Protein AF-A0A3M0W353-F1 (afdb_monomer_lite)

Radius of gyration: 35.44 Å; chains: 1; bounding box: 79×85×108 Å

Structure (mmCIF, N/CA/C/O backbone):
data_AF-A0A3M0W353-F1
#
_entry.id   AF-A0A3M0W353-F1
#
loop_
_atom_site.group_PDB
_atom_site.id
_atom_site.type_symbol
_atom_site.label_atom_id
_atom_site.label_alt_id
_atom_site.label_comp_id
_atom_site.label_asym_id
_atom_site.label_entity_id
_atom_site.label_seq_id
_atom_site.pdbx_PDB_ins_code
_atom_site.Cartn_x
_atom_site.Cartn_y
_atom_site.Cartn_z
_atom_site.occupancy
_atom_site.B_iso_or_equiv
_atom_site.auth_seq_id
_atom_site.auth_comp_id
_atom_site.auth_asym_id
_atom_site.auth_atom_id
_atom_site.pdbx_PDB_model_num
ATOM 1 N N . MET A 1 1 ? 21.049 20.562 -20.478 1.00 36.84 1 MET A N 1
ATOM 2 C CA . MET A 1 1 ? 19.725 19.901 -20.359 1.00 36.84 1 MET A CA 1
ATOM 3 C C . MET A 1 1 ? 19.620 19.312 -18.961 1.00 36.84 1 MET A C 1
ATOM 5 O O . MET A 1 1 ? 20.661 18.967 -18.415 1.00 36.84 1 MET A O 1
ATOM 9 N N . ALA A 1 2 ? 18.426 19.214 -18.371 1.00 38.34 2 ALA A N 1
ATOM 10 C CA . ALA A 1 2 ? 18.260 18.500 -17.102 1.00 38.34 2 ALA A CA 1
ATOM 11 C C . ALA A 1 2 ? 18.469 16.987 -17.308 1.00 38.34 2 ALA A C 1
ATOM 13 O O . ALA A 1 2 ? 18.114 16.458 -18.363 1.00 38.34 2 ALA A O 1
ATOM 14 N N . ALA A 1 3 ? 19.041 16.298 -16.319 1.00 53.94 3 ALA A N 1
ATOM 15 C CA . ALA A 1 3 ? 19.189 14.847 -16.366 1.00 53.94 3 ALA A CA 1
ATOM 16 C C . ALA A 1 3 ? 17.814 14.178 -16.204 1.00 53.94 3 ALA A C 1
ATOM 18 O O . ALA A 1 3 ? 17.129 14.396 -15.206 1.00 53.94 3 ALA A O 1
ATOM 19 N N . VAL A 1 4 ? 17.408 13.380 -17.193 1.00 64.00 4 VAL A N 1
ATOM 20 C CA . VAL A 1 4 ? 16.154 12.615 -17.158 1.00 64.00 4 VAL A CA 1
ATOM 21 C C . VAL A 1 4 ? 16.368 11.363 -16.297 1.00 64.00 4 VAL A C 1
ATOM 23 O O . VAL A 1 4 ? 17.270 10.586 -16.612 1.00 64.00 4 VAL A O 1
ATOM 26 N N . PRO A 1 5 ? 15.574 11.131 -15.233 1.00 74.25 5 PRO A N 1
ATOM 27 C CA . PRO A 1 5 ? 15.693 9.925 -14.418 1.00 74.25 5 PRO A CA 1
ATOM 28 C C . PRO A 1 5 ? 15.488 8.634 -15.223 1.00 74.25 5 PRO A C 1
ATOM 30 O O . PRO A 1 5 ? 14.608 8.553 -16.083 1.00 74.25 5 PRO A O 1
ATOM 33 N N . SER A 1 6 ? 16.242 7.590 -14.873 1.00 71.62 6 SER A N 1
ATOM 34 C CA . SER A 1 6 ? 16.140 6.239 -15.450 1.00 71.62 6 SER A CA 1
ATOM 35 C C . SER A 1 6 ? 14.733 5.634 -15.354 1.00 71.62 6 SER A C 1
ATOM 37 O O . SER A 1 6 ? 14.344 4.843 -16.210 1.00 71.62 6 SER A O 1
ATOM 39 N N . SER A 1 7 ? 13.926 6.052 -14.372 1.00 71.19 7 SER A N 1
ATOM 40 C CA . SER A 1 7 ? 12.512 5.670 -14.245 1.00 71.19 7 SER A CA 1
ATOM 41 C C . SER A 1 7 ? 11.648 6.151 -15.409 1.00 71.19 7 SER A C 1
ATOM 43 O O . SER A 1 7 ? 10.753 5.424 -15.829 1.00 71.19 7 SER A O 1
ATOM 45 N N . ILE A 1 8 ? 11.916 7.334 -15.969 1.00 77.06 8 ILE A N 1
ATOM 46 C CA . ILE A 1 8 ? 11.157 7.871 -17.110 1.00 77.06 8 ILE A CA 1
ATOM 47 C C . ILE A 1 8 ? 11.512 7.099 -18.386 1.00 77.06 8 ILE A C 1
ATOM 49 O O . ILE A 1 8 ? 10.623 6.749 -19.161 1.00 77.06 8 ILE A O 1
ATOM 53 N N . HIS A 1 9 ? 12.792 6.753 -18.554 1.00 80.12 9 HIS A N 1
ATOM 54 C CA . HIS A 1 9 ? 13.228 5.823 -19.595 1.00 80.12 9 HIS A CA 1
ATOM 55 C C . HIS A 1 9 ? 12.550 4.447 -19.428 1.00 80.12 9 HIS A C 1
ATOM 57 O O . HIS A 1 9 ? 11.995 3.924 -20.389 1.00 80.12 9 HIS A O 1
ATOM 63 N N . GLY A 1 10 ? 12.480 3.905 -18.207 1.00 78.31 10 GLY A N 1
ATOM 64 C CA . GLY A 1 10 ? 11.770 2.651 -17.925 1.00 78.31 10 GLY A CA 1
ATOM 65 C C . GLY A 1 10 ? 10.280 2.694 -18.265 1.00 78.31 10 GLY A C 1
ATOM 66 O O . GLY A 1 10 ? 9.777 1.780 -18.912 1.00 78.31 10 GLY A O 1
ATOM 67 N N . ILE A 1 11 ? 9.579 3.772 -17.898 1.00 77.25 11 ILE A N 1
ATOM 68 C CA . ILE A 1 11 ? 8.160 3.971 -18.237 1.00 77.25 11 ILE A CA 1
ATOM 69 C C . ILE A 1 11 ? 7.947 3.953 -19.756 1.00 77.25 11 ILE A C 1
ATOM 71 O O . ILE A 1 11 ? 6.993 3.324 -20.217 1.00 77.25 11 ILE A O 1
ATOM 75 N N . LEU A 1 12 ? 8.831 4.584 -20.541 1.00 80.81 12 LEU A N 1
ATOM 76 C CA . LEU A 1 12 ? 8.758 4.534 -22.005 1.00 80.81 12 LEU A CA 1
ATOM 77 C C . LEU A 1 12 ? 8.837 3.090 -22.522 1.00 80.81 12 LEU A C 1
ATOM 79 O O . LEU A 1 12 ? 8.010 2.703 -23.342 1.00 80.81 12 LEU A O 1
ATOM 83 N N . HIS A 1 13 ? 9.768 2.279 -22.020 1.00 83.25 13 HIS A N 1
ATOM 84 C CA . HIS A 1 13 ? 9.903 0.881 -22.444 1.00 83.25 13 HIS A CA 1
ATOM 85 C C . HIS A 1 13 ? 8.704 0.031 -22.008 1.00 83.25 13 HIS A C 1
ATOM 87 O O . HIS A 1 13 ? 7.989 -0.497 -22.860 1.00 83.25 13 HIS A O 1
ATOM 93 N N . PHE A 1 14 ? 8.343 0.031 -20.718 1.00 77.81 14 PHE A N 1
ATOM 94 C CA . PHE A 1 14 ? 7.165 -0.698 -20.219 1.00 77.81 14 PHE A CA 1
ATOM 95 C C . PHE A 1 14 ? 5.852 -0.343 -20.946 1.00 77.81 14 PHE A C 1
ATOM 97 O O . PHE A 1 14 ? 4.978 -1.204 -21.071 1.00 77.81 14 PHE A O 1
ATOM 104 N N . THR A 1 15 ? 5.717 0.881 -21.472 1.00 76.50 15 THR A N 1
ATOM 105 C CA . THR A 1 15 ? 4.555 1.303 -22.276 1.00 76.50 15 THR A CA 1
ATOM 106 C C . THR A 1 15 ? 4.688 1.075 -23.789 1.00 76.50 15 THR A C 1
ATOM 108 O O . THR A 1 15 ? 3.674 1.186 -24.477 1.00 76.50 15 THR A O 1
ATOM 111 N N . THR A 1 16 ? 5.864 0.716 -24.326 1.00 81.81 16 THR A N 1
ATOM 112 C CA . THR A 1 16 ? 6.077 0.548 -25.781 1.00 81.81 16 THR A CA 1
ATOM 113 C C . THR A 1 16 ? 6.479 -0.854 -26.251 1.00 81.81 16 THR A C 1
ATOM 115 O O . THR A 1 16 ? 6.104 -1.191 -27.372 1.00 81.81 16 THR A O 1
ATOM 118 N N . GLU A 1 17 ? 7.132 -1.712 -25.449 1.00 86.62 17 GLU A N 1
ATOM 119 C CA . GLU A 1 17 ? 7.278 -3.146 -25.800 1.00 86.62 17 GLU A CA 1
ATOM 120 C C . GLU A 1 17 ? 6.325 -4.067 -25.013 1.00 86.62 17 GLU A C 1
ATOM 122 O O . GLU A 1 17 ? 5.489 -4.720 -25.646 1.00 86.62 17 GLU A O 1
ATOM 127 N N . PRO A 1 18 ? 6.340 -4.123 -23.662 1.00 81.88 18 PRO A N 1
ATOM 128 C CA . PRO A 1 18 ? 5.518 -5.078 -22.916 1.00 81.88 18 PRO A CA 1
ATOM 129 C C . PRO A 1 18 ? 4.016 -4.806 -23.050 1.00 81.88 18 PRO A C 1
ATOM 131 O O . PRO A 1 18 ? 3.238 -5.742 -23.225 1.00 81.88 18 PRO A O 1
ATOM 134 N N . LEU A 1 19 ? 3.599 -3.534 -23.032 1.00 82.88 19 LEU A N 1
ATOM 135 C CA . LEU A 1 19 ? 2.198 -3.150 -23.242 1.00 82.88 19 LEU A CA 1
ATOM 136 C C . LEU A 1 19 ? 1.712 -3.457 -24.670 1.00 82.88 19 LEU A C 1
ATOM 138 O O . LEU A 1 19 ? 0.571 -3.885 -24.843 1.00 82.88 19 LEU A O 1
ATOM 142 N N . TRP A 1 20 ? 2.576 -3.297 -25.680 1.00 87.00 20 TRP A N 1
ATOM 143 C CA . TRP A 1 20 ? 2.270 -3.669 -27.066 1.00 87.00 20 TRP A CA 1
ATOM 144 C C . TRP A 1 20 ? 2.073 -5.182 -27.189 1.00 87.00 20 TRP A C 1
ATOM 146 O O . TRP A 1 20 ? 1.016 -5.636 -27.628 1.00 87.00 20 TRP A O 1
ATOM 156 N N . ALA A 1 21 ? 3.038 -5.975 -26.713 1.00 86.56 21 ALA A N 1
ATOM 157 C CA . ALA A 1 21 ? 2.931 -7.431 -26.707 1.00 86.56 21 ALA A CA 1
ATOM 158 C C . ALA A 1 21 ? 1.682 -7.911 -25.938 1.00 86.56 21 ALA A C 1
ATOM 160 O O . ALA A 1 21 ? 0.943 -8.764 -26.431 1.00 86.56 21 ALA A O 1
ATOM 161 N N . ALA A 1 22 ? 1.375 -7.320 -24.778 1.00 84.81 22 ALA A N 1
ATOM 162 C CA . ALA A 1 22 ? 0.180 -7.648 -24.000 1.00 84.81 22 ALA A CA 1
ATOM 163 C C . ALA A 1 22 ? -1.136 -7.342 -24.745 1.00 84.81 22 ALA A C 1
ATOM 165 O O . ALA A 1 22 ? -2.077 -8.133 -24.664 1.00 84.81 22 ALA A O 1
ATOM 166 N N . ALA A 1 23 ? -1.208 -6.242 -25.504 1.00 87.06 23 ALA A N 1
ATOM 167 C CA . ALA A 1 23 ? -2.394 -5.877 -26.285 1.00 87.06 23 ALA A CA 1
ATOM 168 C C . ALA A 1 23 ? -2.710 -6.879 -27.414 1.00 87.06 23 ALA A C 1
ATOM 170 O O . ALA A 1 23 ? -3.878 -7.068 -27.769 1.00 87.06 23 ALA A O 1
ATOM 171 N N . PHE A 1 24 ? -1.688 -7.548 -27.957 1.00 92.19 24 PHE A N 1
ATOM 172 C CA . PHE A 1 24 ? -1.831 -8.535 -29.031 1.00 92.19 24 PHE A CA 1
ATOM 173 C C . PHE A 1 24 ? -1.811 -10.000 -28.557 1.00 92.19 24 PHE A C 1
ATOM 175 O O . PHE A 1 24 ? -2.290 -10.865 -29.290 1.00 92.19 24 PHE A O 1
ATOM 182 N N . LEU A 1 25 ? -1.359 -10.280 -27.328 1.00 89.31 25 LEU A N 1
ATOM 183 C CA . LEU A 1 25 ? -1.202 -11.625 -26.748 1.00 89.31 25 LEU A CA 1
ATOM 184 C C . LEU A 1 25 ? -2.430 -12.527 -26.940 1.00 89.31 25 LEU A C 1
ATOM 186 O O . LEU A 1 25 ? -2.325 -13.597 -27.537 1.00 89.31 25 LEU A O 1
ATOM 190 N N . MET A 1 26 ? -3.606 -12.090 -26.480 1.00 88.62 26 MET A N 1
ATOM 191 C CA . MET A 1 26 ? -4.825 -12.906 -26.576 1.00 88.62 26 MET A CA 1
ATOM 192 C C . MET A 1 26 ? -5.254 -13.135 -28.033 1.00 88.62 26 MET A C 1
ATOM 194 O O . MET A 1 26 ? -5.747 -14.210 -28.368 1.00 88.62 26 MET A O 1
ATOM 198 N N . ARG A 1 27 ? -5.022 -12.155 -28.918 1.00 90.06 27 ARG A N 1
ATOM 199 C CA . ARG A 1 27 ? -5.335 -12.280 -30.349 1.00 90.06 27 ARG A CA 1
ATOM 200 C C . ARG A 1 27 ? -4.407 -13.269 -31.050 1.00 90.06 27 ARG A C 1
ATOM 202 O O . ARG A 1 27 ? -4.872 -13.970 -31.944 1.00 90.06 27 ARG A O 1
ATOM 209 N N . GLN A 1 28 ? -3.130 -13.336 -30.660 1.00 91.06 28 GLN A N 1
ATOM 210 C CA . GLN A 1 28 ? -2.225 -14.359 -31.182 1.00 91.06 28 GLN A CA 1
ATOM 211 C C . GLN A 1 28 ? -2.640 -15.739 -30.681 1.00 91.06 28 GLN A C 1
ATOM 213 O O . GLN A 1 28 ? -2.817 -16.626 -31.504 1.00 91.06 28 GLN A O 1
ATOM 218 N N . LEU A 1 29 ? -2.870 -15.907 -29.373 1.00 90.06 29 LEU A N 1
ATOM 219 C CA . LEU A 1 29 ? -3.310 -17.186 -28.802 1.00 90.06 29 LEU A CA 1
ATOM 220 C C . LEU A 1 29 ? -4.592 -17.702 -29.472 1.00 90.06 29 LEU A C 1
ATOM 222 O O . LEU A 1 29 ? -4.680 -18.875 -29.812 1.00 90.06 29 LEU A O 1
ATOM 226 N N . GLN A 1 30 ? -5.568 -16.833 -29.744 1.00 92.94 30 GLN A N 1
ATOM 227 C CA . GLN A 1 30 ? -6.768 -17.221 -30.492 1.00 92.94 30 GLN A CA 1
ATOM 228 C C . GLN A 1 30 ? -6.453 -17.659 -31.935 1.00 92.94 30 GLN A C 1
ATOM 230 O O . GLN A 1 30 ? -7.032 -18.636 -32.409 1.00 92.94 30 GLN A O 1
ATOM 235 N N . ALA A 1 31 ? -5.523 -16.988 -32.622 1.00 91.88 31 ALA A N 1
ATOM 236 C CA . ALA A 1 31 ? -5.113 -17.339 -33.983 1.00 91.88 31 ALA A CA 1
ATOM 237 C C . ALA A 1 31 ? -4.273 -18.633 -34.057 1.00 91.88 31 ALA A C 1
ATOM 239 O O . ALA A 1 31 ? -4.458 -19.425 -34.979 1.00 91.88 31 ALA A O 1
ATOM 240 N N . THR A 1 32 ? -3.399 -18.885 -33.076 1.00 91.44 32 THR A N 1
ATOM 241 C CA . THR A 1 32 ? -2.557 -20.093 -32.980 1.00 91.44 32 THR A CA 1
ATOM 242 C C . THR A 1 32 ? -3.235 -21.252 -32.242 1.00 91.44 32 THR A C 1
ATOM 244 O O . THR A 1 32 ? -2.588 -22.251 -31.942 1.00 91.44 32 THR A O 1
ATOM 247 N N . LYS A 1 33 ? -4.537 -21.149 -31.929 1.00 93.50 33 LYS A N 1
ATOM 248 C CA . LYS A 1 33 ? -5.298 -22.150 -31.149 1.00 93.50 33 LYS A CA 1
ATOM 249 C C . LYS A 1 33 ? -4.643 -22.492 -29.797 1.00 93.50 33 LYS A C 1
ATOM 251 O O . LYS A 1 33 ? -4.695 -23.631 -29.347 1.00 93.50 33 LYS A O 1
ATOM 256 N N . PHE A 1 34 ? -4.080 -21.475 -29.149 1.00 89.69 34 PHE A N 1
ATOM 257 C CA . PHE A 1 34 ? -3.357 -21.518 -27.878 1.00 89.69 34 PHE A CA 1
ATOM 258 C C . PHE A 1 34 ? -2.024 -22.293 -27.916 1.00 89.69 34 PHE A C 1
ATOM 260 O O . PHE A 1 34 ? -1.575 -22.776 -26.879 1.00 89.69 34 PHE A O 1
ATOM 267 N N . GLU A 1 35 ? -1.350 -22.360 -29.075 1.00 85.44 35 GLU A N 1
ATOM 268 C CA . GLU A 1 35 ? 0.054 -22.803 -29.145 1.00 85.44 35 GLU A CA 1
ATOM 269 C C . GLU A 1 35 ? 0.940 -21.938 -28.229 1.00 85.44 35 GLU A C 1
ATOM 271 O O . GLU A 1 35 ? 0.981 -20.709 -28.354 1.00 85.44 35 GLU A O 1
ATOM 276 N N . TYR A 1 36 ? 1.626 -22.600 -27.296 1.00 78.62 36 TYR A N 1
ATOM 277 C CA . TYR A 1 36 ? 2.527 -22.027 -26.299 1.00 78.62 36 TYR A CA 1
ATOM 278 C C . TYR A 1 36 ? 3.545 -23.110 -25.871 1.00 78.62 36 TYR A C 1
ATOM 280 O O . TYR A 1 36 ? 3.140 -24.269 -25.750 1.00 78.62 36 TYR A O 1
ATOM 288 N N . PRO A 1 37 ? 4.826 -22.787 -25.592 1.00 74.19 37 PRO A N 1
ATOM 289 C CA . PRO A 1 37 ? 5.449 -21.460 -25.620 1.00 74.19 37 PRO A CA 1
ATOM 290 C C . PRO A 1 37 ? 5.581 -20.873 -27.032 1.00 74.19 37 PRO A C 1
ATOM 292 O O . PRO A 1 37 ? 5.655 -21.598 -28.020 1.00 74.19 37 PRO A O 1
ATOM 295 N N . PHE A 1 38 ? 5.622 -19.541 -27.123 1.00 81.31 38 PHE A N 1
ATOM 296 C CA . PHE A 1 38 ? 5.931 -18.852 -28.379 1.00 81.31 38 PHE A CA 1
ATOM 297 C C . PHE A 1 38 ? 7.384 -19.101 -28.791 1.00 81.31 38 PHE A C 1
ATOM 299 O O . PHE A 1 38 ? 8.273 -19.173 -27.939 1.00 81.31 38 PHE A O 1
ATOM 306 N N . ARG A 1 39 ? 7.631 -19.177 -30.100 1.00 81.94 39 ARG A N 1
ATOM 307 C CA . ARG A 1 39 ? 8.981 -19.315 -30.660 1.00 81.94 39 ARG A CA 1
ATOM 308 C C . ARG A 1 39 ? 9.653 -17.945 -30.756 1.00 81.94 39 ARG A C 1
ATOM 310 O O . ARG A 1 39 ? 8.983 -16.908 -30.762 1.00 81.94 39 ARG A O 1
ATOM 317 N N . GLU A 1 40 ? 10.983 -17.925 -30.831 1.00 77.06 40 GLU A N 1
ATOM 318 C CA . GLU A 1 40 ? 11.722 -16.675 -31.028 1.00 77.06 40 GLU A CA 1
ATOM 319 C C . GLU A 1 40 ? 11.243 -15.975 -32.312 1.00 77.06 40 GLU A C 1
ATOM 321 O O . GLU A 1 40 ? 11.020 -16.627 -33.329 1.00 77.06 40 GLU A O 1
ATOM 326 N N . LYS A 1 41 ? 11.050 -14.650 -32.256 1.00 86.44 41 LYS A N 1
ATOM 327 C CA . LYS A 1 41 ? 10.478 -13.817 -33.336 1.00 86.44 41 LYS A CA 1
ATOM 328 C C . LYS A 1 41 ? 9.031 -14.158 -33.753 1.00 86.44 41 LYS A C 1
ATOM 330 O O . LYS A 1 41 ? 8.458 -13.425 -34.548 1.00 86.44 41 LYS A O 1
ATOM 335 N N . GLU A 1 42 ? 8.388 -15.166 -33.166 1.00 88.56 42 GLU A N 1
ATOM 336 C CA . GLU A 1 42 ? 6.973 -15.512 -33.388 1.00 88.56 42 GLU A CA 1
ATOM 337 C C . GLU A 1 42 ? 6.117 -15.151 -32.157 1.00 88.56 42 GLU A C 1
ATOM 339 O O . GLU A 1 42 ? 5.236 -15.899 -31.732 1.00 88.56 42 GLU A O 1
ATOM 344 N N . THR A 1 43 ? 6.391 -13.996 -31.543 1.00 88.75 43 THR A N 1
ATOM 345 C CA . THR A 1 43 ? 5.755 -13.553 -30.288 1.00 88.75 43 THR A CA 1
ATOM 346 C C . THR A 1 43 ? 4.664 -12.498 -30.537 1.00 88.75 43 THR A C 1
ATOM 348 O O . THR A 1 43 ? 4.578 -11.947 -31.644 1.00 88.75 43 THR A O 1
ATOM 351 N N . PRO A 1 44 ? 3.877 -12.111 -29.510 1.00 90.69 44 PRO A N 1
ATOM 352 C CA . PRO A 1 44 ? 2.849 -11.082 -29.661 1.00 90.69 44 PRO A CA 1
ATOM 353 C C . PRO A 1 44 ? 3.383 -9.725 -30.132 1.00 90.69 44 PRO A C 1
ATOM 355 O O . PRO A 1 44 ? 2.629 -8.940 -30.704 1.00 90.69 44 PRO A O 1
ATOM 358 N N . MET A 1 45 ? 4.683 -9.458 -29.943 1.00 90.12 45 MET A N 1
ATOM 359 C CA . MET A 1 45 ? 5.350 -8.268 -30.473 1.00 90.12 45 MET A CA 1
ATOM 360 C C . MET A 1 45 ? 5.303 -8.239 -32.009 1.00 90.12 45 MET A C 1
ATOM 362 O O . MET A 1 45 ? 4.812 -7.274 -32.601 1.00 90.12 45 MET A O 1
ATOM 366 N N . GLN A 1 46 ? 5.760 -9.321 -32.649 1.00 93.81 46 GLN A N 1
ATOM 367 C CA . GLN A 1 46 ? 5.805 -9.468 -34.104 1.00 93.81 46 GLN A CA 1
ATOM 368 C C . GLN A 1 46 ? 4.413 -9.682 -34.704 1.00 93.81 46 GLN A C 1
ATOM 370 O O . GLN A 1 46 ? 4.099 -9.099 -35.740 1.00 93.81 46 GLN A O 1
ATOM 375 N N . TYR A 1 47 ? 3.542 -10.438 -34.024 1.00 93.06 47 TYR A N 1
ATOM 376 C CA . TYR A 1 47 ? 2.140 -10.577 -34.426 1.00 93.06 47 TYR A CA 1
ATOM 377 C C . TYR A 1 47 ? 1.412 -9.221 -34.438 1.00 93.06 47 TYR A C 1
ATOM 379 O O . TYR A 1 47 ? 0.661 -8.932 -35.369 1.00 93.06 47 TYR A O 1
ATOM 387 N N . GLY A 1 48 ? 1.692 -8.352 -33.459 1.00 92.62 48 GLY A N 1
ATOM 388 C CA . GLY A 1 48 ? 1.207 -6.973 -33.443 1.00 92.62 48 GLY A CA 1
ATOM 389 C C . GLY A 1 48 ? 1.688 -6.149 -34.638 1.00 92.62 48 GLY A C 1
ATOM 390 O O . GLY A 1 48 ? 0.870 -5.515 -35.300 1.00 92.62 48 GLY A O 1
ATOM 391 N N . TYR A 1 49 ? 2.987 -6.196 -34.965 1.00 93.75 49 TYR A N 1
ATOM 392 C CA . TYR A 1 49 ? 3.531 -5.479 -36.129 1.00 93.75 49 TYR A CA 1
ATOM 393 C C . TYR A 1 49 ? 2.946 -5.971 -37.459 1.00 93.75 49 TYR A C 1
ATOM 395 O O . TYR A 1 49 ? 2.529 -5.157 -38.284 1.00 93.75 49 TYR A O 1
ATOM 403 N N . LYS A 1 50 ? 2.800 -7.290 -37.625 1.00 93.75 50 LYS A N 1
ATOM 404 C CA . LYS A 1 50 ? 2.147 -7.897 -38.793 1.00 93.75 50 LYS A CA 1
ATOM 405 C C . LYS A 1 50 ? 0.691 -7.444 -38.957 1.00 93.75 50 LYS A C 1
ATOM 407 O O . LYS A 1 50 ? 0.241 -7.210 -40.073 1.00 93.75 50 LYS A O 1
ATOM 412 N N . LEU A 1 51 ? -0.049 -7.281 -37.856 1.00 91.56 51 LEU A N 1
ATOM 413 C CA . LEU A 1 51 ? -1.439 -6.808 -37.889 1.00 91.56 51 LEU A CA 1
ATOM 414 C C . LEU A 1 51 ? -1.597 -5.315 -38.225 1.00 91.56 51 LEU A C 1
ATOM 416 O O . LEU A 1 51 ? -2.699 -4.916 -38.599 1.00 91.56 51 LEU A O 1
ATOM 420 N N . VAL A 1 52 ? -0.545 -4.498 -38.101 1.00 91.81 52 VAL A N 1
ATOM 421 C CA . VAL A 1 52 ? -0.570 -3.073 -38.494 1.00 91.81 52 VAL A CA 1
ATOM 422 C C . VAL A 1 52 ? 0.121 -2.791 -39.836 1.00 91.81 52 VAL A C 1
ATOM 424 O O . VAL A 1 52 ? 0.193 -1.636 -40.240 1.00 91.81 52 VAL A O 1
ATOM 427 N N . GLY A 1 53 ? 0.594 -3.826 -40.543 1.00 91.88 53 GLY A N 1
ATOM 428 C CA . GLY A 1 53 ? 1.273 -3.698 -41.843 1.00 91.88 53 GLY A CA 1
ATOM 429 C C . GLY A 1 53 ? 2.758 -3.323 -41.764 1.00 91.88 53 GLY A C 1
ATOM 430 O O . GLY A 1 53 ? 3.365 -2.983 -42.774 1.00 91.88 53 GLY A O 1
ATOM 431 N N . GLU A 1 54 ? 3.363 -3.392 -40.578 1.00 91.56 54 GLU A N 1
ATOM 432 C CA . GLU A 1 54 ? 4.776 -3.071 -40.337 1.00 91.56 54 GLU A CA 1
ATOM 433 C C . GLU A 1 54 ? 5.657 -4.324 -40.496 1.00 91.56 54 GLU A C 1
ATOM 435 O O . GLU A 1 54 ? 6.359 -4.754 -39.575 1.00 91.56 54 GLU A O 1
ATOM 440 N N . ASP A 1 55 ? 5.611 -4.944 -41.681 1.00 88.81 55 ASP A N 1
ATOM 441 C CA . ASP A 1 55 ? 6.269 -6.233 -41.952 1.00 88.81 55 ASP A CA 1
ATOM 442 C C . ASP A 1 55 ? 7.787 -6.212 -41.688 1.00 88.81 55 ASP A C 1
ATOM 444 O O . ASP A 1 55 ? 8.356 -7.218 -41.266 1.00 88.81 55 ASP A O 1
ATOM 448 N N . ARG A 1 56 ? 8.438 -5.044 -41.822 1.00 90.56 56 ARG A N 1
ATOM 449 C CA . ARG A 1 56 ? 9.855 -4.826 -41.465 1.00 90.56 56 ARG A CA 1
ATOM 450 C C . ARG A 1 56 ? 10.171 -5.174 -40.004 1.00 90.56 56 ARG A C 1
ATOM 452 O O . ARG A 1 56 ? 11.295 -5.569 -39.705 1.00 90.56 56 ARG A O 1
ATOM 459 N N . PHE A 1 57 ? 9.219 -4.995 -39.091 1.00 91.00 57 PHE A N 1
ATOM 460 C CA . PHE A 1 57 ? 9.381 -5.333 -37.674 1.00 91.00 57 PHE A CA 1
ATOM 461 C C . PHE A 1 57 ? 8.759 -6.696 -37.323 1.00 91.00 57 PHE A C 1
ATOM 463 O O . PHE A 1 57 ? 9.062 -7.252 -36.269 1.00 91.00 57 PHE A O 1
ATOM 470 N N . ALA A 1 58 ? 7.937 -7.275 -38.204 1.00 91.00 58 ALA A N 1
ATOM 471 C CA . ALA A 1 58 ? 7.293 -8.573 -37.995 1.00 91.00 58 ALA A CA 1
ATOM 472 C C . ALA A 1 58 ? 8.249 -9.783 -38.094 1.00 91.00 58 ALA A C 1
ATOM 474 O O . ALA A 1 58 ? 7.886 -10.874 -37.666 1.00 91.00 58 ALA A O 1
ATOM 475 N N . THR A 1 59 ? 9.462 -9.616 -38.629 1.00 90.38 59 THR A N 1
ATOM 476 C CA . THR A 1 59 ? 10.492 -10.675 -38.733 1.00 90.38 59 THR A CA 1
ATOM 477 C C . THR A 1 59 ? 11.700 -10.451 -37.813 1.00 90.38 59 THR A C 1
ATOM 479 O O . THR A 1 59 ? 12.687 -11.192 -37.878 1.00 90.38 59 THR A O 1
ATOM 482 N N . GLU A 1 60 ? 11.653 -9.436 -36.947 1.00 89.25 60 GLU A N 1
ATOM 483 C CA . GLU A 1 60 ? 12.824 -8.962 -36.208 1.00 89.25 60 GLU A CA 1
ATOM 484 C C . GLU A 1 60 ? 12.770 -9.196 -34.700 1.00 89.25 60 GLU A C 1
ATOM 486 O O . GLU A 1 60 ? 11.704 -9.301 -34.094 1.00 89.25 60 GLU A O 1
ATOM 491 N N . HIS A 1 61 ? 13.946 -9.305 -34.075 1.00 87.19 61 HIS A N 1
ATOM 492 C CA . HIS A 1 61 ? 14.037 -9.477 -32.622 1.00 87.19 61 HIS A CA 1
ATOM 493 C C . HIS A 1 61 ? 13.726 -8.153 -31.904 1.00 87.19 61 HIS A C 1
ATOM 495 O O . HIS A 1 61 ? 14.045 -7.081 -32.411 1.00 87.19 61 HIS A O 1
ATOM 501 N N . THR A 1 62 ? 13.144 -8.193 -30.701 1.00 87.12 62 THR A N 1
ATOM 502 C CA . THR A 1 62 ? 12.684 -6.980 -29.990 1.00 87.12 62 THR A CA 1
ATOM 503 C C . THR A 1 62 ? 13.805 -5.953 -29.768 1.00 87.12 62 THR A C 1
ATOM 505 O O . THR A 1 62 ? 13.581 -4.756 -29.948 1.00 87.12 62 THR A O 1
ATOM 508 N N . TYR A 1 63 ? 15.034 -6.403 -29.475 1.00 84.12 63 TYR A N 1
ATOM 509 C CA . TYR A 1 63 ? 16.216 -5.526 -29.418 1.00 84.12 63 TYR A CA 1
ATOM 510 C C . TYR A 1 63 ? 16.574 -4.919 -30.788 1.00 84.12 63 TYR A C 1
ATOM 512 O O . TYR A 1 63 ? 16.791 -3.712 -30.859 1.00 84.12 63 TYR A O 1
ATOM 520 N N . SER A 1 64 ? 16.536 -5.690 -31.885 1.00 86.62 64 SER A N 1
ATOM 521 C CA . SER A 1 64 ? 16.732 -5.178 -33.255 1.00 86.62 64 SER A CA 1
ATOM 522 C C . SER A 1 64 ? 15.693 -4.115 -33.625 1.00 86.62 64 SER A C 1
ATOM 524 O O . SER A 1 64 ? 16.023 -3.098 -34.231 1.00 86.62 64 SER A O 1
ATOM 526 N N . ILE A 1 65 ? 14.433 -4.319 -33.228 1.00 89.62 65 ILE A N 1
ATOM 527 C CA . ILE A 1 65 ? 13.337 -3.363 -33.436 1.00 89.62 65 ILE A CA 1
ATOM 528 C C . ILE A 1 65 ? 13.607 -2.069 -32.651 1.00 89.62 65 ILE A C 1
ATOM 530 O O . ILE A 1 65 ? 13.509 -0.980 -33.218 1.00 89.62 65 ILE A O 1
ATOM 534 N N . MET A 1 66 ? 14.015 -2.164 -31.379 1.00 87.50 66 MET A N 1
ATOM 535 C CA . MET A 1 66 ? 14.427 -0.995 -30.591 1.00 87.50 66 MET A CA 1
ATOM 536 C C . MET A 1 66 ? 15.647 -0.281 -31.189 1.00 87.50 66 MET A C 1
ATOM 538 O O . MET A 1 66 ? 15.671 0.949 -31.194 1.00 87.50 66 MET A O 1
ATOM 542 N N . ALA A 1 67 ? 16.632 -1.010 -31.721 1.00 85.62 67 ALA A N 1
ATOM 543 C CA . ALA A 1 67 ? 17.810 -0.437 -32.371 1.00 85.62 67 ALA A CA 1
ATOM 544 C C . ALA A 1 67 ? 17.434 0.319 -33.657 1.00 85.62 67 ALA A C 1
ATOM 546 O O . ALA A 1 67 ? 17.728 1.507 -33.779 1.00 85.62 67 ALA A O 1
ATOM 547 N N . MET A 1 68 ? 16.679 -0.315 -34.564 1.00 87.25 68 MET A N 1
ATOM 548 C CA . MET A 1 68 ? 16.188 0.309 -35.802 1.00 87.25 68 MET A CA 1
ATOM 549 C C . MET A 1 68 ? 15.299 1.538 -35.567 1.00 87.25 68 MET A C 1
ATOM 551 O O . MET A 1 68 ? 15.221 2.407 -36.432 1.00 87.25 68 MET A O 1
ATOM 555 N N . GLN A 1 69 ? 14.621 1.611 -34.419 1.00 88.25 69 GLN A N 1
ATOM 556 C CA . GLN A 1 69 ? 13.773 2.739 -34.020 1.00 88.25 69 GLN A CA 1
ATOM 557 C C . GLN A 1 69 ? 14.520 3.777 -33.153 1.00 88.25 69 GLN A C 1
ATOM 559 O O . GLN A 1 69 ? 13.894 4.698 -32.632 1.00 88.25 69 GLN A O 1
ATOM 564 N N . GLY A 1 70 ? 15.839 3.640 -32.959 1.00 86.00 70 GLY A N 1
ATOM 565 C CA . GLY A 1 70 ? 16.658 4.580 -32.180 1.00 86.00 70 GLY A CA 1
ATOM 566 C C . GLY A 1 70 ? 16.383 4.580 -30.669 1.00 86.00 70 GLY A C 1
ATOM 567 O O . GLY A 1 70 ? 16.732 5.535 -29.976 1.00 86.00 70 GLY A O 1
ATOM 568 N N . ARG A 1 71 ? 15.746 3.528 -30.138 1.00 87.00 71 ARG A N 1
ATOM 569 C CA . ARG A 1 71 ? 15.287 3.436 -28.739 1.00 87.00 71 ARG A CA 1
ATOM 570 C C . ARG A 1 71 ? 16.321 2.814 -27.786 1.00 87.00 71 ARG A C 1
ATOM 572 O O . ARG A 1 71 ? 16.210 3.013 -26.578 1.00 87.00 71 ARG A O 1
ATOM 579 N N . MET A 1 72 ? 17.372 2.157 -28.288 1.00 84.06 72 MET A N 1
ATOM 580 C CA . MET A 1 72 ? 18.430 1.560 -27.446 1.00 84.06 72 MET A CA 1
ATOM 581 C C . MET A 1 72 ? 19.166 2.545 -26.506 1.00 84.06 72 MET A C 1
ATOM 583 O O . MET A 1 72 ? 19.383 2.185 -25.350 1.00 84.06 72 MET A O 1
ATOM 587 N N . PRO A 1 73 ? 19.470 3.807 -26.882 1.00 80.25 73 PRO A N 1
ATOM 588 C CA . PRO A 1 73 ? 20.040 4.786 -25.945 1.00 80.25 73 PRO A CA 1
ATOM 589 C C . PRO A 1 73 ? 19.121 5.144 -24.763 1.00 80.25 73 PRO A C 1
ATOM 591 O O . PRO A 1 73 ? 19.604 5.578 -23.718 1.00 80.25 73 PRO A O 1
ATOM 594 N N . SER A 1 74 ? 17.802 4.969 -24.913 1.00 83.25 74 SER A N 1
ATOM 595 C CA . SER A 1 74 ? 16.840 5.057 -23.805 1.00 83.25 74 SER A CA 1
ATOM 596 C C . SER A 1 74 ? 16.869 3.783 -22.959 1.00 83.25 74 SER A C 1
ATOM 598 O O . SER A 1 74 ? 16.930 3.867 -21.732 1.00 83.25 74 SER A O 1
ATOM 600 N N . PHE A 1 75 ? 16.903 2.617 -23.607 1.00 81.31 75 PHE A N 1
ATOM 601 C CA . PHE A 1 75 ? 16.903 1.318 -22.934 1.00 81.31 75 PHE A CA 1
ATOM 602 C C . PHE A 1 75 ? 18.128 1.156 -22.026 1.00 81.31 75 PHE A C 1
ATOM 604 O O . PHE A 1 75 ? 17.992 0.832 -20.847 1.00 81.31 75 PHE A O 1
ATOM 611 N N . ASN A 1 76 ? 19.318 1.505 -22.521 1.00 77.88 76 ASN A N 1
ATOM 612 C CA . ASN A 1 76 ? 20.559 1.403 -21.752 1.00 77.88 76 ASN A CA 1
ATOM 613 C C . ASN A 1 76 ? 20.522 2.301 -20.492 1.00 77.88 76 ASN A C 1
ATOM 615 O O . ASN A 1 76 ? 20.914 1.853 -19.414 1.00 77.88 76 ASN A O 1
ATOM 619 N N . ARG A 1 77 ? 19.930 3.506 -20.579 1.00 77.56 77 ARG A N 1
ATOM 620 C CA . ARG A 1 77 ? 19.702 4.405 -19.423 1.00 77.56 77 ARG A CA 1
ATOM 621 C C . ARG A 1 77 ? 18.641 3.919 -18.441 1.00 77.56 77 ARG A C 1
ATOM 623 O O . ARG A 1 77 ? 18.689 4.279 -17.266 1.00 77.56 77 ARG A O 1
ATOM 630 N N . PHE A 1 78 ? 17.661 3.145 -18.898 1.00 77.38 78 PHE A N 1
ATOM 631 C CA . PHE A 1 78 ? 16.739 2.466 -17.994 1.00 77.38 78 PHE A CA 1
ATOM 632 C C . PHE A 1 78 ? 17.477 1.380 -17.196 1.00 77.38 78 PHE A C 1
ATOM 634 O O . PHE A 1 78 ? 17.367 1.354 -15.968 1.00 77.38 78 PHE A O 1
ATOM 641 N N . MET A 1 79 ? 18.291 0.558 -17.866 1.00 73.88 79 MET A N 1
ATOM 642 C CA . MET A 1 79 ? 19.061 -0.526 -17.239 1.00 73.88 79 MET A CA 1
ATOM 643 C C . MET A 1 79 ? 20.115 -0.012 -16.237 1.00 73.88 79 MET A C 1
ATOM 645 O O . MET A 1 79 ? 20.312 -0.623 -15.186 1.00 73.88 79 MET A O 1
ATOM 649 N N . GLU A 1 80 ? 20.707 1.166 -16.473 1.00 69.69 80 GLU A N 1
ATOM 650 C CA . GLU A 1 80 ? 21.527 1.897 -15.482 1.00 69.69 80 GLU A CA 1
ATOM 651 C C . GLU A 1 80 ? 20.795 2.177 -14.157 1.00 69.69 80 GLU A C 1
ATOM 653 O O . GLU A 1 80 ? 21.435 2.339 -13.119 1.00 69.69 80 GLU A O 1
ATOM 658 N N . GLY A 1 81 ? 19.459 2.233 -14.166 1.00 64.75 81 GLY A N 1
ATOM 659 C CA . GLY A 1 81 ? 18.644 2.587 -13.005 1.00 64.75 81 GLY A CA 1
ATOM 660 C C . GLY A 1 81 ? 18.675 1.586 -11.850 1.00 64.75 81 GLY A C 1
ATOM 661 O O . GLY A 1 81 ? 18.247 1.948 -10.755 1.00 64.75 81 GLY A O 1
ATOM 662 N N . LYS A 1 82 ? 19.168 0.355 -12.074 1.00 59.66 82 LYS A N 1
ATOM 663 C CA . LYS A 1 82 ? 19.394 -0.686 -11.047 1.00 59.66 82 LYS A CA 1
ATOM 664 C C . LYS A 1 82 ? 18.228 -0.837 -10.046 1.00 59.66 82 LYS A C 1
ATOM 666 O O . LYS A 1 82 ? 18.438 -0.950 -8.832 1.00 59.66 82 LYS A O 1
ATOM 671 N N . PHE A 1 83 ? 16.995 -0.831 -10.565 1.00 51.06 83 PHE A N 1
ATOM 672 C CA . PHE A 1 83 ? 15.758 -0.925 -9.786 1.00 51.06 83 PHE A CA 1
ATOM 673 C C . PHE A 1 83 ? 15.753 -2.181 -8.905 1.00 51.06 83 PHE A C 1
ATOM 675 O O . PHE A 1 83 ? 15.785 -3.300 -9.406 1.00 51.06 83 PHE A O 1
ATOM 682 N N . GLY A 1 84 ? 15.720 -1.988 -7.584 1.00 50.97 84 GLY A N 1
ATOM 683 C CA . GLY A 1 84 ? 15.766 -3.089 -6.616 1.00 50.97 84 GLY A CA 1
ATOM 684 C C . GLY A 1 84 ? 17.152 -3.707 -6.391 1.00 50.97 84 GLY A C 1
ATOM 685 O O . GLY A 1 84 ? 17.229 -4.818 -5.879 1.00 50.97 84 GLY A O 1
ATOM 686 N N . SER A 1 85 ? 18.254 -3.036 -6.748 1.00 56.19 85 SER A N 1
ATOM 687 C CA . SER A 1 85 ? 19.598 -3.529 -6.407 1.00 56.19 85 SER A CA 1
ATOM 688 C C . SER A 1 85 ? 19.892 -3.447 -4.898 1.00 56.19 85 SER A C 1
ATOM 690 O O . SER A 1 85 ? 19.554 -2.477 -4.222 1.00 56.19 85 SER A O 1
ATOM 692 N N . PHE A 1 86 ? 20.540 -4.485 -4.360 1.00 62.47 86 PHE A N 1
ATOM 693 C CA . PHE A 1 86 ? 20.745 -4.688 -2.917 1.00 62.47 86 PHE A CA 1
ATOM 694 C C . PHE A 1 86 ? 22.221 -4.552 -2.483 1.00 62.47 86 PHE A C 1
ATOM 696 O O . PHE A 1 86 ? 22.702 -5.352 -1.674 1.00 62.47 86 PHE A O 1
ATOM 703 N N . GLY A 1 87 ? 22.952 -3.576 -3.031 1.00 75.25 87 GLY A N 1
ATOM 704 C CA . GLY A 1 87 ? 24.414 -3.432 -2.888 1.00 75.25 87 GLY A CA 1
ATOM 705 C C . GLY A 1 87 ? 25.185 -3.934 -4.117 1.00 75.25 87 GLY A C 1
ATOM 706 O O . GLY A 1 87 ? 24.564 -4.406 -5.074 1.00 75.25 87 GLY A O 1
ATOM 707 N N . THR A 1 88 ? 26.516 -3.825 -4.115 1.00 86.00 88 THR A N 1
ATOM 708 C CA . THR A 1 88 ? 27.380 -4.163 -5.274 1.00 86.00 88 THR A CA 1
ATOM 709 C C . THR A 1 88 ? 27.500 -5.673 -5.525 1.00 86.00 88 THR A C 1
ATOM 711 O O . THR A 1 88 ? 27.206 -6.475 -4.643 1.00 86.00 88 THR A O 1
ATOM 714 N N . MET A 1 89 ? 27.921 -6.109 -6.721 1.00 88.00 89 MET A N 1
ATOM 715 C CA . MET A 1 89 ? 28.036 -7.543 -7.045 1.00 88.00 89 MET A CA 1
ATOM 716 C C . MET A 1 89 ? 28.919 -8.314 -6.041 1.00 88.00 89 MET A C 1
ATOM 718 O O . MET A 1 89 ? 28.423 -9.313 -5.510 1.00 88.00 89 MET A O 1
ATOM 722 N N . PRO A 1 90 ? 30.130 -7.845 -5.669 1.00 90.00 90 PRO A N 1
ATOM 723 C CA . PRO A 1 90 ? 30.945 -8.508 -4.647 1.00 90.00 90 PRO A CA 1
ATOM 724 C C . PRO A 1 90 ? 30.255 -8.594 -3.274 1.00 90.00 90 PRO A C 1
ATOM 726 O O . PRO A 1 90 ? 30.296 -9.643 -2.632 1.00 90.00 90 PRO A O 1
ATOM 729 N N . GLU A 1 91 ? 29.544 -7.545 -2.838 1.00 88.12 91 GLU A N 1
ATOM 730 C CA . GLU A 1 91 ? 28.742 -7.583 -1.602 1.00 88.12 91 GLU A CA 1
ATOM 731 C C . GLU A 1 91 ? 27.604 -8.608 -1.679 1.00 88.12 91 GLU A C 1
ATOM 733 O O . GLU A 1 91 ? 27.343 -9.312 -0.701 1.00 88.12 91 GLU A O 1
ATOM 738 N N . ARG A 1 92 ? 26.909 -8.693 -2.824 1.00 85.62 92 ARG A N 1
ATOM 739 C CA . ARG A 1 92 ? 25.810 -9.646 -3.047 1.00 85.62 92 ARG A CA 1
ATOM 740 C C . ARG A 1 92 ? 26.329 -11.085 -3.030 1.00 85.62 92 ARG A C 1
ATOM 742 O O . ARG A 1 92 ? 25.736 -11.918 -2.352 1.00 85.62 92 ARG A O 1
ATOM 749 N N . ALA A 1 93 ? 27.453 -11.361 -3.696 1.00 86.62 93 ALA A N 1
ATOM 750 C CA . ALA A 1 93 ? 28.113 -12.668 -3.675 1.00 86.62 93 ALA A CA 1
ATOM 751 C C . ALA A 1 93 ? 28.522 -13.071 -2.246 1.00 86.62 93 ALA A C 1
ATOM 753 O O . ALA A 1 93 ? 28.122 -14.131 -1.762 1.00 86.62 93 ALA A O 1
ATOM 754 N N . LYS A 1 94 ? 29.211 -12.175 -1.527 1.00 86.88 94 LYS A N 1
ATOM 755 C CA . LYS A 1 94 ? 29.668 -12.404 -0.147 1.00 86.88 94 LYS A CA 1
ATOM 756 C C . LYS A 1 94 ? 28.511 -12.620 0.834 1.00 86.88 94 LYS A C 1
ATOM 758 O O . LYS A 1 94 ? 28.599 -13.481 1.704 1.00 86.88 94 LYS A O 1
ATOM 763 N N . ARG A 1 95 ? 27.393 -11.899 0.668 1.00 84.19 95 ARG A N 1
ATOM 764 C CA . ARG A 1 95 ? 26.166 -12.069 1.476 1.00 84.19 95 ARG A CA 1
ATOM 765 C C . ARG A 1 95 ? 25.464 -13.409 1.232 1.00 84.19 95 ARG A C 1
ATOM 767 O O . ARG A 1 95 ? 24.801 -13.907 2.133 1.00 84.19 95 ARG A O 1
ATOM 774 N N . LEU A 1 96 ? 25.623 -13.992 0.044 1.00 82.75 96 LEU A N 1
ATOM 775 C CA . LEU A 1 96 ? 25.138 -15.333 -0.301 1.00 82.75 96 LEU A CA 1
ATOM 776 C C . LEU A 1 96 ? 26.142 -16.447 0.064 1.00 82.75 96 LEU A C 1
ATOM 778 O O . LEU A 1 96 ? 25.930 -17.600 -0.300 1.00 82.75 96 LEU A O 1
ATOM 782 N N . GLY A 1 97 ? 27.231 -16.121 0.770 1.00 85.19 97 GLY A N 1
AT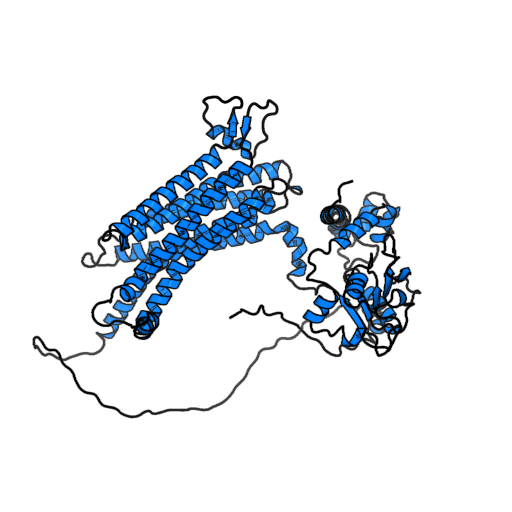OM 783 C CA . GLY A 1 97 ? 28.261 -17.081 1.177 1.00 85.19 97 GLY A CA 1
ATOM 784 C C . GLY A 1 97 ? 29.229 -17.494 0.064 1.00 85.19 97 GLY A C 1
ATOM 785 O O . GLY A 1 97 ? 30.031 -18.400 0.275 1.00 85.19 97 GLY A O 1
ATOM 786 N N . TYR A 1 98 ? 29.185 -16.849 -1.108 1.00 88.44 98 TYR A N 1
ATOM 787 C CA . TYR A 1 98 ? 30.124 -17.126 -2.192 1.00 88.44 98 TYR A CA 1
ATOM 788 C C . TYR A 1 98 ? 31.415 -16.322 -2.009 1.00 88.44 98 TYR A C 1
ATOM 790 O O . TYR A 1 98 ? 31.414 -15.089 -2.080 1.00 88.44 98 TYR A O 1
ATOM 798 N N . ASP A 1 99 ? 32.525 -17.029 -1.800 1.00 88.31 99 ASP A N 1
ATOM 799 C CA . ASP A 1 99 ? 33.851 -16.429 -1.676 1.00 88.31 99 ASP A CA 1
ATOM 800 C C . ASP A 1 99 ? 34.410 -16.041 -3.056 1.00 88.31 99 ASP A C 1
ATOM 802 O O . ASP A 1 99 ? 35.083 -16.813 -3.743 1.00 88.31 99 ASP A O 1
ATOM 806 N N . LEU A 1 100 ? 34.092 -14.813 -3.471 1.00 89.62 100 LEU A N 1
ATOM 807 C CA . LEU A 1 100 ? 34.630 -14.203 -4.684 1.00 89.62 100 LEU A CA 1
ATOM 808 C C . LEU A 1 100 ? 36.122 -13.844 -4.535 1.00 89.62 100 LEU A C 1
ATOM 810 O O . LEU A 1 100 ? 36.843 -13.839 -5.535 1.00 89.62 100 LEU A O 1
ATOM 814 N N . ASP A 1 101 ? 36.595 -13.610 -3.305 1.00 89.06 101 ASP A N 1
ATOM 815 C CA . ASP A 1 101 ? 37.992 -13.289 -3.007 1.00 89.06 101 ASP A CA 1
ATOM 816 C C . ASP A 1 101 ? 38.870 -14.513 -3.349 1.00 89.06 101 ASP A C 1
ATOM 818 O O . ASP A 1 101 ? 39.806 -14.411 -4.142 1.00 89.06 101 ASP A O 1
ATOM 822 N N . ALA A 1 102 ? 38.498 -15.710 -2.884 1.00 88.12 102 ALA A N 1
ATOM 823 C CA . ALA A 1 102 ? 39.190 -16.971 -3.182 1.00 88.12 102 ALA A CA 1
ATOM 824 C C . ALA A 1 102 ? 39.201 -17.383 -4.671 1.00 88.12 102 ALA A C 1
ATOM 826 O O . ALA A 1 102 ? 39.946 -18.295 -5.043 1.00 88.12 102 ALA A O 1
ATOM 827 N N . VAL A 1 103 ? 38.408 -16.728 -5.530 1.00 89.12 103 VAL A N 1
ATOM 828 C CA . VAL A 1 103 ? 38.430 -16.916 -6.991 1.00 89.12 103 VAL A CA 1
ATOM 829 C C . VAL A 1 103 ? 39.244 -15.819 -7.675 1.00 89.12 103 VAL A C 1
ATOM 831 O O . VAL A 1 103 ? 40.198 -16.135 -8.381 1.00 89.12 103 VAL A O 1
ATOM 834 N N . LEU A 1 104 ? 38.930 -14.539 -7.445 1.00 89.19 104 LEU A N 1
ATOM 835 C CA . LEU A 1 104 ? 39.576 -13.409 -8.132 1.00 89.19 104 LEU A CA 1
ATOM 836 C C . LEU A 1 104 ? 40.985 -13.075 -7.609 1.00 89.19 104 LEU A C 1
ATOM 838 O O . LEU A 1 104 ? 41.699 -12.284 -8.234 1.00 89.19 104 LEU A O 1
ATOM 842 N N . LEU A 1 105 ? 41.413 -13.667 -6.487 1.00 83.75 105 LEU A N 1
ATOM 843 C CA . LEU A 1 105 ? 42.792 -13.567 -5.994 1.00 83.75 105 LEU A CA 1
ATOM 844 C C . LEU A 1 105 ? 43.767 -14.561 -6.655 1.00 83.75 105 LEU A C 1
ATOM 846 O O . LEU A 1 105 ? 44.976 -14.385 -6.504 1.00 83.75 105 LEU A O 1
ATOM 850 N N . ARG A 1 106 ? 43.270 -15.562 -7.397 1.00 84.00 106 ARG A N 1
ATOM 851 C CA . ARG A 1 106 ? 44.070 -16.621 -8.044 1.00 84.00 106 ARG A CA 1
ATOM 852 C C . ARG A 1 106 ? 44.866 -16.094 -9.246 1.00 84.00 106 ARG A C 1
ATOM 854 O O . ARG A 1 106 ? 44.473 -15.112 -9.867 1.00 84.00 106 ARG A O 1
ATOM 861 N N . ASN A 1 107 ? 45.940 -16.804 -9.601 1.00 83.44 107 ASN A N 1
ATOM 862 C CA . ASN A 1 107 ? 46.797 -16.506 -10.759 1.00 83.44 107 ASN A CA 1
ATOM 863 C C . ASN A 1 107 ? 46.628 -17.534 -11.904 1.00 83.44 107 ASN A C 1
ATOM 865 O O . ASN A 1 107 ? 47.495 -17.639 -12.765 1.00 83.44 107 ASN A O 1
ATOM 869 N N . ASP A 1 108 ? 45.537 -18.311 -11.913 1.00 86.88 108 ASP A N 1
ATOM 870 C CA . ASP A 1 108 ? 45.314 -19.403 -12.883 1.00 86.88 108 ASP A CA 1
ATOM 871 C C . ASP A 1 108 ? 44.937 -18.907 -14.298 1.00 86.88 108 ASP A C 1
ATOM 873 O O . ASP A 1 108 ? 44.854 -19.697 -15.236 1.00 86.88 108 ASP A O 1
ATOM 877 N N . SER A 1 109 ? 44.658 -17.608 -14.452 1.00 90.75 109 SER A N 1
ATOM 878 C CA . SER A 1 109 ? 44.326 -16.958 -15.722 1.00 90.75 109 SER A CA 1
ATOM 879 C C . SER A 1 109 ? 44.553 -15.451 -15.625 1.00 90.75 109 SER A C 1
ATOM 881 O O . SER A 1 109 ? 44.300 -14.852 -14.580 1.00 90.75 109 SER A O 1
ATOM 883 N N . GLU A 1 110 ? 44.981 -14.825 -16.723 1.00 90.56 110 GLU A N 1
ATOM 884 C CA . GLU A 1 110 ? 45.084 -13.361 -16.836 1.00 90.56 110 GLU A CA 1
ATOM 885 C C . GLU A 1 110 ? 43.705 -12.686 -16.958 1.00 90.56 110 GLU A C 1
ATOM 887 O O . GLU A 1 110 ? 43.565 -11.490 -16.692 1.00 90.56 110 GLU A O 1
ATOM 892 N N . ILE A 1 111 ? 42.671 -13.447 -17.339 1.00 95.56 111 ILE A N 1
ATOM 893 C CA . ILE A 1 111 ? 41.306 -12.950 -17.530 1.00 95.56 111 ILE A CA 1
ATOM 894 C C . ILE A 1 111 ? 40.481 -13.277 -16.285 1.00 95.56 111 ILE A C 1
ATOM 896 O O . ILE A 1 111 ? 40.095 -14.423 -16.047 1.00 95.56 111 ILE A O 1
ATOM 900 N N . ALA A 1 112 ? 40.201 -12.250 -15.486 1.00 94.94 112 ALA A N 1
ATOM 901 C CA . ALA A 1 112 ? 39.514 -12.381 -14.210 1.00 94.94 112 ALA A CA 1
ATOM 902 C C . ALA A 1 112 ? 37.994 -12.510 -14.377 1.00 94.94 112 ALA A C 1
ATOM 904 O O . ALA A 1 112 ? 37.396 -13.416 -13.798 1.00 94.94 112 ALA A O 1
ATOM 905 N N . VAL A 1 113 ? 37.362 -11.636 -15.171 1.00 96.38 113 VAL A N 1
ATOM 906 C CA . VAL A 1 113 ? 35.902 -11.651 -15.376 1.00 96.38 113 VAL A CA 1
ATOM 907 C C . VAL A 1 113 ? 35.537 -11.357 -16.830 1.00 96.38 113 VAL A C 1
ATOM 909 O O . VAL A 1 113 ? 35.958 -10.345 -17.389 1.00 96.38 113 VAL A O 1
ATOM 912 N N . VAL A 1 114 ? 34.693 -12.218 -17.402 1.00 97.00 114 VAL A N 1
ATOM 913 C CA . VAL A 1 114 ? 33.939 -11.979 -18.639 1.00 97.00 114 VAL A CA 1
ATOM 914 C C . VAL A 1 114 ? 32.482 -11.701 -18.265 1.00 97.00 114 VAL A C 1
ATOM 916 O O . VAL A 1 114 ? 31.856 -12.544 -17.629 1.00 97.00 114 VAL A O 1
ATOM 919 N N . ASP A 1 115 ? 31.942 -10.540 -18.625 1.00 94.62 115 ASP A N 1
ATOM 920 C CA . ASP A 1 115 ? 30.546 -10.142 -18.382 1.00 94.62 115 ASP A CA 1
ATOM 921 C C . ASP A 1 115 ? 29.745 -10.283 -19.682 1.00 94.62 115 ASP A C 1
ATOM 923 O O . ASP A 1 115 ? 29.968 -9.538 -20.638 1.00 94.62 115 ASP A O 1
ATOM 927 N N . ILE A 1 116 ? 28.866 -11.284 -19.745 1.00 94.25 116 ILE A N 1
ATOM 928 C CA . ILE A 1 116 ? 28.135 -11.674 -20.956 1.00 94.25 116 ILE A CA 1
ATOM 929 C C . ILE A 1 116 ? 26.770 -10.984 -20.950 1.00 94.25 116 ILE A C 1
ATOM 931 O O . ILE A 1 116 ? 25.945 -11.249 -20.078 1.00 94.25 116 ILE A O 1
ATOM 935 N N . GLY A 1 117 ? 26.533 -10.108 -21.929 1.00 87.44 117 GLY A N 1
ATOM 936 C CA . GLY A 1 117 ? 25.344 -9.255 -22.016 1.00 87.44 117 GLY A CA 1
ATOM 937 C C . GLY A 1 117 ? 25.309 -8.140 -20.964 1.00 87.44 117 GLY A C 1
ATOM 938 O O . GLY A 1 117 ? 24.234 -7.689 -20.573 1.00 87.44 117 GLY A O 1
ATOM 939 N N . GLY A 1 118 ? 26.475 -7.704 -20.472 1.00 82.69 118 GLY A N 1
ATOM 940 C CA . GLY A 1 118 ? 26.594 -6.702 -19.404 1.00 82.69 118 GLY A CA 1
ATOM 941 C C . GLY A 1 118 ? 26.201 -5.265 -19.794 1.00 82.69 118 GLY A C 1
ATOM 942 O O . GLY A 1 118 ? 26.352 -4.346 -18.979 1.00 82.69 118 GLY A O 1
ATOM 943 N N . GLY A 1 119 ? 25.732 -5.024 -21.025 1.00 81.50 119 GLY A N 1
ATOM 944 C CA . GLY A 1 119 ? 25.222 -3.736 -21.496 1.00 81.50 119 GLY A CA 1
ATOM 945 C C . GLY A 1 119 ? 26.283 -2.636 -21.491 1.00 81.50 119 GLY A C 1
ATOM 946 O O . GLY A 1 119 ? 27.074 -2.515 -22.418 1.00 81.50 119 GLY A O 1
ATOM 947 N N . ARG A 1 120 ? 26.307 -1.810 -20.434 1.00 79.00 120 ARG A N 1
ATOM 948 C CA . ARG A 1 120 ? 27.308 -0.736 -20.253 1.00 79.00 120 ARG A CA 1
ATOM 949 C C . ARG A 1 120 ? 28.539 -1.153 -19.428 1.00 79.00 120 ARG A C 1
ATOM 951 O O . ARG A 1 120 ? 29.458 -0.348 -19.289 1.00 79.00 120 ARG A O 1
ATOM 958 N N . GLY A 1 121 ? 28.565 -2.373 -18.878 1.00 85.75 121 GLY A N 1
ATOM 959 C CA . GLY A 1 121 ? 29.679 -2.908 -18.079 1.00 85.75 121 GLY A CA 1
ATOM 960 C C . GLY A 1 121 ? 29.719 -2.447 -16.615 1.00 85.75 121 GLY A C 1
ATOM 961 O O . GLY A 1 121 ? 30.740 -2.588 -15.946 1.00 85.75 121 GLY A O 1
ATOM 962 N N . GLU A 1 122 ? 28.619 -1.905 -16.084 1.00 84.31 122 GLU A N 1
ATOM 963 C CA . GLU A 1 122 ? 28.546 -1.389 -14.705 1.00 84.31 122 GLU A CA 1
ATOM 964 C C . GLU A 1 122 ? 28.875 -2.443 -13.628 1.00 84.31 122 GLU A C 1
ATOM 966 O O . GLU A 1 122 ? 29.415 -2.098 -12.578 1.00 84.31 122 GLU A O 1
ATOM 971 N N . MET A 1 123 ? 28.612 -3.728 -13.894 1.00 88.81 123 MET A N 1
ATOM 972 C CA . MET A 1 123 ? 28.979 -4.838 -13.005 1.00 88.81 123 MET A CA 1
ATOM 973 C C . MET A 1 123 ? 30.505 -5.024 -12.943 1.00 88.81 123 MET A C 1
ATOM 975 O O . MET A 1 123 ? 31.070 -5.110 -11.851 1.00 88.81 123 MET A O 1
ATOM 979 N N . LEU A 1 124 ? 31.201 -4.971 -14.086 1.00 91.75 124 LEU A N 1
ATOM 980 C CA . LEU A 1 124 ? 32.669 -4.971 -14.121 1.00 91.75 124 LEU A CA 1
ATOM 981 C C . LEU A 1 124 ? 33.268 -3.737 -13.434 1.00 91.75 124 LEU A C 1
ATOM 983 O O . LEU A 1 124 ? 34.319 -3.849 -12.808 1.00 91.75 124 LEU A O 1
ATOM 987 N N . LEU A 1 125 ? 32.608 -2.574 -13.491 1.00 90.81 125 LEU A N 1
ATOM 988 C CA . LEU A 1 125 ? 33.053 -1.387 -12.751 1.00 90.81 125 LEU A CA 1
ATOM 989 C C . LEU A 1 125 ? 32.854 -1.542 -11.230 1.00 90.81 125 LEU A C 1
ATOM 991 O O . LEU A 1 125 ? 33.711 -1.107 -10.466 1.00 90.81 125 LEU A O 1
ATOM 995 N N . GLU A 1 126 ? 31.789 -2.205 -10.763 1.00 91.12 126 GLU A N 1
ATOM 996 C CA . GLU A 1 126 ? 31.654 -2.615 -9.351 1.00 91.12 126 GLU A CA 1
ATOM 997 C C . GLU A 1 126 ? 32.792 -3.559 -8.922 1.00 91.12 126 GLU A C 1
ATOM 999 O O . GLU A 1 126 ? 33.418 -3.328 -7.886 1.00 91.12 126 GLU A O 1
ATOM 1004 N N . VAL A 1 127 ? 33.122 -4.566 -9.741 1.00 91.94 127 VAL A N 1
ATOM 1005 C CA . VAL A 1 127 ? 34.261 -5.474 -9.507 1.00 91.94 127 VAL A CA 1
ATOM 1006 C C . VAL A 1 127 ? 35.584 -4.705 -9.464 1.00 91.94 127 VAL A C 1
ATOM 1008 O O . VAL A 1 127 ? 36.353 -4.869 -8.522 1.00 91.94 127 VAL A O 1
ATOM 1011 N N . LYS A 1 128 ? 35.849 -3.822 -10.429 1.00 92.25 128 LYS A N 1
ATOM 1012 C CA . LYS A 1 128 ? 37.094 -3.041 -10.510 1.00 92.25 128 LYS A CA 1
ATOM 1013 C C . LYS A 1 128 ? 37.288 -2.111 -9.308 1.00 92.25 128 LYS A C 1
ATOM 1015 O O . LYS A 1 128 ? 38.403 -1.981 -8.811 1.00 92.25 128 LYS A O 1
ATOM 1020 N N . ARG A 1 129 ? 36.205 -1.501 -8.805 1.00 92.25 129 ARG A N 1
ATOM 1021 C CA . ARG A 1 129 ? 36.213 -0.676 -7.580 1.00 92.25 129 ARG A CA 1
ATOM 1022 C C . ARG A 1 129 ? 36.518 -1.516 -6.329 1.00 92.25 129 ARG A C 1
ATOM 1024 O O . ARG A 1 129 ? 37.234 -1.041 -5.454 1.00 92.25 129 ARG A O 1
ATOM 1031 N N . ALA A 1 130 ? 36.007 -2.748 -6.250 1.00 91.69 130 ALA A N 1
ATOM 1032 C CA . ALA A 1 130 ? 36.265 -3.669 -5.136 1.00 91.69 130 ALA A CA 1
ATOM 1033 C C . ALA A 1 130 ? 37.656 -4.332 -5.195 1.00 91.69 130 ALA A C 1
ATOM 1035 O O . ALA A 1 130 ? 38.261 -4.589 -4.155 1.00 91.69 130 ALA A O 1
ATOM 1036 N N . TYR A 1 131 ? 38.190 -4.558 -6.399 1.00 92.44 131 TYR A N 1
ATOM 1037 C CA . TYR A 1 131 ? 39.492 -5.183 -6.641 1.00 92.44 131 TYR A CA 1
ATOM 1038 C C . TYR A 1 131 ? 40.388 -4.292 -7.530 1.00 92.44 131 TYR A C 1
ATOM 1040 O O . TYR A 1 131 ? 40.665 -4.665 -8.673 1.00 92.44 131 TYR A O 1
ATOM 1048 N N . PRO A 1 132 ? 40.922 -3.153 -7.031 1.00 90.69 132 PRO A N 1
ATOM 1049 C CA . PRO A 1 132 ? 41.683 -2.187 -7.845 1.00 90.69 132 PRO A CA 1
ATOM 1050 C C . PRO A 1 132 ? 42.962 -2.730 -8.503 1.00 90.69 132 PRO A C 1
ATOM 1052 O O . PRO A 1 132 ? 43.550 -2.068 -9.353 1.00 90.69 132 PRO A O 1
ATOM 1055 N N . ARG A 1 133 ? 43.401 -3.935 -8.113 1.00 90.19 133 ARG A N 1
ATOM 1056 C CA . ARG A 1 133 ? 44.507 -4.677 -8.737 1.00 90.19 133 ARG A CA 1
ATOM 1057 C C . ARG A 1 133 ? 44.174 -5.229 -10.132 1.00 90.19 133 ARG A C 1
ATOM 1059 O O . ARG A 1 133 ? 45.089 -5.624 -10.847 1.00 90.19 133 ARG A O 1
ATOM 1066 N N . LEU A 1 134 ? 42.890 -5.337 -10.487 1.00 91.44 134 LEU A N 1
ATOM 1067 C CA . LEU A 1 134 ? 42.447 -5.914 -11.756 1.00 91.44 134 LEU A CA 1
ATOM 1068 C C . LEU A 1 134 ? 42.623 -4.900 -12.891 1.00 91.44 134 LEU A C 1
ATOM 1070 O O . LEU A 1 134 ? 42.087 -3.791 -12.862 1.00 91.44 134 LEU A O 1
ATOM 1074 N N . THR A 1 135 ? 43.395 -5.291 -13.901 1.00 91.12 135 THR A N 1
ATOM 1075 C CA . THR A 1 135 ? 43.693 -4.459 -15.069 1.00 91.12 135 THR A CA 1
ATOM 1076 C C . THR A 1 135 ? 42.513 -4.429 -16.038 1.00 91.12 135 THR A C 1
ATOM 1078 O O . THR A 1 135 ? 41.664 -5.325 -16.041 1.00 91.12 135 THR A O 1
ATOM 1081 N N . LYS A 1 136 ? 42.494 -3.433 -16.932 1.00 91.19 136 LYS A N 1
ATOM 1082 C CA . LYS A 1 136 ? 41.525 -3.332 -18.036 1.00 91.19 136 LYS A CA 1
ATOM 1083 C C . LYS A 1 136 ? 41.455 -4.616 -18.872 1.00 91.19 136 LYS A C 1
ATOM 1085 O O . LYS A 1 136 ? 40.378 -5.024 -19.290 1.00 91.19 136 LYS A O 1
ATOM 1090 N N . GLN A 1 137 ? 42.602 -5.251 -19.099 1.00 91.81 137 GLN A N 1
ATOM 1091 C CA . GLN A 1 137 ? 42.754 -6.480 -19.877 1.00 91.81 137 GLN A CA 1
ATOM 1092 C C . GLN A 1 137 ? 42.094 -7.685 -19.189 1.00 91.81 137 GLN A C 1
ATOM 1094 O O . GLN A 1 137 ? 41.531 -8.539 -19.863 1.00 91.81 137 GLN A O 1
ATOM 1099 N N . SER A 1 138 ? 42.098 -7.719 -17.851 1.00 93.06 138 SER A N 1
ATOM 1100 C CA . SER A 1 138 ? 41.490 -8.800 -17.062 1.00 93.06 138 SER A CA 1
ATOM 1101 C C . SER A 1 138 ? 39.956 -8.720 -16.938 1.00 93.06 138 SER A C 1
ATOM 1103 O O . SER A 1 138 ? 39.342 -9.631 -16.379 1.00 93.06 138 SER A O 1
ATOM 1105 N N . LEU A 1 139 ? 39.337 -7.644 -17.442 1.00 95.00 139 LEU A N 1
ATOM 1106 C CA . LEU A 1 139 ? 37.905 -7.348 -17.333 1.00 95.00 139 LEU A CA 1
ATOM 1107 C C . LEU A 1 139 ? 37.301 -7.151 -18.731 1.00 95.00 139 LEU A C 1
ATOM 1109 O O . LEU A 1 139 ? 37.470 -6.095 -19.349 1.00 95.00 139 LEU A O 1
ATOM 1113 N N . ILE A 1 140 ? 36.596 -8.171 -19.222 1.00 95.00 140 ILE A N 1
ATOM 1114 C CA . ILE A 1 140 ? 36.067 -8.225 -20.590 1.00 95.00 140 ILE A CA 1
ATOM 1115 C C . ILE A 1 140 ? 34.542 -8.128 -20.568 1.00 95.00 140 ILE A C 1
ATOM 1117 O O . ILE A 1 140 ? 33.867 -8.981 -20.003 1.00 95.00 140 ILE A O 1
ATOM 1121 N N . LEU A 1 141 ? 33.993 -7.113 -21.229 1.00 93.25 141 LEU A N 1
ATOM 1122 C CA . LEU A 1 141 ? 32.568 -7.000 -21.518 1.00 93.25 141 LEU A CA 1
ATOM 1123 C C . LEU A 1 141 ? 32.273 -7.596 -22.897 1.00 93.25 141 LEU A C 1
ATOM 1125 O O . LEU A 1 141 ? 32.889 -7.191 -23.885 1.00 93.25 141 LEU A O 1
ATOM 1129 N N . GLN A 1 142 ? 31.305 -8.506 -22.965 1.00 92.81 142 GLN A N 1
ATOM 1130 C CA . GLN A 1 142 ? 30.759 -9.050 -24.205 1.00 92.81 142 GLN A CA 1
ATOM 1131 C C . GLN A 1 142 ? 29.307 -8.608 -24.373 1.00 92.81 142 GLN A C 1
ATOM 1133 O O . GLN A 1 142 ? 28.476 -8.894 -23.515 1.00 92.81 142 GLN A O 1
ATOM 1138 N N . ASP A 1 143 ? 28.988 -7.946 -25.483 1.00 86.75 143 ASP A N 1
ATOM 1139 C CA . ASP A 1 143 ? 27.614 -7.552 -25.817 1.00 86.75 143 ASP A CA 1
ATOM 1140 C C . ASP A 1 143 ? 27.371 -7.621 -27.335 1.00 86.75 143 ASP A C 1
ATOM 1142 O O . ASP A 1 143 ? 28.316 -7.621 -28.123 1.00 86.75 143 ASP A O 1
ATOM 1146 N N . TYR A 1 144 ? 26.110 -7.671 -27.760 1.00 79.62 144 TYR A N 1
ATOM 1147 C CA . TYR A 1 144 ? 25.722 -7.641 -29.174 1.00 79.62 144 TYR A CA 1
ATOM 1148 C C . TYR A 1 144 ? 25.627 -6.202 -29.713 1.00 79.62 144 TYR A C 1
ATOM 1150 O O . TYR A 1 144 ? 25.964 -5.940 -30.872 1.00 79.62 144 TYR A O 1
ATOM 1158 N N . HIS A 1 145 ? 25.242 -5.251 -28.854 1.00 72.94 145 HIS A N 1
ATOM 1159 C CA . HIS A 1 145 ? 25.166 -3.821 -29.159 1.00 72.94 145 HIS A CA 1
ATOM 1160 C C . HIS A 1 145 ? 25.934 -2.995 -28.103 1.00 72.94 145 HIS A C 1
ATOM 1162 O O . HIS A 1 145 ? 25.312 -2.259 -27.333 1.00 72.94 145 HIS A O 1
ATOM 1168 N N . PRO A 1 146 ? 27.285 -3.066 -28.064 1.00 65.56 146 PRO A N 1
ATOM 1169 C CA . PRO A 1 146 ? 28.140 -2.392 -27.070 1.00 65.56 146 PRO A CA 1
ATOM 1170 C C . PRO A 1 146 ? 28.229 -0.855 -27.234 1.00 65.56 146 PRO A C 1
ATOM 1172 O O . PRO A 1 146 ? 29.240 -0.223 -26.919 1.00 65.56 146 PRO A O 1
ATOM 1175 N N . GLU A 1 147 ? 27.177 -0.220 -27.743 1.00 62.38 147 GLU A N 1
ATOM 1176 C CA . GLU A 1 147 ? 27.090 1.227 -27.892 1.00 62.38 147 GLU A CA 1
ATOM 1177 C C . GLU A 1 147 ? 26.880 1.894 -26.520 1.00 62.38 147 GLU A C 1
ATOM 1179 O O . GLU A 1 147 ? 26.007 1.511 -25.739 1.00 62.38 147 GLU A O 1
ATOM 1184 N N . LEU A 1 148 ? 27.669 2.944 -26.245 1.00 60.69 148 LEU A N 1
ATOM 1185 C CA . LEU A 1 148 ? 27.715 3.707 -24.981 1.00 60.69 148 LEU A CA 1
ATOM 1186 C C . LEU A 1 148 ? 28.462 3.034 -23.799 1.00 60.69 148 LEU A C 1
ATOM 1188 O O . LEU A 1 148 ? 28.297 3.466 -22.655 1.00 60.69 148 LEU A O 1
ATOM 1192 N N . VAL A 1 149 ? 29.311 2.027 -24.019 1.00 66.44 149 VAL A N 1
ATOM 1193 C CA . VAL A 1 149 ? 30.164 1.427 -22.963 1.00 66.44 149 VAL A CA 1
ATOM 1194 C C . VAL A 1 149 ? 31.271 2.385 -22.476 1.00 66.44 149 VAL A C 1
ATOM 1196 O O . VAL A 1 149 ? 31.797 3.183 -23.251 1.00 66.44 149 VAL A O 1
ATOM 1199 N N . ASN A 1 150 ? 31.686 2.269 -21.204 1.00 65.69 150 ASN A N 1
ATOM 1200 C CA . ASN A 1 150 ? 32.917 2.888 -20.683 1.00 65.69 150 ASN A CA 1
ATOM 1201 C C . ASN A 1 150 ? 34.176 2.160 -21.215 1.00 65.69 150 ASN A C 1
ATOM 1203 O O . ASN A 1 150 ? 34.834 1.388 -20.513 1.00 65.69 150 ASN A O 1
ATOM 1207 N N . ALA A 1 151 ? 34.489 2.393 -22.492 1.00 72.00 151 ALA A N 1
ATOM 1208 C CA . ALA A 1 151 ? 35.604 1.764 -23.201 1.00 72.00 151 ALA A CA 1
ATOM 1209 C C . ALA A 1 151 ? 36.996 2.278 -22.773 1.00 72.00 151 ALA A C 1
ATOM 1211 O O . ALA A 1 151 ? 38.011 1.728 -23.204 1.00 72.00 151 ALA A O 1
ATOM 1212 N N . GLU A 1 152 ? 37.082 3.301 -21.917 1.00 78.56 152 GLU A N 1
ATOM 1213 C CA . GLU A 1 152 ? 38.342 3.711 -21.285 1.00 78.56 152 GLU A CA 1
ATOM 1214 C C . GLU A 1 152 ? 38.772 2.691 -20.227 1.00 78.56 152 GLU A C 1
ATOM 1216 O O . GLU A 1 152 ? 39.935 2.284 -20.192 1.00 78.56 152 GLU A O 1
ATOM 1221 N N . GLU A 1 153 ? 37.824 2.217 -19.417 1.00 82.94 153 GLU A N 1
ATOM 1222 C CA . GLU A 1 153 ? 38.098 1.423 -18.219 1.00 82.94 153 GLU A CA 1
ATOM 1223 C C . GLU A 1 153 ? 38.068 -0.097 -18.393 1.00 82.94 153 GLU A C 1
ATOM 1225 O O . GLU A 1 153 ? 38.672 -0.786 -17.564 1.00 82.94 153 GLU A O 1
ATOM 1230 N N . LEU A 1 154 ? 37.373 -0.596 -19.421 1.00 89.50 154 LEU A N 1
ATOM 1231 C CA . LEU A 1 154 ? 37.067 -2.013 -19.656 1.00 89.50 154 LEU A CA 1
ATOM 1232 C C . LEU A 1 154 ? 37.528 -2.468 -21.048 1.00 89.50 154 LEU A C 1
ATOM 1234 O O . LEU A 1 154 ? 37.597 -1.661 -21.977 1.00 89.50 154 LEU A O 1
ATOM 1238 N N . THR A 1 155 ? 37.817 -3.759 -21.215 1.00 91.19 155 THR A N 1
ATOM 1239 C CA . THR A 1 155 ? 38.015 -4.358 -22.545 1.00 91.19 155 THR A CA 1
ATOM 1240 C C . THR A 1 155 ? 36.647 -4.718 -23.119 1.00 91.19 155 THR A C 1
ATOM 1242 O O . THR A 1 155 ? 35.869 -5.396 -22.457 1.00 91.19 155 THR A O 1
ATOM 1245 N N . VAL A 1 156 ? 36.325 -4.254 -24.329 1.00 90.38 156 VAL A N 1
ATOM 1246 C CA . VAL A 1 156 ? 34.983 -4.393 -24.925 1.00 90.38 156 VAL A CA 1
ATOM 1247 C C . VAL A 1 156 ? 35.060 -5.264 -26.173 1.00 90.38 156 VAL A C 1
ATOM 1249 O O . VAL A 1 156 ? 35.910 -5.041 -27.032 1.00 90.38 156 VAL A O 1
ATOM 1252 N N . MET A 1 157 ? 34.167 -6.244 -26.274 1.00 89.81 157 MET A N 1
ATOM 1253 C CA . MET A 1 157 ? 34.104 -7.220 -27.357 1.00 89.81 157 MET A CA 1
ATOM 1254 C C . MET A 1 157 ? 32.660 -7.336 -27.855 1.00 89.81 157 MET A C 1
ATOM 1256 O O . MET A 1 157 ? 31.738 -7.483 -27.054 1.00 89.81 157 MET A O 1
ATOM 1260 N N . ASN A 1 158 ? 32.451 -7.293 -29.175 1.00 89.00 158 ASN A N 1
ATOM 1261 C CA . ASN A 1 158 ? 31.157 -7.679 -29.735 1.00 89.00 158 ASN A CA 1
ATOM 1262 C C . ASN A 1 158 ? 31.068 -9.213 -29.763 1.00 89.00 158 ASN A C 1
ATOM 1264 O O . ASN A 1 158 ? 31.983 -9.860 -30.276 1.00 89.00 158 ASN A O 1
ATOM 1268 N N . TRP A 1 159 ? 29.998 -9.790 -29.215 1.00 90.12 159 TRP A N 1
ATOM 1269 C CA . TRP A 1 159 ? 29.729 -11.224 -29.324 1.00 90.12 159 TRP A CA 1
ATOM 1270 C C . TRP A 1 159 ? 28.226 -11.515 -29.408 1.00 90.12 159 TRP A C 1
ATOM 1272 O O . TRP A 1 159 ? 27.478 -11.287 -28.456 1.00 90.12 159 TRP A O 1
ATOM 1282 N N . ASN A 1 160 ? 27.783 -12.075 -30.538 1.00 88.56 160 ASN A N 1
ATOM 1283 C CA . ASN A 1 160 ? 26.420 -12.580 -30.690 1.00 88.56 160 ASN A CA 1
ATOM 1284 C C . ASN A 1 160 ? 26.312 -14.013 -30.152 1.00 88.56 160 ASN A C 1
ATOM 1286 O O . ASN A 1 160 ? 26.430 -14.988 -30.893 1.00 88.56 160 ASN A O 1
ATOM 1290 N N . PHE A 1 161 ? 26.033 -14.152 -28.859 1.00 88.06 161 PHE A N 1
ATOM 1291 C CA . PHE A 1 161 ? 25.931 -15.468 -28.231 1.00 88.06 161 PHE A CA 1
ATOM 1292 C C . PHE A 1 161 ? 24.779 -16.346 -28.768 1.00 88.06 161 PHE A C 1
ATOM 1294 O O . PHE A 1 161 ? 24.823 -17.565 -28.572 1.00 88.06 161 PHE A O 1
ATOM 1301 N N . LYS A 1 162 ? 23.778 -15.775 -29.463 1.00 82.81 162 LYS A N 1
ATOM 1302 C CA . LYS A 1 162 ? 22.678 -16.531 -30.096 1.00 82.81 162 LYS A CA 1
ATOM 1303 C C . LYS A 1 162 ? 23.052 -17.175 -31.436 1.00 82.81 162 LYS A C 1
ATOM 1305 O O . LYS A 1 162 ? 22.421 -18.158 -31.811 1.00 82.81 162 LYS A O 1
ATOM 1310 N N . ASP A 1 163 ? 24.057 -16.663 -32.143 1.00 85.50 163 ASP A N 1
ATOM 1311 C CA . ASP A 1 163 ? 24.479 -17.198 -33.446 1.00 85.50 163 ASP A CA 1
ATOM 1312 C C . ASP A 1 163 ? 25.081 -18.603 -33.295 1.00 85.50 163 ASP A C 1
ATOM 1314 O O . ASP A 1 163 ? 26.024 -18.780 -32.525 1.00 85.50 163 ASP A O 1
ATOM 1318 N N . ASN A 1 164 ? 24.538 -19.617 -33.976 1.00 78.44 164 ASN A N 1
ATOM 1319 C CA . ASN A 1 164 ? 24.899 -21.023 -33.744 1.00 78.44 164 ASN A CA 1
ATOM 1320 C C . ASN A 1 164 ? 26.400 -21.281 -33.934 1.00 78.44 164 ASN A C 1
ATOM 1322 O O . ASN A 1 164 ? 27.011 -21.921 -33.076 1.00 78.44 164 ASN A O 1
ATOM 1326 N N . ASP A 1 165 ? 26.992 -20.710 -34.984 1.00 86.69 165 ASP A N 1
ATOM 1327 C CA . ASP A 1 165 ? 28.396 -20.916 -35.359 1.00 86.69 165 ASP A CA 1
ATOM 1328 C C . ASP A 1 165 ? 29.368 -19.981 -34.608 1.00 86.69 165 ASP A C 1
ATOM 1330 O O . ASP A 1 165 ? 30.567 -19.958 -34.883 1.00 86.69 165 ASP A O 1
ATOM 1334 N N . SER A 1 166 ? 28.871 -19.236 -33.610 1.00 89.88 166 SER A N 1
ATOM 1335 C CA . SER A 1 166 ? 29.668 -18.372 -32.734 1.00 89.88 166 SER A CA 1
ATOM 1336 C C . SER A 1 166 ? 29.950 -19.038 -31.371 1.00 89.88 166 SER A C 1
ATOM 1338 O O . SER A 1 166 ? 29.127 -18.927 -30.449 1.00 89.88 166 SER A O 1
ATOM 1340 N N . PRO A 1 167 ? 31.087 -19.745 -31.188 1.00 94.19 167 PRO A N 1
ATOM 1341 C CA . PRO A 1 167 ? 31.527 -20.226 -29.875 1.00 94.19 167 PRO A CA 1
ATOM 1342 C C . PRO A 1 167 ? 31.928 -19.057 -28.961 1.00 94.19 167 PRO A C 1
ATOM 1344 O O . PRO A 1 167 ? 32.087 -17.929 -29.417 1.00 94.19 167 PRO A O 1
ATOM 1347 N N . GLN A 1 168 ? 32.123 -19.319 -27.664 1.00 95.81 168 GLN A N 1
ATOM 1348 C CA . GLN A 1 168 ? 32.664 -18.328 -26.724 1.00 95.81 168 GLN A CA 1
ATOM 1349 C C . GLN A 1 168 ? 34.158 -18.073 -27.037 1.00 95.81 168 GLN A C 1
ATOM 1351 O O . GLN A 1 168 ? 34.968 -18.988 -26.861 1.00 95.81 168 GLN A O 1
ATOM 1356 N N . PRO A 1 169 ? 34.556 -16.869 -27.501 1.00 95.38 169 PRO A N 1
ATOM 1357 C CA . PRO A 1 169 ? 35.935 -16.610 -27.926 1.00 95.38 169 PRO A CA 1
ATOM 1358 C C . PRO A 1 169 ? 36.942 -16.535 -26.767 1.00 95.38 169 PRO A C 1
ATOM 1360 O O . PRO A 1 169 ? 38.127 -16.784 -26.977 1.00 95.38 169 PRO A O 1
ATOM 1363 N N . ILE A 1 170 ? 36.503 -16.202 -25.549 1.00 96.56 170 ILE A N 1
ATOM 1364 C CA . ILE A 1 170 ? 37.378 -16.095 -24.378 1.00 96.56 170 ILE A CA 1
ATOM 1365 C C . ILE A 1 170 ? 37.471 -17.439 -23.661 1.00 96.56 170 ILE A C 1
ATOM 1367 O O . ILE A 1 170 ? 36.490 -17.929 -23.106 1.00 96.56 170 ILE A O 1
ATOM 1371 N N . GLN A 1 171 ? 38.675 -18.003 -23.629 1.00 96.50 171 GLN A N 1
ATOM 1372 C CA . GLN A 1 171 ? 38.981 -19.319 -23.068 1.00 96.50 171 GLN A CA 1
ATOM 1373 C C . GLN A 1 171 ? 39.609 -19.197 -21.669 1.00 96.50 171 GLN A C 1
ATOM 1375 O O . GLN A 1 171 ? 40.449 -18.332 -21.434 1.00 96.50 171 GLN A O 1
ATOM 1380 N N . GLY A 1 172 ? 39.231 -20.079 -20.741 1.00 95.75 172 GLY A N 1
ATOM 1381 C CA . GLY A 1 172 ? 39.901 -20.254 -19.448 1.00 95.75 172 GLY A CA 1
ATOM 1382 C C . GLY A 1 172 ? 39.844 -19.069 -18.472 1.00 95.75 172 GLY A C 1
ATOM 1383 O O . GLY A 1 172 ? 40.703 -18.984 -17.590 1.00 95.75 172 GLY A O 1
ATOM 1384 N N . ALA A 1 173 ? 38.875 -18.155 -18.585 1.00 97.12 173 ALA A N 1
ATOM 1385 C CA . ALA A 1 173 ? 38.717 -17.050 -17.628 1.00 97.12 173 ALA A CA 1
ATOM 1386 C C . ALA A 1 173 ? 38.376 -17.557 -16.211 1.00 97.12 173 ALA A C 1
ATOM 1388 O O . ALA A 1 173 ? 37.778 -18.625 -16.059 1.00 97.12 173 ALA A O 1
ATOM 1389 N N . LEU A 1 174 ? 38.721 -16.802 -15.160 1.00 96.25 174 LEU A N 1
ATOM 1390 C CA . LEU A 1 174 ? 38.381 -17.183 -13.778 1.00 96.25 174 LEU A CA 1
ATOM 1391 C C . LEU A 1 174 ? 36.857 -17.174 -13.558 1.00 96.25 174 LEU A C 1
ATOM 1393 O O . LEU A 1 174 ? 36.315 -18.109 -12.964 1.00 96.25 174 LEU A O 1
ATOM 1397 N N . VAL A 1 175 ? 36.161 -16.155 -14.074 1.00 96.56 175 VAL A N 1
ATOM 1398 C CA . VAL A 1 175 ? 34.702 -15.999 -13.977 1.00 96.56 175 VAL A CA 1
ATOM 1399 C C . VAL A 1 175 ? 34.077 -15.660 -15.334 1.00 96.56 175 VAL A C 1
ATOM 1401 O O . VAL A 1 175 ? 34.481 -14.701 -15.986 1.00 96.56 175 VAL A O 1
ATOM 1404 N N . TYR A 1 176 ? 33.023 -16.390 -15.699 1.00 97.44 176 TYR A N 1
ATOM 1405 C CA . TYR A 1 176 ? 32.044 -16.009 -16.721 1.00 97.44 176 TYR A CA 1
ATOM 1406 C C . TYR A 1 176 ? 30.753 -15.595 -16.005 1.00 97.44 176 TYR A C 1
ATOM 1408 O O . TYR A 1 176 ? 30.107 -16.421 -15.362 1.00 97.44 176 TYR A O 1
ATOM 1416 N N . SER A 1 177 ? 30.399 -14.316 -16.067 1.00 95.25 177 SER A N 1
ATOM 1417 C CA . SER A 1 177 ? 29.232 -13.739 -15.400 1.00 95.25 177 SER A CA 1
ATOM 1418 C C . SER A 1 177 ? 28.088 -13.537 -16.387 1.00 95.25 177 SER A C 1
ATOM 1420 O O . SER A 1 177 ? 28.304 -13.059 -17.500 1.00 95.25 177 SER A O 1
ATOM 1422 N N . LEU A 1 178 ? 26.871 -13.883 -15.969 1.00 93.06 178 LEU A N 1
ATOM 1423 C CA . LEU A 1 178 ? 25.633 -13.610 -16.693 1.00 93.06 178 LEU A CA 1
ATOM 1424 C C . LEU A 1 178 ? 24.651 -12.943 -15.733 1.00 93.06 178 LEU A C 1
ATOM 1426 O O . LEU A 1 178 ? 24.143 -13.584 -14.811 1.00 93.06 178 LEU A O 1
ATOM 1430 N N . THR A 1 179 ? 24.377 -11.659 -15.951 1.00 87.69 179 THR A N 1
ATOM 1431 C CA . THR A 1 179 ? 23.408 -10.897 -15.153 1.00 87.69 179 THR A CA 1
ATOM 1432 C C . THR A 1 179 ? 22.174 -10.614 -15.991 1.00 87.69 179 THR A C 1
ATOM 1434 O O . THR A 1 179 ? 22.270 -9.911 -16.988 1.00 87.69 179 THR A O 1
ATOM 1437 N N . HIS A 1 180 ? 21.013 -11.132 -15.580 1.00 83.38 180 HIS A N 1
ATOM 1438 C CA . HIS A 1 180 ? 19.733 -10.860 -16.250 1.00 83.38 180 HIS A CA 1
ATOM 1439 C C . HIS A 1 180 ? 19.665 -11.270 -17.738 1.00 83.38 180 HIS A C 1
ATOM 1441 O O . HIS A 1 180 ? 19.028 -10.611 -18.559 1.00 83.38 180 HIS A O 1
ATOM 1447 N N . ILE A 1 181 ? 20.301 -12.400 -18.070 1.00 87.75 181 ILE A N 1
ATOM 1448 C CA . ILE A 1 181 ? 20.374 -12.963 -19.428 1.00 87.75 181 ILE A CA 1
ATOM 1449 C C . ILE A 1 181 ? 19.427 -14.151 -19.609 1.00 87.75 181 ILE A C 1
ATOM 1451 O O . ILE A 1 181 ? 18.645 -14.182 -20.557 1.00 87.75 181 ILE A O 1
ATOM 1455 N N . TYR A 1 182 ? 19.484 -15.139 -18.712 1.00 86.88 182 TYR A N 1
ATOM 1456 C CA . TYR A 1 182 ? 18.791 -16.415 -18.893 1.00 86.88 182 TYR A CA 1
ATOM 1457 C C . TYR A 1 182 ? 17.269 -16.280 -18.807 1.00 86.88 182 TYR A C 1
ATOM 1459 O O . TYR A 1 182 ? 16.567 -17.064 -19.438 1.00 86.88 182 TYR A O 1
ATOM 1467 N N . HIS A 1 183 ? 16.734 -15.274 -18.107 1.00 80.06 183 HIS A N 1
ATOM 1468 C CA . HIS A 1 183 ? 15.287 -15.029 -18.116 1.00 80.06 183 HIS A CA 1
ATOM 1469 C C . HIS A 1 183 ? 14.741 -14.495 -19.456 1.00 80.06 183 HIS A C 1
ATOM 1471 O O . HIS A 1 183 ? 13.525 -14.475 -19.636 1.00 80.06 183 HIS A O 1
ATOM 1477 N N . ASN A 1 184 ? 15.615 -14.082 -20.384 1.00 76.94 184 ASN A N 1
ATOM 1478 C CA . ASN A 1 184 ? 15.265 -13.612 -21.731 1.00 76.94 184 ASN A CA 1
ATOM 1479 C C . ASN A 1 184 ? 15.434 -14.698 -22.814 1.00 76.94 184 ASN A C 1
ATOM 1481 O O . ASN A 1 184 ? 15.344 -14.396 -24.005 1.00 76.94 184 ASN A O 1
ATOM 1485 N N . LEU A 1 185 ? 15.697 -15.948 -22.415 1.00 79.19 185 LEU A N 1
ATOM 1486 C CA . LEU A 1 185 ? 15.945 -17.085 -23.302 1.00 79.19 185 LEU A CA 1
ATOM 1487 C C . LEU A 1 185 ? 14.942 -18.213 -23.038 1.00 79.19 185 LEU A C 1
ATOM 1489 O O . LEU A 1 185 ? 14.516 -18.426 -21.903 1.00 79.19 185 LEU A O 1
ATOM 1493 N N . SER A 1 186 ? 14.596 -18.968 -24.082 1.00 72.62 186 SER A N 1
ATOM 1494 C CA . SER A 1 186 ? 13.974 -20.285 -23.917 1.00 72.62 186 SER A CA 1
ATOM 1495 C C . SER A 1 186 ? 14.978 -21.299 -23.359 1.00 72.62 186 SER A C 1
ATOM 1497 O O . SER A 1 186 ? 16.190 -21.147 -23.524 1.00 72.62 186 SER A O 1
ATOM 1499 N N . ASP A 1 187 ? 14.488 -22.377 -22.747 1.00 76.38 187 ASP A N 1
ATOM 1500 C CA . ASP A 1 187 ? 15.335 -23.399 -22.116 1.00 76.38 187 ASP A CA 1
ATOM 1501 C C . ASP A 1 187 ? 16.346 -24.023 -23.110 1.00 76.38 187 ASP A C 1
ATOM 1503 O O . ASP A 1 187 ? 17.490 -24.302 -22.751 1.00 76.38 187 ASP A O 1
ATOM 1507 N N . LEU A 1 188 ? 15.980 -24.148 -24.394 1.00 78.81 188 LEU A N 1
ATOM 1508 C CA . LEU A 1 188 ? 16.879 -24.605 -25.464 1.00 78.81 188 LEU A CA 1
ATOM 1509 C C . LEU A 1 188 ? 17.983 -23.589 -25.803 1.00 78.81 188 LEU A C 1
ATOM 1511 O O . LEU A 1 188 ? 19.131 -23.979 -26.022 1.00 78.81 188 LEU A O 1
ATOM 1515 N N . GLU A 1 189 ? 17.671 -22.292 -25.848 1.00 80.50 189 GLU A N 1
ATOM 1516 C CA . GLU A 1 189 ? 18.673 -21.232 -26.035 1.00 80.50 189 GLU A CA 1
ATOM 1517 C C . GLU A 1 189 ? 19.600 -21.123 -24.818 1.00 80.50 189 GLU A C 1
ATOM 1519 O O . GLU A 1 189 ? 20.815 -20.999 -24.977 1.00 80.50 189 GLU A O 1
ATOM 1524 N N . ALA A 1 190 ? 19.043 -21.237 -23.610 1.00 86.62 190 ALA A N 1
ATOM 1525 C CA . ALA A 1 190 ? 19.791 -21.266 -22.361 1.00 86.62 190 ALA A CA 1
ATOM 1526 C C . ALA A 1 190 ? 20.782 -22.442 -22.329 1.00 86.62 190 ALA A C 1
ATOM 1528 O O . ALA A 1 190 ? 21.961 -22.245 -22.032 1.00 86.62 190 ALA A O 1
ATOM 1529 N N . LEU A 1 191 ? 20.351 -23.649 -22.715 1.00 85.62 191 LEU A N 1
ATOM 1530 C CA . LEU A 1 191 ? 21.230 -24.818 -22.830 1.00 85.62 191 LEU A CA 1
ATOM 1531 C C . LEU A 1 191 ? 22.322 -24.635 -23.899 1.00 85.62 191 LEU A C 1
ATOM 1533 O O . LEU A 1 191 ? 23.467 -25.023 -23.663 1.00 85.62 191 LEU A O 1
ATOM 1537 N N . ARG A 1 192 ? 22.019 -24.014 -25.050 1.00 87.69 192 ARG A N 1
ATOM 1538 C CA . ARG 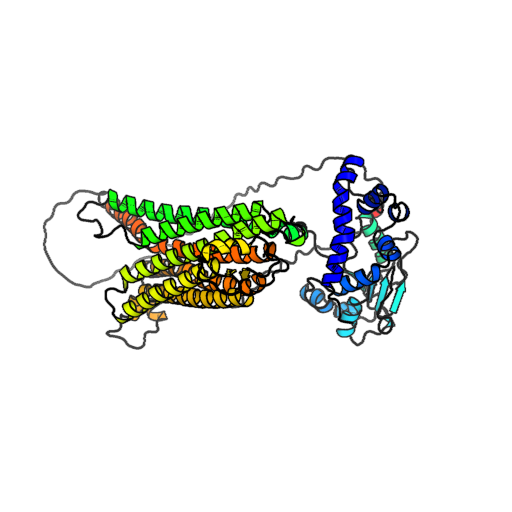A 1 192 ? 23.030 -23.690 -26.080 1.00 87.69 192 ARG A CA 1
ATOM 1539 C C . ARG A 1 192 ? 24.074 -22.700 -25.557 1.00 87.69 192 ARG A C 1
ATOM 1541 O O . ARG A 1 192 ? 25.269 -22.953 -25.707 1.00 87.69 192 ARG A O 1
ATOM 1548 N N . LEU A 1 193 ? 23.643 -21.618 -24.905 1.00 92.50 193 LEU A N 1
ATOM 1549 C CA . LEU A 1 193 ? 24.532 -20.634 -24.279 1.00 92.50 193 LEU A CA 1
ATOM 1550 C C . LEU A 1 193 ? 25.419 -21.287 -23.210 1.00 92.50 193 LEU A C 1
ATOM 1552 O O . LEU A 1 193 ? 26.641 -21.127 -23.229 1.00 92.50 193 LEU A O 1
ATOM 1556 N N . MET A 1 194 ? 24.820 -22.095 -22.335 1.00 94.31 194 MET A N 1
ATOM 1557 C CA . MET A 1 194 ? 25.535 -22.817 -21.287 1.00 94.31 194 MET A CA 1
ATOM 1558 C C . MET A 1 194 ? 26.573 -23.790 -21.862 1.00 94.31 194 MET A C 1
ATOM 1560 O O . MET A 1 194 ? 27.698 -23.819 -21.369 1.00 94.31 194 MET A O 1
ATOM 1564 N N . LYS A 1 195 ? 26.254 -24.525 -22.942 1.00 94.00 195 LYS A N 1
ATOM 1565 C CA . LYS A 1 195 ? 27.225 -25.389 -23.640 1.00 94.00 195 LYS A CA 1
ATOM 1566 C C . LYS A 1 195 ? 28.396 -24.600 -24.232 1.00 94.00 195 LYS A C 1
ATOM 1568 O O . LYS A 1 195 ? 29.534 -25.030 -24.073 1.00 94.00 195 LYS A O 1
ATOM 1573 N N . LYS A 1 196 ? 28.149 -23.447 -24.868 1.00 95.62 196 LYS A N 1
ATOM 1574 C CA . LYS A 1 196 ? 29.218 -22.589 -25.419 1.00 95.62 196 LYS A CA 1
ATOM 1575 C C . LYS A 1 196 ? 30.176 -22.087 -24.342 1.00 95.62 196 LYS A C 1
ATOM 1577 O O . LYS A 1 196 ? 31.381 -22.070 -24.566 1.00 95.62 196 LYS A O 1
ATOM 1582 N N . ILE A 1 197 ? 29.644 -21.689 -23.187 1.00 96.75 197 ILE A N 1
ATOM 1583 C CA . ILE A 1 197 ? 30.447 -21.221 -22.051 1.00 96.75 197 ILE A CA 1
ATOM 1584 C C . ILE A 1 197 ? 31.213 -22.394 -21.434 1.00 96.75 197 ILE A C 1
ATOM 1586 O O . ILE A 1 197 ? 32.424 -22.301 -21.269 1.00 96.75 197 ILE A O 1
ATOM 1590 N N . ALA A 1 198 ? 30.548 -23.523 -21.174 1.00 95.62 198 ALA A N 1
ATOM 1591 C CA . ALA A 1 198 ? 31.180 -24.721 -20.621 1.00 95.62 198 ALA A CA 1
ATOM 1592 C C . ALA A 1 198 ? 32.319 -25.261 -21.506 1.00 95.62 198 ALA A C 1
ATOM 1594 O O . ALA A 1 198 ? 33.342 -25.685 -20.978 1.00 95.62 198 ALA A O 1
ATOM 1595 N N . ALA A 1 199 ? 32.186 -25.185 -22.835 1.00 95.44 199 ALA A N 1
ATOM 1596 C CA . ALA A 1 199 ? 33.242 -25.557 -23.781 1.00 95.44 199 ALA A CA 1
ATOM 1597 C C . ALA A 1 199 ? 34.478 -24.634 -23.737 1.00 95.44 199 ALA A C 1
ATOM 1599 O O . ALA A 1 199 ? 35.542 -25.037 -24.197 1.00 95.44 199 ALA A O 1
ATOM 1600 N N . ALA A 1 200 ? 34.350 -23.422 -23.186 1.00 96.81 200 ALA A N 1
ATOM 1601 C CA . ALA A 1 200 ? 35.443 -22.468 -22.996 1.00 96.81 200 ALA A CA 1
ATOM 1602 C C . ALA A 1 200 ? 35.993 -22.434 -21.554 1.00 96.81 200 ALA A C 1
ATOM 1604 O O . ALA A 1 200 ? 36.988 -21.758 -21.282 1.00 96.81 200 ALA A O 1
ATOM 1605 N N . MET A 1 201 ? 35.354 -23.137 -20.613 1.00 97.06 201 MET A N 1
ATOM 1606 C CA . MET A 1 201 ? 35.744 -23.159 -19.203 1.00 97.06 201 MET A CA 1
ATOM 1607 C C . MET A 1 201 ? 36.904 -24.127 -18.941 1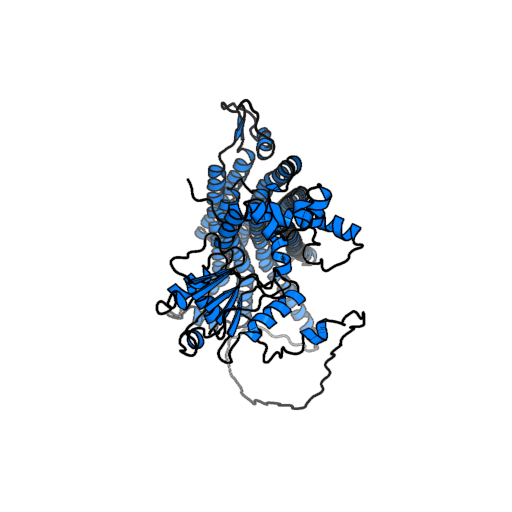.00 97.06 201 MET A C 1
ATOM 1609 O O . MET A 1 201 ? 36.870 -25.296 -19.318 1.00 97.06 201 MET A O 1
ATOM 1613 N N . ALA A 1 202 ? 37.898 -23.657 -18.191 1.00 95.62 202 ALA A N 1
ATOM 1614 C CA . ALA A 1 202 ? 38.931 -24.496 -17.592 1.00 95.62 202 ALA A CA 1
ATOM 1615 C C . ALA A 1 202 ? 38.469 -25.035 -16.215 1.00 95.62 202 ALA A C 1
ATOM 1617 O O . ALA A 1 202 ? 37.501 -24.521 -15.648 1.00 95.62 202 ALA A O 1
ATOM 1618 N N . PRO A 1 203 ? 39.156 -26.021 -15.600 1.00 93.62 203 PRO A N 1
ATOM 1619 C CA . PRO A 1 203 ? 38.759 -26.572 -14.293 1.00 93.62 203 PRO A CA 1
ATOM 1620 C C . PRO A 1 203 ? 38.688 -25.541 -13.146 1.00 93.62 203 PRO A C 1
ATOM 1622 O O . PRO A 1 203 ? 37.926 -25.711 -12.184 1.00 93.62 203 PRO A O 1
ATOM 1625 N N . HIS A 1 204 ? 39.458 -24.451 -13.236 1.00 92.81 204 HIS A N 1
ATOM 1626 C CA . HIS A 1 204 ? 39.402 -23.320 -12.302 1.00 92.81 204 HIS A CA 1
ATOM 1627 C C . HIS A 1 204 ? 38.257 -22.337 -12.583 1.00 92.81 204 HIS A C 1
ATOM 1629 O O . HIS A 1 204 ? 37.818 -21.661 -11.654 1.00 92.81 204 HIS A O 1
ATOM 1635 N N . SER A 1 205 ? 37.748 -22.273 -13.818 1.00 96.06 205 SER A N 1
ATOM 1636 C CA . SER A 1 205 ? 36.708 -21.329 -14.240 1.00 96.06 205 SER A CA 1
ATOM 1637 C C . SER A 1 205 ? 35.394 -21.533 -13.488 1.00 96.06 205 SER A C 1
ATOM 1639 O O . SER A 1 205 ? 35.009 -22.658 -13.152 1.00 96.06 205 SER A O 1
ATOM 1641 N N . ARG A 1 206 ? 34.650 -20.450 -13.259 1.00 94.56 206 ARG A N 1
ATOM 1642 C CA . ARG A 1 206 ? 33.315 -20.474 -12.644 1.00 94.56 206 ARG A CA 1
ATOM 1643 C C . ARG A 1 206 ? 32.318 -19.706 -13.505 1.00 94.56 206 ARG A C 1
ATOM 1645 O O . ARG A 1 206 ? 32.627 -18.621 -13.982 1.00 94.56 206 ARG A O 1
ATOM 1652 N N . MET A 1 207 ? 31.121 -20.259 -13.682 1.00 94.50 207 MET A N 1
ATOM 1653 C CA . MET A 1 207 ? 29.992 -19.544 -14.279 1.00 94.50 207 MET A CA 1
ATOM 1654 C C . MET A 1 207 ? 29.122 -18.989 -13.147 1.00 94.50 207 MET A C 1
ATOM 1656 O O . MET A 1 207 ? 28.665 -19.758 -12.302 1.00 94.50 207 MET A O 1
ATOM 1660 N N . LEU A 1 208 ? 28.901 -17.674 -13.120 1.00 93.12 208 LEU A N 1
ATOM 1661 C CA . LEU A 1 208 ? 28.030 -17.004 -12.155 1.00 93.12 208 LEU A CA 1
ATOM 1662 C C . LEU A 1 208 ? 26.747 -16.549 -12.847 1.00 93.12 208 LEU A C 1
ATOM 1664 O O . LEU A 1 208 ? 26.789 -15.835 -13.847 1.00 93.12 208 LEU A O 1
ATOM 1668 N N . ILE A 1 209 ? 25.605 -16.966 -12.301 1.00 91.62 209 ILE A N 1
ATOM 1669 C CA . ILE A 1 209 ? 24.276 -16.627 -12.813 1.00 91.62 209 ILE A CA 1
ATOM 1670 C C . ILE A 1 209 ? 23.605 -15.698 -11.804 1.00 91.62 209 ILE A C 1
ATOM 1672 O O . ILE A 1 209 ? 23.234 -16.117 -10.707 1.00 91.62 209 ILE A O 1
ATOM 1676 N N . HIS A 1 210 ? 23.456 -14.429 -12.171 1.00 86.62 210 HIS A N 1
ATOM 1677 C CA . HIS A 1 210 ? 22.807 -13.410 -11.354 1.00 86.62 210 HIS A CA 1
ATOM 1678 C C . HIS A 1 210 ? 21.379 -13.189 -11.865 1.00 86.62 210 HIS A C 1
ATOM 1680 O O . HIS A 1 210 ? 21.133 -12.365 -12.748 1.00 86.62 210 HIS A O 1
ATOM 1686 N N . GLU A 1 211 ? 20.440 -13.959 -11.312 1.00 81.69 211 GLU A N 1
ATOM 1687 C CA . GLU A 1 211 ? 19.027 -13.959 -11.701 1.00 81.69 211 GLU A CA 1
ATOM 1688 C C . GLU A 1 211 ? 18.078 -13.987 -10.500 1.00 81.69 211 GLU A C 1
ATOM 1690 O O . GLU A 1 211 ? 18.445 -14.390 -9.395 1.00 81.69 211 GLU A O 1
ATOM 1695 N N . PHE A 1 212 ? 16.824 -13.590 -10.731 1.00 72.44 212 PHE A N 1
ATOM 1696 C CA . PHE A 1 212 ? 15.743 -13.792 -9.768 1.00 72.44 212 PHE A CA 1
ATOM 1697 C C . PHE A 1 212 ? 15.184 -15.213 -9.885 1.00 72.44 212 PHE A C 1
ATOM 1699 O O . PHE A 1 212 ? 14.771 -15.643 -10.963 1.00 72.44 212 PHE A O 1
ATOM 1706 N N . SER A 1 213 ? 15.114 -15.942 -8.769 1.00 68.94 213 SER A N 1
ATOM 1707 C CA . SER A 1 213 ? 14.467 -17.254 -8.741 1.00 68.94 213 SER A CA 1
ATOM 1708 C C . SER A 1 213 ? 12.953 -17.123 -8.954 1.00 68.94 213 SER A C 1
ATOM 1710 O O . SER A 1 213 ? 12.267 -16.348 -8.279 1.00 68.94 213 SER A O 1
ATOM 1712 N N . LYS A 1 214 ? 12.409 -17.900 -9.901 1.00 58.03 214 LYS A N 1
ATOM 1713 C CA . LYS A 1 214 ? 10.962 -17.974 -10.157 1.00 58.03 214 LYS A CA 1
ATOM 1714 C C . LYS A 1 214 ? 10.259 -18.517 -8.906 1.00 58.03 214 LYS A C 1
ATOM 1716 O O . LYS A 1 214 ? 10.333 -19.707 -8.622 1.00 58.03 214 LYS A O 1
ATOM 1721 N N . ASN A 1 215 ? 9.554 -17.656 -8.174 1.00 56.88 215 ASN A N 1
ATOM 1722 C CA . ASN A 1 215 ? 8.673 -18.057 -7.075 1.00 56.88 215 ASN A CA 1
ATOM 1723 C C . ASN A 1 215 ? 7.266 -17.448 -7.234 1.00 56.88 215 ASN A C 1
ATOM 1725 O O . ASN A 1 215 ? 7.053 -16.513 -8.013 1.00 56.88 215 ASN A O 1
ATOM 1729 N N . ALA A 1 216 ? 6.297 -17.971 -6.476 1.00 51.72 216 ALA A N 1
ATOM 1730 C CA . ALA A 1 216 ? 4.886 -17.575 -6.557 1.00 51.72 216 ALA A CA 1
ATOM 1731 C C . ALA A 1 216 ? 4.604 -16.100 -6.180 1.00 51.72 216 ALA A C 1
ATOM 1733 O O . ALA A 1 216 ? 3.501 -15.603 -6.419 1.00 51.72 216 ALA A O 1
ATOM 1734 N N . THR A 1 217 ? 5.586 -15.395 -5.611 1.00 46.91 217 THR A N 1
ATOM 1735 C CA . THR A 1 217 ? 5.532 -13.959 -5.305 1.00 46.91 217 THR A CA 1
ATOM 1736 C C . THR A 1 217 ? 6.100 -13.124 -6.458 1.00 46.91 217 THR A C 1
ATOM 1738 O O . THR A 1 217 ? 5.495 -12.120 -6.825 1.00 46.91 217 THR A O 1
ATOM 1741 N N . TYR A 1 218 ? 7.187 -13.559 -7.111 1.00 47.91 218 TYR A N 1
ATOM 1742 C CA . TYR A 1 218 ? 7.717 -12.893 -8.313 1.00 47.91 218 TYR A CA 1
ATOM 1743 C C . TYR A 1 218 ? 6.721 -12.914 -9.476 1.00 47.91 218 TYR A C 1
ATOM 1745 O O . TYR A 1 218 ? 6.542 -11.891 -10.135 1.00 47.91 218 TYR A O 1
ATOM 1753 N N . GLY A 1 219 ? 5.981 -14.015 -9.657 1.00 46.75 219 GLY A N 1
ATOM 1754 C CA . GLY A 1 219 ? 4.868 -14.076 -10.616 1.00 46.75 219 GLY A CA 1
ATOM 1755 C C . GLY A 1 219 ? 3.761 -13.041 -10.356 1.00 46.75 219 GLY A C 1
ATOM 1756 O O . GLY A 1 219 ? 3.011 -12.703 -11.267 1.00 46.75 219 GLY A O 1
ATOM 1757 N N . LYS A 1 220 ? 3.682 -12.490 -9.136 1.00 42.62 220 LYS A N 1
ATOM 1758 C CA . LYS A 1 220 ? 2.745 -11.422 -8.770 1.00 42.62 220 LYS A CA 1
ATOM 1759 C C . LYS A 1 220 ? 3.335 -10.017 -8.876 1.00 42.62 220 LYS A C 1
ATOM 1761 O O . LYS A 1 220 ? 2.536 -9.097 -8.943 1.00 42.62 220 LYS A O 1
ATOM 1766 N N . MET A 1 221 ? 4.657 -9.814 -8.937 1.00 40.97 221 MET A N 1
ATOM 1767 C CA . MET A 1 221 ? 5.275 -8.470 -8.877 1.00 40.97 221 MET A CA 1
ATOM 1768 C C . MET A 1 221 ? 4.677 -7.488 -9.901 1.00 40.97 221 MET A C 1
ATOM 1770 O O . MET A 1 221 ? 4.182 -6.425 -9.523 1.00 40.97 221 MET A O 1
ATOM 1774 N N . HIS A 1 222 ? 4.609 -7.882 -11.176 1.00 44.38 222 HIS A N 1
ATOM 1775 C CA . HIS A 1 222 ? 4.002 -7.062 -12.233 1.00 44.38 222 HIS A CA 1
ATOM 1776 C C . HIS A 1 222 ? 2.479 -6.888 -12.065 1.00 44.38 222 HIS A C 1
ATOM 1778 O O . HIS A 1 222 ? 1.949 -5.824 -12.367 1.00 44.38 222 HIS A O 1
ATOM 1784 N N . ALA A 1 223 ? 1.769 -7.879 -11.512 1.00 40.62 223 ALA A N 1
ATOM 1785 C CA . ALA A 1 223 ? 0.346 -7.752 -11.184 1.00 40.62 223 ALA A CA 1
ATOM 1786 C C . ALA A 1 223 ? 0.105 -6.829 -9.970 1.00 40.62 223 ALA A C 1
ATOM 1788 O O . ALA A 1 223 ? -0.849 -6.057 -9.954 1.00 40.62 223 ALA A O 1
ATOM 1789 N N . THR A 1 224 ? 1.001 -6.814 -8.978 1.00 43.62 224 THR A N 1
ATOM 1790 C CA . THR A 1 224 ? 0.948 -5.892 -7.831 1.00 43.62 224 THR A CA 1
ATOM 1791 C C . THR A 1 224 ? 1.310 -4.451 -8.190 1.00 43.62 224 THR A C 1
ATOM 1793 O O . THR A 1 224 ? 0.992 -3.556 -7.415 1.00 43.62 224 THR A O 1
ATOM 1796 N N . MET A 1 225 ? 1.881 -4.206 -9.376 1.00 44.28 225 MET A N 1
ATOM 1797 C CA . MET A 1 225 ? 1.982 -2.876 -10.003 1.00 44.28 225 MET A CA 1
ATOM 1798 C C . MET A 1 225 ? 0.712 -2.479 -10.786 1.00 44.28 225 MET A C 1
ATOM 1800 O O . MET A 1 225 ? 0.675 -1.434 -11.425 1.00 44.28 225 MET A O 1
ATOM 1804 N N . ILE A 1 226 ? -0.333 -3.313 -10.784 1.00 47.00 226 ILE A N 1
ATOM 1805 C CA . ILE A 1 226 ? -1.600 -3.061 -11.493 1.00 47.00 226 ILE A CA 1
ATOM 1806 C C . ILE A 1 226 ? -2.804 -3.145 -10.539 1.00 47.00 226 ILE A C 1
ATOM 1808 O O . ILE A 1 226 ? -3.789 -2.433 -10.744 1.00 47.00 226 ILE A O 1
ATOM 1812 N N . GLU A 1 227 ? -2.731 -3.982 -9.495 1.00 53.03 227 GLU A N 1
ATOM 1813 C CA . GLU A 1 227 ? -3.903 -4.418 -8.723 1.00 53.03 227 GLU A CA 1
ATOM 1814 C C . GLU A 1 227 ? -3.736 -4.426 -7.186 1.00 53.03 227 GLU A C 1
ATOM 1816 O O . GLU A 1 227 ? -4.416 -5.172 -6.475 1.00 53.03 227 GLU A O 1
ATOM 1821 N N . LEU A 1 228 ? -2.863 -3.573 -6.633 1.00 61.22 228 LEU A N 1
ATOM 1822 C CA . LEU A 1 228 ? -2.688 -3.445 -5.175 1.00 61.22 228 LEU A CA 1
ATOM 1823 C C . LEU A 1 228 ? -4.015 -3.136 -4.447 1.00 61.22 228 LEU A C 1
ATOM 1825 O O . LEU A 1 228 ? -4.253 -3.651 -3.353 1.00 61.22 228 LEU A O 1
ATOM 1829 N N . GLY A 1 229 ? -4.896 -2.342 -5.070 1.00 68.12 229 GLY A N 1
ATOM 1830 C CA . GLY A 1 229 ? -6.195 -1.953 -4.516 1.00 68.12 229 GLY A CA 1
ATOM 1831 C C . GLY A 1 229 ? -7.091 -3.125 -4.113 1.00 68.12 229 GLY A C 1
ATOM 1832 O O . GLY A 1 229 ? -7.536 -3.185 -2.968 1.00 68.12 229 GLY A O 1
ATOM 1833 N N . THR A 1 230 ? -7.343 -4.073 -5.023 1.00 80.12 230 THR A N 1
ATOM 1834 C CA . THR A 1 230 ? -8.328 -5.151 -4.808 1.00 80.12 230 THR A CA 1
ATOM 1835 C C . THR A 1 230 ? -7.999 -5.986 -3.569 1.00 80.12 230 THR A C 1
ATOM 1837 O O . THR A 1 230 ? -8.862 -6.197 -2.716 1.00 80.12 230 THR A O 1
ATOM 1840 N N . SER A 1 231 ? -6.736 -6.400 -3.421 1.00 80.44 231 SER A N 1
ATOM 1841 C CA . SER A 1 231 ? -6.296 -7.199 -2.267 1.00 80.44 231 SER A CA 1
ATOM 1842 C C . SER A 1 231 ? -6.421 -6.431 -0.945 1.00 80.44 231 SER A C 1
ATOM 1844 O O . SER A 1 231 ? -6.862 -6.995 0.058 1.00 80.44 231 SER A O 1
ATOM 1846 N N . VAL A 1 232 ? -6.082 -5.136 -0.940 1.00 85.56 232 VAL A N 1
ATOM 1847 C CA . VAL A 1 232 ? -6.172 -4.286 0.256 1.00 85.56 232 VAL A CA 1
ATOM 1848 C C . VAL A 1 232 ? -7.627 -4.072 0.679 1.00 85.56 232 VAL A C 1
ATOM 1850 O O . VAL A 1 232 ? -7.953 -4.264 1.850 1.00 85.56 232 VAL A O 1
ATOM 1853 N N . PHE A 1 233 ? -8.529 -3.737 -0.249 1.00 89.69 233 PHE A N 1
ATOM 1854 C CA . PHE A 1 233 ? -9.929 -3.469 0.099 1.00 89.69 233 PHE A CA 1
ATOM 1855 C C . PHE A 1 233 ? -10.699 -4.729 0.524 1.00 89.69 233 PHE A C 1
ATOM 1857 O O . PHE A 1 233 ? -11.551 -4.639 1.409 1.00 89.69 233 PHE A O 1
ATOM 1864 N N . ILE A 1 234 ? -10.358 -5.911 -0.009 1.00 88.75 234 ILE A N 1
ATOM 1865 C CA . ILE A 1 234 ? -10.863 -7.195 0.511 1.00 88.75 234 ILE A CA 1
ATOM 1866 C C . ILE A 1 234 ? -10.385 -7.414 1.956 1.00 88.75 234 ILE A C 1
ATOM 1868 O O . ILE A 1 234 ? -11.199 -7.717 2.830 1.00 88.75 234 ILE A O 1
ATOM 1872 N N . GLY A 1 235 ? -9.094 -7.196 2.238 1.00 89.19 235 GLY A N 1
ATOM 1873 C CA . GLY A 1 235 ? -8.545 -7.289 3.597 1.00 89.19 235 GLY A CA 1
ATOM 1874 C C . GLY A 1 235 ? -9.239 -6.346 4.588 1.00 89.19 235 GLY A C 1
ATOM 1875 O O . GLY A 1 235 ? -9.575 -6.748 5.703 1.00 89.19 235 GLY A O 1
ATOM 1876 N N . CYS A 1 236 ? -9.546 -5.120 4.161 1.00 92.19 236 CYS A N 1
ATOM 1877 C CA . CYS A 1 236 ? -10.315 -4.170 4.958 1.00 92.19 236 CYS A CA 1
ATOM 1878 C C . CYS A 1 236 ? -11.744 -4.647 5.269 1.00 92.19 236 CYS A C 1
ATOM 1880 O O . CYS A 1 236 ? -12.188 -4.498 6.408 1.00 92.19 236 CYS A O 1
ATOM 1882 N N . TRP A 1 237 ? -12.464 -5.243 4.310 1.00 94.56 237 TRP A N 1
ATOM 1883 C CA . TRP A 1 237 ? -13.800 -5.807 4.561 1.00 94.56 237 TRP A CA 1
ATOM 1884 C C . TRP A 1 237 ? -13.763 -6.982 5.546 1.00 94.56 237 TRP A C 1
ATOM 1886 O O . TRP A 1 237 ? -14.610 -7.059 6.438 1.00 94.56 237 TRP A O 1
ATOM 1896 N N . VAL A 1 238 ? -12.753 -7.855 5.455 1.00 94.56 238 VAL A N 1
ATOM 1897 C CA . VAL A 1 238 ? -12.535 -8.934 6.438 1.00 94.56 238 VAL A CA 1
ATOM 1898 C C . VAL A 1 238 ? -12.309 -8.356 7.841 1.00 94.56 238 VAL A C 1
ATOM 1900 O O . VAL A 1 238 ? -12.899 -8.836 8.810 1.00 94.56 238 VAL A O 1
ATOM 1903 N N . LEU A 1 239 ? -11.524 -7.281 7.958 1.00 91.81 239 LEU A N 1
ATOM 1904 C CA . LEU A 1 239 ? -11.272 -6.607 9.235 1.00 91.81 239 LEU A CA 1
ATOM 1905 C C . LEU A 1 239 ? -12.520 -5.875 9.774 1.00 91.81 239 LEU A C 1
ATOM 1907 O O . LEU A 1 239 ? -12.783 -5.924 10.976 1.00 91.81 239 LEU A O 1
ATOM 1911 N N . THR A 1 240 ? -13.350 -5.311 8.886 1.00 94.06 240 THR A N 1
ATOM 1912 C CA . THR A 1 240 ? -14.683 -4.763 9.218 1.00 94.06 240 THR A CA 1
ATOM 1913 C C . THR A 1 240 ? -15.563 -5.850 9.854 1.00 94.06 240 THR A C 1
ATOM 1915 O O . THR A 1 240 ? -16.134 -5.654 10.927 1.00 94.06 240 THR A O 1
ATOM 1918 N N . GLY A 1 241 ? -15.617 -7.035 9.231 1.00 95.00 241 GLY A N 1
ATOM 1919 C CA . GLY A 1 241 ? -16.365 -8.194 9.728 1.00 95.00 241 GLY A CA 1
ATOM 1920 C C . GLY A 1 241 ? -15.832 -8.748 11.054 1.00 95.00 241 GLY A C 1
ATOM 1921 O O . GLY A 1 241 ? -16.615 -9.145 11.917 1.00 95.00 241 GLY A O 1
ATOM 1922 N N . PHE A 1 242 ? -14.516 -8.715 11.276 1.00 93.31 242 PHE A N 1
ATOM 1923 C CA . PHE A 1 242 ? -13.934 -9.070 12.572 1.00 93.31 242 PHE A CA 1
ATOM 1924 C C . PHE A 1 242 ? -14.380 -8.103 13.683 1.00 93.31 242 PHE A C 1
ATOM 1926 O O . PHE A 1 242 ? -14.801 -8.546 14.756 1.00 93.31 242 PHE A O 1
ATOM 1933 N N . VAL A 1 243 ? -14.368 -6.790 13.421 1.00 92.69 243 VAL A N 1
ATOM 1934 C CA . VAL A 1 243 ? -14.850 -5.785 14.385 1.00 92.69 243 VAL A CA 1
ATOM 1935 C C . VAL A 1 243 ? -16.357 -5.894 14.625 1.00 92.69 243 V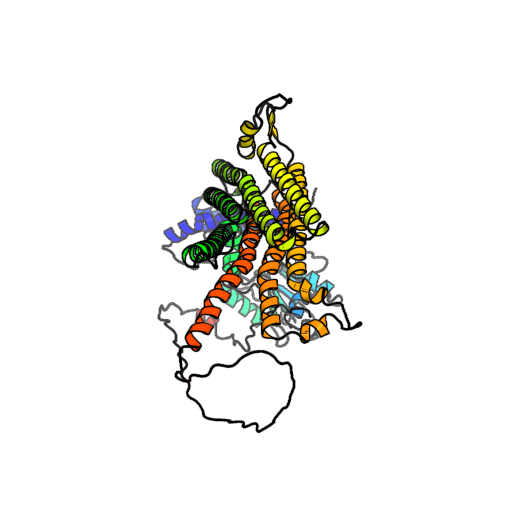AL A C 1
ATOM 1937 O O . VAL A 1 243 ? -16.790 -5.737 15.769 1.00 92.69 243 VAL A O 1
ATOM 1940 N N . PHE A 1 244 ? -17.150 -6.261 13.613 1.00 94.50 244 PHE A N 1
ATOM 1941 C CA . PHE A 1 244 ? -18.563 -6.596 13.806 1.00 94.50 244 PHE A CA 1
ATOM 1942 C C . PHE A 1 244 ? -18.752 -7.714 14.836 1.00 94.50 244 PHE A C 1
ATOM 1944 O O . PHE A 1 244 ? -19.508 -7.537 15.787 1.00 94.50 244 PHE A O 1
ATOM 1951 N N . LEU A 1 245 ? -18.042 -8.841 14.697 1.00 93.56 245 LEU A N 1
ATOM 1952 C CA . LEU A 1 245 ? -18.140 -9.971 15.632 1.00 93.56 245 LEU A CA 1
ATOM 1953 C C . LEU A 1 245 ? -17.693 -9.582 17.051 1.00 93.56 245 LEU A C 1
ATOM 1955 O O . LEU A 1 245 ? -18.341 -9.948 18.033 1.00 93.56 245 LEU A O 1
ATOM 1959 N N . VAL A 1 246 ? -16.627 -8.786 17.159 1.00 90.31 246 VAL A N 1
ATOM 1960 C CA . VAL A 1 246 ? -16.119 -8.215 18.416 1.00 90.31 246 VAL A CA 1
ATOM 1961 C C . VAL A 1 246 ? -17.166 -7.340 19.119 1.00 90.31 246 VAL A C 1
ATOM 1963 O O . VAL A 1 246 ? -17.396 -7.495 20.324 1.00 90.31 246 VAL A O 1
ATOM 1966 N N . LEU A 1 247 ? -17.830 -6.444 18.384 1.00 91.00 247 LEU A N 1
ATOM 1967 C CA . LEU A 1 247 ? -18.873 -5.572 18.927 1.00 91.00 247 LEU A CA 1
ATOM 1968 C C . LEU A 1 247 ? -20.166 -6.346 19.222 1.00 91.00 247 LEU A C 1
ATOM 1970 O O . LEU A 1 247 ? -20.747 -6.169 20.292 1.00 91.00 247 LEU A O 1
ATOM 1974 N N . ALA A 1 248 ? -20.581 -7.258 18.343 1.00 91.94 248 ALA A N 1
ATOM 1975 C CA . ALA A 1 248 ? -21.741 -8.123 18.542 1.00 91.94 248 ALA A CA 1
ATOM 1976 C C . ALA A 1 248 ? -21.592 -8.988 19.803 1.00 91.94 248 ALA A C 1
ATOM 1978 O O . ALA A 1 248 ? -22.518 -9.046 20.609 1.00 91.94 248 ALA A O 1
ATOM 1979 N N . PHE A 1 249 ? -20.413 -9.574 20.047 1.00 89.75 249 PHE A N 1
ATOM 1980 C CA . PHE A 1 249 ? -20.105 -10.272 21.300 1.00 89.75 249 PHE A CA 1
ATOM 1981 C C . PHE A 1 249 ? -20.208 -9.338 22.518 1.00 89.75 249 PHE A C 1
ATOM 1983 O O . PHE A 1 249 ? -20.830 -9.696 23.522 1.00 89.75 249 PHE A O 1
ATOM 1990 N N . ARG A 1 250 ? -19.671 -8.111 22.423 1.00 87.56 250 ARG A N 1
ATOM 1991 C CA . ARG A 1 250 ? -19.808 -7.070 23.461 1.00 87.56 250 ARG A CA 1
ATOM 1992 C C . ARG A 1 250 ? -21.278 -6.793 23.802 1.00 87.56 250 ARG A C 1
ATOM 1994 O O . ARG A 1 250 ? -21.638 -6.816 24.982 1.00 87.56 250 ARG A O 1
ATOM 2001 N N . TYR A 1 251 ? -22.121 -6.556 22.800 1.00 89.56 251 TYR A N 1
ATOM 2002 C CA . TYR A 1 251 ? -23.541 -6.264 23.003 1.00 89.56 251 TYR A CA 1
ATOM 2003 C C . TYR A 1 251 ? -24.319 -7.488 23.501 1.00 89.56 251 TYR A C 1
ATOM 2005 O O . TYR A 1 251 ? -25.106 -7.358 24.437 1.00 89.56 251 TYR A O 1
ATOM 2013 N N . ALA A 1 252 ? -24.054 -8.680 22.959 1.00 88.62 252 ALA A N 1
ATOM 2014 C CA . ALA A 1 252 ? -24.698 -9.925 23.372 1.00 88.62 252 ALA A CA 1
ATOM 2015 C C . ALA A 1 252 ? -24.417 -10.260 24.844 1.00 88.62 252 ALA A C 1
ATOM 2017 O O . ALA A 1 252 ? -25.350 -10.544 25.594 1.00 88.62 252 ALA A O 1
ATOM 2018 N N . VAL A 1 253 ? -23.161 -10.153 25.302 1.00 84.81 253 VAL A N 1
ATOM 2019 C CA . VAL A 1 253 ? -22.826 -10.385 26.718 1.00 84.81 253 VAL A CA 1
ATOM 2020 C C . VAL A 1 253 ? -23.459 -9.320 27.620 1.00 84.81 253 VAL A C 1
ATOM 2022 O O . VAL A 1 253 ? -23.973 -9.674 28.680 1.00 84.81 253 VAL A O 1
ATOM 2025 N N . LYS A 1 254 ? -23.498 -8.038 27.218 1.00 84.88 254 LYS A N 1
ATOM 2026 C CA . LYS A 1 254 ? -24.198 -6.993 27.992 1.00 84.88 254 LYS A CA 1
ATOM 2027 C C . LYS A 1 254 ? -25.711 -7.237 28.077 1.00 84.88 254 LYS A C 1
ATOM 2029 O O . LYS A 1 254 ? -26.271 -7.130 29.166 1.00 84.88 254 LYS A O 1
ATOM 2034 N N . ALA A 1 255 ? -26.363 -7.623 26.981 1.00 86.38 255 ALA A N 1
ATOM 2035 C CA . ALA A 1 255 ? -27.784 -7.972 26.966 1.00 86.38 255 ALA A CA 1
ATOM 2036 C C . ALA A 1 255 ? -28.080 -9.210 27.836 1.00 86.38 255 ALA A C 1
ATOM 2038 O O . ALA A 1 255 ? -28.990 -9.182 28.663 1.00 86.38 255 ALA A O 1
ATOM 2039 N N . TRP A 1 256 ? -27.260 -10.258 27.726 1.00 84.25 256 TRP A N 1
ATOM 2040 C CA . TRP A 1 256 ? -27.355 -11.478 28.534 1.00 84.25 256 TRP A CA 1
ATOM 2041 C C . TRP A 1 256 ? -27.199 -11.194 30.037 1.00 84.25 256 TRP A C 1
ATOM 2043 O O . TRP A 1 256 ? -28.013 -11.647 30.840 1.00 84.25 256 TRP A O 1
ATOM 2053 N N . VAL A 1 257 ? -26.219 -10.363 30.416 1.00 78.75 257 VAL A N 1
ATOM 2054 C CA . VAL A 1 257 ? -26.012 -9.873 31.793 1.00 78.75 257 VAL A CA 1
ATOM 2055 C C . VAL A 1 257 ? -27.204 -9.046 32.291 1.00 78.75 257 VAL A C 1
ATOM 2057 O O . VAL A 1 257 ? -27.621 -9.208 33.438 1.00 78.75 257 VAL A O 1
ATOM 2060 N N . ALA A 1 258 ? -27.785 -8.189 31.446 1.00 77.19 258 ALA A N 1
ATOM 2061 C CA . ALA A 1 258 ? -28.964 -7.396 31.798 1.00 77.19 258 ALA A CA 1
ATOM 2062 C C . ALA A 1 258 ? -30.240 -8.244 31.965 1.00 77.19 258 ALA A C 1
ATOM 2064 O O . ALA A 1 258 ? -31.118 -7.859 32.742 1.00 77.19 258 ALA A O 1
ATOM 2065 N N . TRP A 1 259 ? -30.350 -9.376 31.260 1.00 77.12 259 TRP A N 1
ATOM 2066 C CA . TRP A 1 259 ? -31.542 -10.228 31.257 1.00 77.12 259 TRP A CA 1
ATOM 2067 C C . TRP A 1 259 ? -31.506 -11.326 32.332 1.00 77.12 259 TRP A C 1
ATOM 2069 O O . TRP A 1 259 ? -32.457 -11.423 33.102 1.00 77.12 259 TRP A O 1
ATOM 2079 N N . LEU A 1 260 ? -30.416 -12.102 32.438 1.00 73.06 260 LEU A N 1
ATOM 2080 C CA . LEU A 1 260 ? -30.355 -13.289 33.312 1.00 73.06 260 LEU A CA 1
ATOM 2081 C C . LEU A 1 260 ? -30.004 -13.018 34.780 1.00 73.06 260 LEU A C 1
ATOM 2083 O O . LEU A 1 260 ? -30.301 -13.863 35.623 1.00 73.06 260 LEU A O 1
ATOM 2087 N N . LEU A 1 261 ? -29.331 -11.912 35.116 1.00 66.44 261 LEU A N 1
ATOM 2088 C CA . LEU A 1 261 ? -29.009 -11.647 36.522 1.00 66.44 261 LEU A CA 1
ATOM 2089 C C . LEU A 1 261 ? -30.287 -11.298 37.307 1.00 66.44 261 LEU A C 1
ATOM 2091 O O . LEU A 1 261 ? -31.075 -10.476 36.832 1.00 66.44 261 LEU A O 1
ATOM 2095 N N . PRO A 1 262 ? -30.498 -11.844 38.520 1.00 63.53 262 PRO A N 1
ATOM 2096 C CA . PRO A 1 262 ? -31.571 -11.379 39.393 1.00 63.53 262 PRO A CA 1
ATOM 2097 C C . PRO A 1 262 ? -31.338 -9.908 39.758 1.00 63.53 262 PRO A C 1
ATOM 2099 O O . PRO A 1 262 ? -30.196 -9.454 39.851 1.00 63.53 262 PRO A O 1
ATOM 2102 N N . THR A 1 263 ? -32.413 -9.147 39.977 1.00 58.44 263 THR A N 1
ATOM 2103 C CA . THR A 1 263 ? -32.364 -7.693 40.242 1.00 58.44 263 THR A CA 1
ATOM 2104 C C . THR A 1 263 ? -31.421 -7.312 41.385 1.00 58.44 263 THR A C 1
ATOM 2106 O O . THR A 1 263 ? -30.722 -6.312 41.273 1.00 58.44 263 THR A O 1
ATOM 2109 N N . VAL A 1 264 ? -31.315 -8.157 42.415 1.00 55.94 264 VAL A N 1
ATOM 2110 C CA . VAL A 1 264 ? -30.421 -7.995 43.581 1.00 55.94 264 VAL A CA 1
ATOM 2111 C C . VAL A 1 264 ? -28.920 -8.120 43.249 1.00 55.94 264 VAL A C 1
ATOM 2113 O O . VAL A 1 264 ? -28.072 -7.916 44.111 1.00 55.94 264 VAL A O 1
ATOM 2116 N N . SER A 1 265 ? -28.561 -8.494 42.018 1.00 54.16 265 SER A N 1
ATOM 2117 C CA . SER A 1 265 ? -27.170 -8.672 41.568 1.00 54.16 265 SER A CA 1
ATOM 2118 C C . SER A 1 265 ? -26.864 -7.991 40.231 1.00 54.16 265 SER A C 1
ATOM 2120 O O . SER A 1 265 ? -25.778 -8.183 39.680 1.00 54.16 265 SER A O 1
ATOM 2122 N N . LYS A 1 266 ? -27.791 -7.188 39.692 1.00 52.41 266 LYS A N 1
ATOM 2123 C CA . LYS A 1 266 ? -27.528 -6.377 38.497 1.00 52.41 266 LYS A CA 1
ATOM 2124 C C . LYS A 1 266 ? -26.593 -5.213 38.857 1.00 52.41 266 LYS A C 1
ATOM 2126 O O . LYS A 1 266 ? -26.833 -4.545 39.860 1.00 52.41 266 LYS A O 1
ATOM 2131 N N . PRO A 1 267 ? -25.562 -4.911 38.046 1.00 60.56 267 PRO A N 1
ATOM 2132 C CA . PRO A 1 267 ? -24.870 -3.630 38.139 1.00 60.56 267 PRO A CA 1
ATOM 2133 C C . PRO A 1 267 ? -25.868 -2.489 37.905 1.00 60.56 267 PRO A C 1
ATOM 2135 O O . PRO A 1 267 ? -26.662 -2.576 36.968 1.00 60.56 267 PRO A O 1
ATOM 2138 N N . GLU A 1 268 ? -25.778 -1.400 38.677 1.00 58.25 268 GLU A N 1
ATOM 2139 C CA . GLU A 1 268 ? -26.640 -0.207 38.522 1.00 58.25 268 GLU A CA 1
ATOM 2140 C C . GLU A 1 268 ? -26.641 0.345 37.087 1.00 58.25 268 GLU A C 1
ATOM 2142 O O . GLU A 1 268 ? -27.611 0.953 36.637 1.00 58.25 268 GLU A O 1
ATOM 2147 N N . ARG A 1 269 ? -25.553 0.106 36.343 1.00 66.44 269 ARG A N 1
ATOM 2148 C CA . ARG A 1 269 ? -25.406 0.497 34.945 1.00 66.44 269 ARG A CA 1
ATOM 2149 C C . ARG A 1 269 ? -24.728 -0.593 34.115 1.00 66.44 269 ARG A C 1
ATOM 2151 O O . ARG A 1 269 ? -23.506 -0.716 34.113 1.00 66.44 269 ARG A O 1
ATOM 2158 N N . VAL A 1 270 ? -25.521 -1.357 33.361 1.00 72.81 270 VAL A N 1
ATOM 2159 C CA . VAL A 1 270 ? -25.010 -2.306 32.347 1.00 72.81 270 VAL A CA 1
ATOM 2160 C C . VAL A 1 270 ? -24.712 -1.595 31.018 1.00 72.81 270 VAL A C 1
ATOM 2162 O O . VAL A 1 270 ? -23.693 -1.869 30.377 1.00 72.81 270 VAL A O 1
ATOM 2165 N N . TRP A 1 271 ? -25.569 -0.644 30.633 1.00 81.12 271 TRP A N 1
ATOM 2166 C CA . TRP A 1 271 ? -25.472 0.133 29.394 1.00 81.12 271 TRP A CA 1
ATOM 2167 C C . TRP A 1 271 ? -24.880 1.525 29.648 1.00 81.12 271 TRP A C 1
ATOM 2169 O O . TRP A 1 271 ? -25.373 2.304 30.471 1.00 81.12 271 TRP A O 1
ATOM 2179 N N . GLY A 1 272 ? -23.797 1.833 28.946 1.00 81.81 272 GLY A N 1
ATOM 2180 C CA . GLY A 1 272 ? -23.063 3.087 29.048 1.00 81.81 272 GLY A CA 1
ATOM 2181 C C . GLY A 1 272 ? -23.238 3.975 27.817 1.00 81.81 272 GLY A C 1
ATOM 2182 O O . GLY A 1 272 ? -23.703 3.524 26.773 1.00 81.81 272 GLY A O 1
ATOM 2183 N N . LEU A 1 273 ? -22.870 5.256 27.924 1.00 86.06 273 LEU A N 1
ATOM 2184 C CA . LEU A 1 273 ? -22.876 6.145 26.751 1.00 86.06 273 LEU A CA 1
ATOM 2185 C C . LEU A 1 273 ? -21.796 5.730 25.743 1.00 86.06 273 LEU A C 1
ATOM 2187 O O . LEU A 1 273 ? -21.983 5.904 24.543 1.00 86.06 273 LEU A O 1
ATOM 2191 N N . GLU A 1 274 ? -20.707 5.112 26.208 1.00 88.94 274 GLU A N 1
ATOM 2192 C CA . GLU A 1 274 ? -19.685 4.531 25.341 1.00 88.94 274 GLU A CA 1
ATOM 2193 C C . GLU A 1 274 ? -20.259 3.476 24.384 1.00 88.94 274 GLU A C 1
ATOM 2195 O O . GLU A 1 274 ? -19.838 3.412 23.236 1.00 88.94 274 GLU A O 1
ATOM 2200 N N . ASP A 1 275 ? -21.263 2.696 24.805 1.00 89.06 275 ASP A N 1
ATOM 2201 C CA . ASP A 1 275 ? -21.873 1.656 23.966 1.00 89.06 275 ASP A CA 1
ATOM 2202 C C . ASP A 1 275 ? -22.623 2.240 22.760 1.00 89.06 275 ASP A C 1
ATOM 2204 O O . ASP A 1 275 ? -22.607 1.639 21.685 1.00 89.06 275 ASP A O 1
ATOM 2208 N N . LEU A 1 276 ? -23.232 3.420 22.924 1.00 91.38 276 LEU A N 1
ATOM 2209 C CA . LEU A 1 276 ? -23.842 4.185 21.835 1.00 91.38 276 LEU A CA 1
ATOM 2210 C C . LEU A 1 276 ? -22.765 4.760 20.906 1.00 91.38 276 LEU A C 1
ATOM 2212 O O . LEU A 1 276 ? -22.887 4.650 19.689 1.00 91.38 276 LEU A O 1
ATOM 2216 N N . PHE A 1 277 ? -21.690 5.325 21.463 1.00 93.94 277 PHE A N 1
ATOM 2217 C CA . PHE A 1 277 ? -20.602 5.894 20.664 1.00 93.94 277 PHE A CA 1
ATOM 2218 C C . PHE A 1 277 ? -19.829 4.840 19.849 1.00 93.94 277 PHE A C 1
ATOM 2220 O O . PHE A 1 277 ? -19.495 5.127 18.702 1.00 93.94 277 PHE A O 1
ATOM 2227 N N . TYR A 1 278 ? -19.618 3.614 20.355 1.00 91.88 278 TYR A N 1
ATOM 2228 C CA . TYR A 1 278 ? -19.075 2.512 19.538 1.00 91.88 278 TYR A CA 1
ATOM 2229 C C . TYR A 1 278 ? -20.030 2.107 18.406 1.00 91.88 278 TYR A C 1
ATOM 2231 O O . TYR A 1 27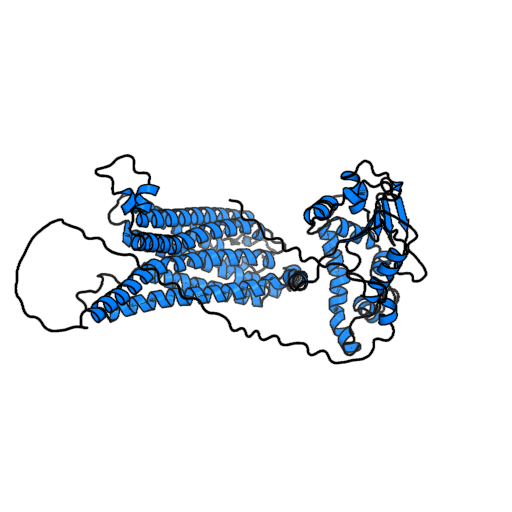8 ? -19.580 1.876 17.287 1.00 91.88 278 TYR A O 1
ATOM 2239 N N . GLY A 1 279 ? -21.340 2.050 18.673 1.00 91.75 279 GLY A N 1
ATOM 2240 C CA . GLY A 1 279 ? -22.343 1.680 17.670 1.00 91.75 279 GLY A CA 1
ATOM 2241 C C . GLY A 1 279 ? -22.446 2.711 16.544 1.00 91.75 279 GLY A C 1
ATOM 2242 O O . GLY A 1 279 ? -22.452 2.349 15.370 1.00 91.75 279 GLY A O 1
ATOM 2243 N N . LEU A 1 280 ? -22.446 4.001 16.897 1.00 94.94 280 LEU A N 1
ATOM 2244 C CA . LEU A 1 280 ? -22.398 5.100 15.932 1.00 94.94 280 LEU A CA 1
ATOM 2245 C C . LEU A 1 280 ? -21.064 5.124 15.174 1.00 94.94 280 LEU A C 1
ATOM 2247 O O . LEU A 1 280 ? -21.076 5.216 13.952 1.00 94.94 280 LEU A O 1
ATOM 2251 N N . GLY A 1 281 ? -19.926 4.991 15.865 1.00 94.50 281 GLY A N 1
ATOM 2252 C CA . GLY A 1 281 ? -18.605 4.945 15.231 1.00 94.50 281 GLY A CA 1
ATOM 2253 C C . GLY A 1 281 ? -18.504 3.836 14.183 1.00 94.50 281 GLY A C 1
ATOM 2254 O O . GLY A 1 281 ? -18.133 4.102 13.043 1.00 94.50 281 GLY A O 1
ATOM 2255 N N . TYR A 1 282 ? -18.945 2.623 14.528 1.00 95.19 282 TYR A N 1
ATOM 2256 C CA . TYR A 1 282 ? -19.002 1.493 13.599 1.00 95.19 282 TYR A CA 1
ATOM 2257 C C . TYR A 1 282 ? -19.993 1.713 12.438 1.00 95.19 282 TYR A C 1
ATOM 2259 O O . TYR A 1 282 ? -19.704 1.341 11.303 1.00 95.19 282 TYR A O 1
ATOM 2267 N N . ALA A 1 283 ? -21.139 2.362 12.669 1.00 96.00 283 ALA A N 1
ATOM 2268 C CA . ALA A 1 283 ? -22.071 2.694 11.588 1.00 96.00 283 ALA A CA 1
ATOM 2269 C C . ALA A 1 283 ? -21.460 3.683 10.573 1.00 96.00 283 ALA A C 1
ATOM 2271 O O . ALA A 1 283 ? -21.564 3.463 9.367 1.00 96.00 283 ALA A O 1
ATOM 2272 N N . PHE A 1 284 ? -20.777 4.735 11.043 1.00 96.31 284 PHE A N 1
ATOM 2273 C CA . PHE A 1 284 ? -20.039 5.663 10.175 1.00 96.31 284 PHE A CA 1
ATOM 2274 C C . PHE A 1 284 ? -18.899 4.959 9.419 1.00 96.31 284 PHE A C 1
ATOM 2276 O O . PHE A 1 284 ? -18.711 5.205 8.226 1.00 96.31 284 PHE A O 1
ATOM 2283 N N . ASP A 1 285 ? -18.191 4.043 10.084 1.00 94.94 285 ASP A N 1
ATOM 2284 C CA . ASP A 1 285 ? -17.111 3.247 9.499 1.00 94.94 285 ASP A CA 1
ATOM 2285 C C . ASP A 1 285 ? -17.577 2.372 8.319 1.00 94.94 285 ASP A C 1
ATOM 2287 O O . ASP A 1 285 ? -16.951 2.379 7.252 1.00 94.94 285 ASP A O 1
ATOM 2291 N N . VAL A 1 286 ? -18.702 1.666 8.488 1.00 96.44 286 VAL A N 1
ATOM 2292 C CA . VAL A 1 286 ? -19.296 0.825 7.437 1.00 96.44 286 VAL A CA 1
ATOM 2293 C C . VAL A 1 286 ? -19.745 1.674 6.249 1.00 96.44 286 VAL A C 1
ATOM 2295 O O . VAL A 1 286 ? -19.503 1.288 5.107 1.00 96.44 286 VAL A O 1
ATOM 2298 N N . VAL A 1 287 ? -20.342 2.851 6.476 1.00 97.00 287 VAL A N 1
ATOM 2299 C CA . VAL A 1 287 ? -20.741 3.747 5.374 1.00 97.00 287 VAL A CA 1
ATOM 2300 C C . VAL A 1 287 ? -19.512 4.297 4.635 1.00 97.00 287 VAL A C 1
ATOM 2302 O O . VAL A 1 287 ? -19.506 4.304 3.404 1.00 97.00 287 VAL A O 1
ATOM 2305 N N . HIS A 1 288 ? -18.438 4.667 5.347 1.00 95.69 288 HIS A N 1
ATOM 2306 C CA . HIS A 1 288 ? -17.140 4.983 4.732 1.00 95.69 288 HIS A CA 1
ATOM 2307 C C . HIS A 1 288 ? -16.645 3.821 3.849 1.00 95.69 288 HIS A C 1
ATOM 2309 O O . HIS A 1 288 ? -16.215 4.066 2.720 1.00 95.69 288 HIS A O 1
ATOM 2315 N N . MET A 1 289 ? -16.795 2.564 4.286 1.00 94.31 289 MET A N 1
ATOM 2316 C CA . MET A 1 289 ? -16.343 1.402 3.510 1.00 94.31 289 MET A CA 1
ATOM 2317 C C . MET A 1 289 ? -17.234 1.013 2.330 1.00 94.31 289 MET A C 1
ATOM 2319 O O . MET A 1 289 ? -16.712 0.586 1.301 1.00 94.31 289 MET A O 1
ATOM 2323 N N . VAL A 1 290 ? -18.542 1.271 2.395 1.00 96.56 290 VAL A N 1
ATOM 2324 C CA . VAL A 1 290 ? -19.422 1.210 1.214 1.00 96.56 290 VAL A CA 1
ATOM 2325 C C . VAL A 1 290 ? -18.984 2.234 0.157 1.00 96.56 290 VAL A C 1
ATOM 2327 O O . VAL A 1 290 ? -18.960 1.910 -1.032 1.00 96.56 290 VAL A O 1
ATOM 2330 N N . PHE A 1 291 ? -18.579 3.444 0.561 1.00 96.69 291 PHE A N 1
ATOM 2331 C CA . PHE A 1 291 ? -18.067 4.451 -0.375 1.00 96.69 291 PHE A CA 1
ATOM 2332 C C . PHE A 1 291 ? -16.682 4.106 -0.945 1.00 96.69 291 PHE A C 1
ATOM 2334 O O . PHE A 1 291 ? -16.508 4.196 -2.159 1.00 96.69 291 PHE A O 1
ATOM 2341 N N . ILE A 1 292 ? -15.730 3.639 -0.129 1.00 94.56 292 ILE A N 1
ATOM 2342 C CA . ILE A 1 292 ? -14.415 3.173 -0.612 1.00 94.56 292 ILE A CA 1
ATOM 2343 C C . ILE A 1 292 ? -14.563 1.995 -1.582 1.00 94.56 292 ILE A C 1
ATOM 2345 O O . ILE A 1 292 ? -13.958 2.004 -2.652 1.00 94.56 292 ILE A O 1
ATOM 2349 N N . TRP A 1 293 ? -15.419 1.016 -1.273 1.00 94.75 293 TRP A N 1
ATOM 2350 C CA . TRP A 1 293 ? -15.695 -0.103 -2.178 1.00 94.75 293 TRP A CA 1
ATOM 2351 C C . TRP A 1 293 ? -16.298 0.366 -3.508 1.00 94.75 293 TRP A C 1
ATOM 2353 O O . TRP A 1 293 ? -15.876 -0.066 -4.580 1.00 94.75 293 TRP A O 1
ATOM 2363 N N . LYS A 1 294 ? -17.235 1.320 -3.463 1.00 95.06 294 LYS A N 1
ATOM 2364 C CA . LYS A 1 294 ? -17.792 1.923 -4.678 1.00 95.06 294 LYS A CA 1
ATOM 2365 C C . LYS A 1 294 ? -16.742 2.716 -5.464 1.00 95.06 294 LYS A C 1
ATOM 2367 O O . LYS A 1 294 ? -16.780 2.718 -6.688 1.00 95.06 294 LYS A O 1
ATOM 2372 N N . SER A 1 295 ? -15.786 3.352 -4.789 1.00 93.44 295 SER A N 1
ATOM 2373 C CA . SER A 1 295 ? -14.652 4.025 -5.427 1.00 93.44 295 SER A CA 1
ATOM 2374 C C . SER A 1 295 ? -13.701 3.032 -6.121 1.00 93.44 295 SER A C 1
ATOM 2376 O O . SER A 1 295 ? -13.312 3.259 -7.268 1.00 93.44 295 SER A O 1
ATOM 2378 N N . HIS A 1 296 ? -13.400 1.887 -5.491 1.00 91.00 296 HIS A N 1
ATOM 2379 C CA . HIS A 1 296 ? -12.630 0.778 -6.090 1.00 91.00 296 HIS A CA 1
ATOM 2380 C C . HIS A 1 296 ? -13.284 0.246 -7.368 1.00 91.00 296 HIS A C 1
ATOM 2382 O O . HIS A 1 296 ? -12.606 0.145 -8.389 1.00 91.00 296 HIS A O 1
ATOM 2388 N N . GLN A 1 297 ? -14.606 0.044 -7.370 1.00 90.81 297 GLN A N 1
ATOM 2389 C CA . GLN A 1 297 ? -15.360 -0.350 -8.571 1.00 90.81 297 GLN A CA 1
ATOM 2390 C C . GLN A 1 297 ? -15.217 0.644 -9.742 1.00 90.81 297 GLN A C 1
ATOM 2392 O O . GLN A 1 297 ? -15.273 0.232 -10.900 1.00 90.81 297 GLN A O 1
ATOM 2397 N N . TRP A 1 298 ? -14.996 1.936 -9.465 1.00 90.69 298 TRP A N 1
ATOM 2398 C CA . TRP A 1 298 ? -14.721 2.955 -10.489 1.00 90.69 298 TRP A CA 1
ATOM 2399 C C . TRP A 1 298 ? -13.231 3.142 -10.813 1.00 90.69 298 TRP A C 1
ATOM 2401 O O . TRP A 1 298 ? -12.921 3.831 -11.782 1.00 90.69 298 TRP A O 1
ATOM 2411 N N . GLY A 1 299 ? -12.314 2.502 -10.078 1.00 85.69 299 GLY A N 1
ATOM 2412 C CA . GLY A 1 299 ? -10.882 2.479 -10.392 1.00 85.69 299 GLY A CA 1
ATOM 2413 C C . GLY A 1 299 ? -9.917 2.833 -9.257 1.00 85.69 299 GLY A C 1
ATOM 2414 O O . GLY A 1 299 ? -8.713 2.868 -9.509 1.00 85.69 299 GLY A O 1
ATOM 2415 N N . LEU A 1 300 ? -10.390 3.094 -8.031 1.00 86.94 300 LEU A N 1
ATOM 2416 C CA . LEU A 1 300 ? -9.498 3.345 -6.887 1.00 86.94 300 LEU A CA 1
ATOM 2417 C C . LEU A 1 300 ? -8.541 2.163 -6.675 1.00 86.94 300 LEU A C 1
ATOM 2419 O O . LEU A 1 300 ? -8.953 1.005 -6.696 1.00 86.94 300 LEU A O 1
ATOM 2423 N N . GLY A 1 301 ? -7.261 2.448 -6.463 1.00 80.25 301 GLY A N 1
ATOM 2424 C CA . GLY A 1 301 ? -6.208 1.440 -6.384 1.00 80.25 301 GLY A CA 1
ATOM 2425 C C . GLY A 1 301 ? -5.747 0.868 -7.720 1.00 80.25 301 GLY A C 1
ATOM 2426 O O . GLY A 1 301 ? -5.172 -0.218 -7.747 1.00 80.25 301 GLY A O 1
ATOM 2427 N N . ARG A 1 302 ? -5.955 1.623 -8.805 1.00 76.75 302 ARG A N 1
ATOM 2428 C CA . ARG A 1 302 ? -5.239 1.512 -10.083 1.00 76.75 302 ARG A CA 1
ATOM 2429 C C . ARG A 1 302 ? -4.543 2.848 -10.372 1.00 76.75 302 ARG A C 1
ATOM 2431 O O . ARG A 1 302 ? -5.052 3.905 -9.983 1.00 76.75 302 ARG A O 1
ATOM 2438 N N . HIS A 1 303 ? -3.399 2.808 -11.057 1.00 75.88 303 HIS A N 1
ATOM 2439 C CA . HIS A 1 303 ? -2.668 4.021 -11.443 1.00 75.88 303 HIS A CA 1
ATOM 2440 C C . HIS A 1 303 ? -3.554 4.970 -12.268 1.00 75.88 303 HIS A C 1
ATOM 2442 O O . HIS A 1 303 ? -4.207 4.549 -13.228 1.00 75.88 303 HIS A O 1
ATOM 2448 N N . PHE A 1 304 ? -3.544 6.256 -11.913 1.00 77.31 304 PHE A N 1
ATOM 2449 C CA . PHE A 1 304 ? -4.428 7.306 -12.437 1.00 77.31 304 PHE A CA 1
ATOM 2450 C C . PHE A 1 304 ? -4.416 7.394 -13.971 1.00 77.31 304 PHE A C 1
ATOM 2452 O O . PHE A 1 304 ? -5.450 7.638 -14.601 1.00 77.31 304 PHE A O 1
ATOM 2459 N N . TYR A 1 305 ? -3.258 7.125 -14.582 1.00 71.38 305 TYR A N 1
ATOM 2460 C CA . TYR A 1 305 ? -3.065 7.076 -16.031 1.00 71.38 305 TYR A CA 1
ATOM 2461 C C . TYR A 1 305 ? -4.041 6.116 -16.738 1.00 71.38 305 TYR A C 1
ATOM 2463 O O . TYR A 1 305 ? -4.684 6.524 -17.703 1.00 71.38 305 TYR A O 1
ATOM 2471 N N . TYR A 1 306 ? -4.233 4.893 -16.226 1.00 69.25 306 TYR A N 1
ATOM 2472 C CA . TYR A 1 306 ? -5.048 3.852 -16.877 1.00 69.25 306 TYR A CA 1
ATOM 2473 C C . TYR A 1 306 ? -6.569 4.044 -16.744 1.00 69.25 306 TYR A C 1
ATOM 2475 O O . TYR A 1 306 ? -7.338 3.270 -17.312 1.00 69.25 306 TYR A O 1
ATOM 2483 N N . LEU A 1 307 ? -7.020 5.041 -15.981 1.00 76.94 307 LEU A N 1
ATOM 2484 C CA . LEU A 1 307 ? -8.439 5.334 -15.786 1.00 76.94 307 LEU A CA 1
ATOM 2485 C C . LEU A 1 307 ? -8.948 6.326 -16.840 1.00 76.94 307 LEU A C 1
ATOM 2487 O O . LEU A 1 307 ? -8.289 7.322 -17.138 1.00 76.94 307 LEU A O 1
ATOM 2491 N N . SER A 1 308 ? -10.155 6.104 -17.363 1.00 83.25 308 SER A N 1
ATOM 2492 C CA . SER A 1 308 ? -10.849 7.098 -18.197 1.00 83.25 308 SER A CA 1
ATOM 2493 C C . SER A 1 308 ? -11.238 8.350 -17.383 1.00 83.25 308 SER A C 1
ATOM 2495 O O . SER A 1 308 ? -11.366 8.265 -16.159 1.00 83.25 308 SER A O 1
ATOM 2497 N N . PRO A 1 309 ? -11.489 9.517 -18.012 1.00 83.81 309 PRO A N 1
ATOM 2498 C CA . PRO A 1 309 ? -11.883 10.734 -17.289 1.00 83.81 309 PRO A CA 1
ATOM 2499 C C . PRO A 1 309 ? -13.118 10.558 -16.388 1.00 83.81 309 PRO A C 1
ATOM 2501 O O . PRO A 1 309 ? -13.152 11.089 -15.279 1.00 83.81 309 PRO A O 1
ATOM 2504 N N . VAL A 1 310 ? -14.098 9.759 -16.830 1.00 87.94 310 VAL A N 1
ATOM 2505 C CA . VAL A 1 310 ? -15.311 9.440 -16.057 1.00 87.94 310 VAL A CA 1
ATOM 2506 C C . VAL A 1 310 ? -14.978 8.568 -14.842 1.00 87.94 310 VAL A C 1
ATOM 2508 O O . VAL A 1 310 ? -15.433 8.862 -13.740 1.00 87.94 310 VAL A O 1
ATOM 2511 N N . GLN A 1 311 ? -14.136 7.544 -15.018 1.00 87.75 311 GLN A N 1
ATOM 2512 C CA . GLN A 1 311 ? -13.647 6.703 -13.918 1.00 87.75 311 GLN A CA 1
ATOM 2513 C C . GLN A 1 311 ? -12.870 7.522 -12.882 1.00 87.75 311 GLN A C 1
ATOM 2515 O O . GLN A 1 311 ? -13.183 7.428 -11.701 1.00 87.75 311 GLN A O 1
ATOM 2520 N N . ARG A 1 312 ? -11.941 8.390 -13.316 1.00 86.38 312 ARG A N 1
ATOM 2521 C CA . ARG A 1 312 ? -11.167 9.285 -12.432 1.00 86.38 312 ARG A CA 1
ATOM 2522 C C . ARG A 1 312 ? -12.078 10.162 -11.567 1.00 86.38 312 ARG A C 1
ATOM 2524 O O . ARG A 1 312 ? -11.885 10.220 -10.355 1.00 86.38 312 ARG A O 1
ATOM 2531 N N . ASN A 1 313 ? -13.073 10.823 -12.170 1.00 89.50 313 ASN A N 1
ATOM 2532 C CA . ASN A 1 313 ? -14.049 11.631 -11.431 1.00 89.50 313 ASN A CA 1
ATOM 2533 C C . ASN A 1 313 ? -14.822 10.758 -10.427 1.00 89.50 313 ASN A C 1
ATOM 2535 O O . ASN A 1 313 ? -14.803 11.048 -9.234 1.00 89.50 313 ASN A O 1
ATOM 2539 N N . LEU A 1 314 ? -15.430 9.652 -10.871 1.00 91.44 314 LEU A N 1
ATOM 2540 C CA . LEU A 1 314 ? -16.279 8.822 -10.010 1.00 91.44 314 LEU A CA 1
ATOM 2541 C C . LEU A 1 314 ? -15.510 8.114 -8.881 1.00 91.44 314 LEU A C 1
ATOM 2543 O O . LEU A 1 314 ? -16.057 7.981 -7.784 1.00 91.44 314 LEU A O 1
ATOM 2547 N N . SER A 1 315 ? -14.246 7.726 -9.085 1.00 91.25 315 SER A N 1
ATOM 2548 C CA . SER A 1 315 ? -13.401 7.217 -7.999 1.00 91.25 315 SER A CA 1
ATOM 2549 C C . SER A 1 315 ? -13.082 8.322 -6.986 1.00 91.25 315 SER A C 1
ATOM 2551 O O . SER A 1 315 ? -13.345 8.151 -5.794 1.00 91.25 315 SER A O 1
ATOM 2553 N N . MET A 1 316 ? -12.606 9.493 -7.434 1.00 89.50 316 MET A N 1
ATOM 2554 C CA . MET A 1 316 ? -12.312 10.618 -6.530 1.00 89.50 316 MET A CA 1
ATOM 2555 C C . MET A 1 316 ? -13.561 11.070 -5.762 1.00 89.50 316 MET A C 1
ATOM 2557 O O . MET A 1 316 ? -13.498 11.290 -4.557 1.00 89.50 316 MET A O 1
ATOM 2561 N N . LYS A 1 317 ? -14.718 11.129 -6.428 1.00 93.12 317 LYS A N 1
ATOM 2562 C CA . LYS A 1 317 ? -16.013 11.488 -5.842 1.00 93.12 317 LYS A CA 1
ATOM 2563 C C . LYS A 1 317 ? -16.369 10.633 -4.635 1.00 93.12 317 LYS A C 1
ATOM 2565 O O . LYS A 1 317 ? -16.678 11.166 -3.573 1.00 93.12 317 LYS A O 1
ATOM 2570 N N . TYR A 1 318 ? -16.327 9.310 -4.785 1.00 95.00 318 TYR A N 1
ATOM 2571 C CA . TYR A 1 318 ? -16.669 8.413 -3.683 1.00 95.00 318 TYR A CA 1
ATOM 2572 C C . TYR A 1 318 ? -15.573 8.333 -2.613 1.00 95.00 318 TYR A C 1
ATOM 2574 O O . TYR A 1 318 ? -15.911 8.154 -1.446 1.00 95.00 318 TYR A O 1
ATOM 2582 N N . ASP A 1 319 ? -14.301 8.556 -2.959 1.00 92.62 319 ASP A N 1
ATOM 2583 C CA . ASP A 1 319 ? -13.227 8.682 -1.966 1.00 92.62 319 ASP A CA 1
ATOM 2584 C C . ASP A 1 319 ? -13.417 9.929 -1.080 1.00 92.62 319 ASP A C 1
ATOM 2586 O O . ASP A 1 319 ? -13.589 9.789 0.134 1.00 92.62 319 ASP A O 1
ATOM 2590 N N . PHE A 1 320 ? -13.509 11.128 -1.675 1.00 91.75 320 PHE A N 1
ATOM 2591 C CA . PHE A 1 320 ? -13.671 12.396 -0.949 1.00 91.75 320 PHE A CA 1
ATOM 2592 C C . PHE A 1 320 ? -14.946 12.441 -0.097 1.00 91.75 320 PHE A C 1
ATOM 2594 O O . PHE A 1 320 ? -14.901 12.926 1.032 1.00 91.75 320 PHE A O 1
ATOM 2601 N N . ILE A 1 321 ? -16.069 11.891 -0.580 1.00 94.06 321 ILE A N 1
ATOM 2602 C CA . ILE A 1 321 ? -17.308 11.758 0.213 1.00 94.06 321 ILE A CA 1
ATOM 2603 C C . ILE A 1 321 ? -17.100 10.861 1.449 1.00 94.06 321 ILE A C 1
ATOM 2605 O O . ILE A 1 321 ? -17.756 11.058 2.472 1.00 94.06 321 ILE A O 1
ATOM 2609 N N . SER A 1 322 ? -16.177 9.898 1.388 1.00 95.06 322 SER A N 1
ATOM 2610 C CA . SER A 1 322 ? -15.905 8.971 2.489 1.00 95.06 322 SER A CA 1
ATOM 2611 C C . SER A 1 322 ? -14.961 9.537 3.564 1.00 95.06 322 SER A C 1
ATOM 2613 O O . SER A 1 322 ? -15.075 9.150 4.728 1.00 95.06 322 SER A O 1
ATOM 2615 N N . GLN A 1 323 ? -14.077 10.485 3.221 1.00 92.44 323 GLN A N 1
ATOM 2616 C CA . GLN A 1 323 ? -13.064 11.026 4.143 1.00 92.44 323 GLN A CA 1
ATOM 2617 C C . GLN A 1 323 ? -13.663 11.656 5.429 1.00 92.44 323 GLN A C 1
ATOM 2619 O O . GLN A 1 323 ? -13.177 11.331 6.516 1.00 92.44 323 GLN A O 1
ATOM 2624 N N . PRO A 1 324 ? -14.738 12.479 5.389 1.00 95.06 324 PRO A N 1
ATOM 2625 C CA . PRO A 1 324 ? -15.383 12.985 6.606 1.00 95.06 324 PRO A CA 1
ATOM 2626 C C . PRO A 1 324 ? -15.982 11.884 7.491 1.00 95.06 324 PRO A C 1
ATOM 2628 O O . PRO A 1 324 ? -16.005 12.019 8.713 1.00 95.06 324 PRO A O 1
ATOM 2631 N N . LEU A 1 325 ? -16.463 10.794 6.882 1.00 96.06 325 LEU A N 1
ATOM 2632 C CA . LEU A 1 325 ? -17.089 9.676 7.591 1.00 96.06 325 LEU A CA 1
ATOM 2633 C C . LEU A 1 325 ? -16.049 8.841 8.347 1.00 96.06 325 LEU A C 1
ATOM 2635 O O . LEU A 1 325 ? -16.312 8.446 9.480 1.00 96.06 325 LEU A O 1
ATOM 2639 N N . ALA A 1 326 ? -14.857 8.656 7.770 1.00 94.00 326 ALA A N 1
ATOM 2640 C CA . ALA A 1 326 ? -13.709 8.060 8.453 1.00 94.00 326 ALA A CA 1
ATOM 2641 C C . ALA A 1 326 ? -13.319 8.868 9.703 1.00 94.00 326 ALA A C 1
ATOM 2643 O O . ALA A 1 326 ? -13.302 8.350 10.816 1.00 94.00 326 ALA A O 1
ATOM 2644 N N . VAL A 1 327 ? -13.110 10.184 9.553 1.00 94.50 327 VAL A N 1
ATOM 2645 C CA . VAL A 1 327 ? -12.748 11.066 10.680 1.00 94.50 327 VAL A CA 1
ATOM 2646 C C . VAL A 1 327 ? -13.843 11.088 11.760 1.00 94.50 327 VAL A C 1
ATOM 2648 O O . VAL A 1 327 ? -13.534 11.142 12.953 1.00 94.50 327 VAL A O 1
ATOM 2651 N N . ALA A 1 328 ? -15.120 10.983 11.376 1.00 95.69 328 ALA A N 1
ATOM 2652 C CA . ALA A 1 328 ? -16.227 10.840 12.320 1.00 95.69 328 ALA A CA 1
ATOM 2653 C C . ALA A 1 328 ? -16.200 9.488 13.063 1.00 95.69 328 ALA A C 1
ATOM 2655 O O . ALA A 1 328 ? -16.316 9.477 14.290 1.00 95.69 328 ALA A O 1
ATOM 2656 N N . ALA A 1 329 ? -15.994 8.367 12.363 1.00 94.69 329 ALA A N 1
ATOM 2657 C CA . ALA A 1 329 ? -15.874 7.034 12.961 1.00 94.69 329 ALA A CA 1
ATOM 2658 C C . ALA A 1 329 ? -14.726 6.963 13.986 1.00 94.69 329 ALA A C 1
ATOM 2660 O O . ALA A 1 329 ? -14.932 6.533 15.129 1.00 94.69 329 ALA A O 1
ATOM 2661 N N . ALA A 1 330 ? -13.558 7.490 13.608 1.00 92.19 330 ALA A N 1
ATOM 2662 C CA . ALA A 1 330 ? -12.376 7.648 14.448 1.00 92.19 330 ALA A CA 1
ATOM 2663 C C . ALA A 1 330 ? -12.670 8.451 15.730 1.00 92.19 330 ALA A C 1
ATOM 2665 O O . ALA A 1 330 ? -12.333 8.044 16.847 1.00 92.19 330 ALA A O 1
ATOM 2666 N N . MET A 1 331 ? -13.331 9.606 15.581 1.00 94.25 331 MET A N 1
ATOM 2667 C CA . MET A 1 331 ? -13.664 10.515 16.680 1.00 94.25 331 MET A CA 1
ATOM 2668 C C . MET A 1 331 ? -14.674 9.904 17.661 1.00 94.25 331 MET A C 1
ATOM 2670 O O . MET A 1 331 ? -14.480 9.999 18.878 1.00 94.25 331 MET A O 1
ATOM 2674 N N . LEU A 1 332 ? -15.737 9.273 17.153 1.00 94.81 332 LEU A N 1
ATOM 2675 C CA . LEU A 1 332 ? -16.778 8.632 17.963 1.00 94.81 332 LEU A CA 1
ATOM 2676 C C . LEU A 1 332 ? -16.202 7.442 18.751 1.00 94.81 332 LEU A C 1
ATOM 2678 O O . LEU A 1 332 ? -16.431 7.331 19.957 1.00 94.81 332 LEU A O 1
ATOM 2682 N N . SER A 1 333 ? -15.371 6.617 18.109 1.00 92.25 333 SER A N 1
ATOM 2683 C CA . SER A 1 333 ? -14.728 5.457 18.741 1.00 92.25 333 SER A CA 1
ATOM 2684 C C . SER A 1 333 ? -13.749 5.863 19.851 1.00 92.25 333 SER A C 1
ATOM 2686 O O . SER A 1 333 ? -13.772 5.281 20.939 1.00 92.25 333 SER A O 1
ATOM 2688 N N . ARG A 1 334 ? -12.942 6.917 19.646 1.00 91.69 334 ARG A N 1
ATOM 2689 C CA . ARG A 1 334 ? -12.079 7.481 20.705 1.00 91.69 334 ARG A CA 1
ATOM 2690 C C . ARG A 1 334 ? -12.893 8.090 21.846 1.00 91.69 334 ARG A C 1
ATOM 2692 O O . ARG A 1 334 ? -12.604 7.826 23.011 1.00 91.69 334 ARG A O 1
ATOM 2699 N N . THR A 1 335 ? -13.953 8.837 21.529 1.00 93.25 335 THR A N 1
ATOM 2700 C CA . THR A 1 335 ? -14.888 9.405 22.519 1.00 93.25 335 THR A CA 1
ATOM 2701 C C . THR A 1 335 ? -15.478 8.321 23.426 1.00 93.25 335 THR A C 1
ATOM 2703 O O . THR A 1 335 ? -15.541 8.502 24.642 1.00 93.25 335 THR A O 1
ATOM 2706 N N . ALA A 1 336 ? -15.821 7.157 22.872 1.00 91.00 336 ALA A N 1
ATOM 2707 C CA . ALA A 1 336 ? -16.297 6.011 23.639 1.00 91.00 336 ALA A CA 1
ATOM 2708 C C . ALA A 1 336 ? -15.247 5.464 24.634 1.00 91.00 336 ALA A C 1
ATOM 2710 O O . ALA A 1 336 ? -15.574 5.225 25.800 1.00 91.00 336 ALA A O 1
ATOM 2711 N N . VAL A 1 337 ? -13.977 5.322 24.229 1.00 88.56 337 VAL A N 1
ATOM 2712 C CA . VAL A 1 337 ? -12.885 4.898 25.137 1.00 88.56 337 VAL A CA 1
ATOM 2713 C C . VAL A 1 337 ? -12.649 5.935 26.238 1.00 88.56 337 VAL A C 1
ATOM 2715 O O . VAL A 1 337 ? -12.494 5.577 27.407 1.00 88.56 337 VAL A O 1
ATOM 2718 N N . ILE A 1 338 ? -12.679 7.222 25.891 1.00 89.75 338 ILE A N 1
ATOM 2719 C CA . ILE A 1 338 ? -12.492 8.332 26.833 1.00 89.75 338 ILE A CA 1
ATOM 2720 C C . ILE A 1 338 ? -13.615 8.353 27.885 1.00 89.75 338 ILE A C 1
ATOM 2722 O O . ILE A 1 338 ? -13.335 8.441 29.082 1.00 89.75 338 ILE A O 1
ATOM 2726 N N . ILE A 1 339 ? -14.878 8.189 27.470 1.00 88.75 339 ILE A N 1
ATOM 2727 C CA . ILE A 1 339 ? -16.041 8.096 28.372 1.00 88.75 339 ILE A CA 1
ATOM 2728 C C . ILE A 1 339 ? -15.955 6.857 29.278 1.00 88.75 339 ILE A C 1
ATOM 2730 O O . ILE A 1 339 ? -16.261 6.945 30.474 1.00 88.75 339 ILE A O 1
ATOM 2734 N N . PHE A 1 340 ? -15.489 5.721 28.750 1.00 84.56 340 PHE A N 1
ATOM 2735 C CA . PHE A 1 340 ? -15.268 4.502 29.530 1.00 84.56 340 PHE A CA 1
ATOM 2736 C C . PHE A 1 340 ? -14.204 4.707 30.626 1.00 84.56 340 PHE A C 1
ATOM 2738 O O . PHE A 1 340 ? -14.475 4.460 31.804 1.00 84.56 340 PHE A O 1
ATOM 2745 N N . LEU A 1 341 ? -13.024 5.238 30.281 1.00 81.62 341 LEU A N 1
ATOM 2746 C CA . LEU A 1 341 ? -11.957 5.519 31.253 1.00 81.62 341 LEU A CA 1
ATOM 2747 C C . LEU A 1 341 ? -12.373 6.583 32.283 1.00 81.62 341 LEU A C 1
ATOM 2749 O O . LEU A 1 341 ? -12.079 6.435 33.474 1.00 81.62 341 LEU A O 1
ATOM 2753 N N . TYR A 1 342 ? -13.112 7.614 31.857 1.00 85.12 342 TYR A N 1
ATOM 2754 C CA . TYR A 1 342 ? -13.716 8.594 32.761 1.00 85.12 342 TYR A CA 1
ATOM 2755 C C . TYR A 1 342 ? -14.620 7.917 33.801 1.00 85.12 342 TYR A C 1
ATOM 2757 O O . TYR A 1 342 ? -14.464 8.142 35.004 1.00 85.12 342 TYR A O 1
ATOM 2765 N N . SER A 1 343 ? -15.530 7.054 33.341 1.00 79.69 343 SER A N 1
ATOM 2766 C CA . SER A 1 343 ? -16.511 6.377 34.194 1.00 79.69 343 SER A CA 1
ATOM 2767 C C . SER A 1 343 ? -15.863 5.398 35.171 1.00 79.69 343 SER A C 1
ATOM 2769 O O . SER A 1 343 ? -16.286 5.334 36.320 1.00 79.69 343 SER A O 1
ATOM 2771 N N . CYS A 1 344 ? -14.821 4.674 34.752 1.00 74.56 344 CYS A N 1
ATOM 2772 C CA . CYS A 1 344 ? -14.173 3.671 35.596 1.00 74.56 344 CYS A CA 1
ATOM 2773 C C . CYS A 1 344 ? -13.156 4.243 36.598 1.00 74.56 344 CYS A C 1
ATOM 2775 O O . CYS A 1 344 ? -12.991 3.663 37.671 1.00 74.56 344 CYS A O 1
ATOM 2777 N N . PHE A 1 345 ? -12.454 5.336 36.268 1.00 71.88 345 PHE A N 1
ATOM 2778 C CA . PHE A 1 345 ? -11.269 5.759 37.037 1.00 71.88 345 PHE A CA 1
ATOM 2779 C C . PHE A 1 345 ? -11.249 7.239 37.443 1.00 71.88 345 PHE A C 1
ATOM 2781 O O . PHE A 1 345 ? -10.685 7.575 38.489 1.00 71.88 345 PHE A O 1
ATOM 2788 N N . ALA A 1 346 ? -11.850 8.137 36.655 1.00 70.19 346 ALA A N 1
ATOM 2789 C CA . ALA A 1 346 ? -11.674 9.579 36.846 1.00 70.19 346 ALA A CA 1
ATOM 2790 C C . ALA A 1 346 ? -12.564 10.194 37.935 1.00 70.19 346 ALA A C 1
ATOM 2792 O O . ALA A 1 346 ? -12.195 11.226 38.498 1.00 70.19 346 ALA A O 1
ATOM 2793 N N . GLN A 1 347 ? -13.696 9.565 38.274 1.00 69.12 347 GLN A N 1
ATOM 2794 C CA . GLN A 1 347 ? -14.652 10.093 39.260 1.00 69.12 347 GLN A CA 1
ATOM 2795 C C . GLN A 1 347 ? -13.981 10.487 40.591 1.00 69.12 347 GLN A C 1
ATOM 2797 O O . GLN A 1 347 ? -14.240 11.568 41.120 1.00 69.12 347 GLN A O 1
ATOM 2802 N N . ASN A 1 348 ? -13.042 9.663 41.070 1.00 68.38 348 ASN A N 1
ATOM 2803 C CA . ASN A 1 348 ? -12.419 9.806 42.389 1.00 68.38 348 ASN A CA 1
ATOM 2804 C C . ASN A 1 348 ? -11.087 10.587 42.393 1.00 68.38 348 ASN A C 1
ATOM 2806 O O . ASN A 1 348 ? -10.442 10.667 43.438 1.00 68.38 348 ASN A O 1
ATOM 2810 N N . ARG A 1 349 ? -10.628 11.153 41.262 1.00 79.94 349 ARG A N 1
ATOM 2811 C CA . ARG A 1 349 ? -9.348 11.894 41.193 1.00 79.94 349 ARG A CA 1
ATOM 2812 C C . ARG A 1 349 ? -9.405 13.131 40.302 1.00 79.94 349 ARG A C 1
ATOM 2814 O O . ARG A 1 349 ? -9.428 13.029 39.080 1.00 79.94 349 ARG A O 1
ATOM 2821 N N . LYS A 1 350 ? -9.306 14.310 40.932 1.00 82.31 350 LYS A N 1
ATOM 2822 C CA . LYS A 1 350 ? -9.350 15.628 40.271 1.00 82.31 350 LYS A CA 1
ATOM 2823 C C . LYS A 1 350 ? -8.327 15.771 39.131 1.00 82.31 350 LYS A C 1
ATOM 2825 O O . LYS A 1 350 ? -8.701 16.227 38.059 1.00 82.31 350 LYS A O 1
ATOM 2830 N N . SER A 1 351 ? -7.078 15.334 39.320 1.00 81.88 351 SER A N 1
ATOM 2831 C CA . SER A 1 351 ? -6.032 15.405 38.284 1.00 81.88 351 SER A CA 1
ATOM 2832 C C . SER A 1 351 ? -6.339 14.528 37.064 1.00 81.88 351 SER A C 1
ATOM 2834 O O . SER A 1 351 ? -6.346 15.029 35.943 1.00 81.88 351 SER A O 1
ATOM 2836 N N . LEU A 1 352 ? -6.674 13.249 37.278 1.00 81.75 352 LEU A N 1
ATOM 2837 C CA . LEU A 1 352 ? -7.067 12.326 36.203 1.00 81.75 352 LEU A CA 1
ATOM 2838 C C . LEU A 1 352 ? -8.299 12.855 35.446 1.00 81.75 352 LEU A C 1
ATOM 2840 O O . LEU A 1 352 ? -8.336 12.827 34.220 1.00 81.75 352 LEU A O 1
ATOM 2844 N N . ARG A 1 353 ? -9.282 13.394 36.180 1.00 86.25 353 ARG A N 1
ATOM 2845 C CA . ARG A 1 353 ? -10.510 13.986 35.633 1.00 86.25 353 ARG A CA 1
ATOM 2846 C C . ARG A 1 353 ? -10.246 15.182 34.721 1.00 86.25 353 ARG A C 1
ATOM 2848 O O . ARG A 1 353 ? -10.898 15.281 33.687 1.00 86.25 353 ARG A O 1
ATOM 2855 N N . ILE A 1 354 ? -9.303 16.055 35.078 1.00 87.50 354 ILE A N 1
ATOM 2856 C CA . ILE A 1 354 ? -8.900 17.189 34.234 1.00 87.50 354 ILE A CA 1
ATOM 2857 C C . ILE A 1 354 ? -8.227 16.681 32.954 1.00 87.50 354 ILE A C 1
ATOM 2859 O O . ILE A 1 354 ? -8.648 17.068 31.870 1.00 87.50 354 ILE A O 1
ATOM 2863 N N . ILE A 1 355 ? -7.253 15.768 33.061 1.00 87.81 355 ILE A N 1
ATOM 2864 C CA . ILE A 1 355 ? -6.531 15.217 31.898 1.00 87.81 355 ILE A CA 1
ATOM 2865 C C . ILE A 1 355 ? -7.505 14.556 30.911 1.00 87.81 355 ILE A C 1
ATOM 2867 O O . ILE A 1 355 ? -7.526 14.907 29.735 1.00 87.81 355 ILE A O 1
ATOM 2871 N N . VAL A 1 356 ? -8.365 13.653 31.395 1.00 88.81 356 VAL A N 1
ATOM 2872 C CA . VAL A 1 356 ? -9.331 12.920 30.558 1.00 88.81 356 VAL A CA 1
ATOM 2873 C C . VAL A 1 356 ? -10.343 13.865 29.891 1.00 88.81 356 VAL A C 1
ATOM 2875 O O . VAL A 1 356 ? -10.700 13.652 28.733 1.00 88.81 356 VAL A O 1
ATOM 2878 N N . LEU A 1 357 ? -10.773 14.935 30.573 1.00 90.38 357 LEU A N 1
ATOM 2879 C CA . LEU A 1 357 ? -11.678 15.937 29.999 1.00 90.38 357 LEU A CA 1
ATOM 2880 C C . LEU A 1 357 ? -10.984 16.834 28.959 1.00 90.38 357 LEU A C 1
ATOM 2882 O O . LEU A 1 357 ? -11.589 17.139 27.934 1.00 90.38 357 LEU A O 1
ATOM 2886 N N . VAL A 1 358 ? -9.719 17.211 29.168 1.00 91.12 358 VAL A N 1
ATOM 2887 C CA . VAL A 1 358 ? -8.930 17.946 28.162 1.00 91.12 358 VAL A CA 1
ATOM 2888 C C . VAL A 1 358 ? -8.727 17.089 26.910 1.00 91.12 358 VAL A C 1
ATOM 2890 O O . VAL A 1 358 ? -8.986 17.570 25.809 1.00 91.12 358 VAL A O 1
ATOM 2893 N N . CYS A 1 359 ? -8.365 15.808 27.057 1.00 91.00 359 CYS A N 1
ATOM 2894 C CA . CYS A 1 359 ? -8.269 14.877 25.928 1.00 91.00 359 CYS A CA 1
ATOM 2895 C C . CYS A 1 359 ? -9.597 14.761 25.158 1.00 91.00 359 CYS A C 1
ATOM 2897 O O . CYS A 1 359 ? -9.580 14.782 23.930 1.00 91.00 359 CYS A O 1
ATOM 2899 N N . LEU A 1 360 ? -10.741 14.697 25.856 1.00 93.19 360 LEU A N 1
ATOM 2900 C CA . LEU A 1 360 ? -12.068 14.654 25.226 1.00 93.19 360 LEU A CA 1
ATOM 2901 C C . LEU A 1 360 ? -12.352 15.898 24.372 1.00 93.19 360 LEU A C 1
ATOM 2903 O O . LEU A 1 360 ? -12.776 15.777 23.223 1.00 93.19 360 LEU A O 1
ATOM 2907 N N . VAL A 1 361 ? -12.113 17.090 24.926 1.00 94.69 361 VAL A N 1
ATOM 2908 C CA . VAL A 1 361 ? -12.383 18.360 24.235 1.00 94.69 361 VAL A CA 1
ATOM 2909 C C . VAL A 1 361 ? -11.452 18.535 23.034 1.00 94.69 361 VAL A C 1
ATOM 2911 O O . VAL A 1 361 ? -11.928 18.849 21.945 1.00 94.69 361 VAL A O 1
ATOM 2914 N N . VAL A 1 362 ? -10.149 18.274 23.193 1.00 93.38 362 VAL A N 1
ATOM 2915 C CA . VAL A 1 362 ? -9.173 18.381 22.094 1.00 93.38 362 VAL A CA 1
ATOM 2916 C C . VAL A 1 362 ? -9.489 17.382 20.975 1.00 93.38 362 VAL A C 1
ATOM 2918 O O . VAL A 1 362 ? -9.512 17.785 19.812 1.00 93.38 362 VAL A O 1
ATOM 2921 N N . GLN A 1 363 ? -9.819 16.124 21.304 1.00 93.38 363 GLN A N 1
ATOM 2922 C CA . GLN A 1 363 ? -10.212 15.108 20.316 1.00 93.38 363 GLN A CA 1
ATOM 2923 C C . GLN A 1 363 ? -11.362 15.601 19.430 1.00 93.38 363 GLN A C 1
ATOM 2925 O O . GLN A 1 363 ? -11.277 15.523 18.202 1.00 93.38 363 GLN A O 1
ATOM 2930 N N . ILE A 1 364 ? -12.431 16.102 20.055 1.00 94.88 364 ILE A N 1
ATOM 2931 C CA . ILE A 1 364 ? -13.647 16.529 19.357 1.00 94.88 364 ILE A CA 1
ATOM 2932 C C . ILE A 1 364 ? -13.380 17.791 18.532 1.00 94.88 364 ILE A C 1
ATOM 2934 O O . ILE A 1 364 ? -13.718 17.820 17.352 1.00 94.88 364 ILE A O 1
ATOM 2938 N N . VAL A 1 365 ? -12.732 18.813 19.104 1.00 95.81 365 VAL A N 1
ATOM 2939 C CA . VAL A 1 365 ? -12.477 20.088 18.411 1.00 95.81 365 VAL A CA 1
ATOM 2940 C C . VAL A 1 365 ? -11.581 19.898 17.182 1.00 95.81 365 VAL A C 1
ATOM 2942 O O . VAL A 1 365 ? -11.915 20.398 16.109 1.00 95.81 365 VAL A O 1
ATOM 2945 N N . VAL A 1 366 ? -10.484 19.140 17.296 1.00 94.81 366 VAL A N 1
ATOM 2946 C CA . VAL A 1 366 ? -9.538 18.929 16.183 1.00 94.81 366 VAL A CA 1
ATOM 2947 C C . VAL A 1 366 ? -10.171 18.121 15.045 1.00 94.81 366 VAL A C 1
ATOM 2949 O O . VAL A 1 366 ? -10.019 18.467 13.869 1.00 94.81 366 VAL A O 1
ATOM 2952 N N . ASN A 1 367 ? -10.916 17.060 15.365 1.00 94.75 367 ASN A N 1
ATOM 2953 C CA . ASN A 1 367 ? -11.505 16.195 14.340 1.00 94.75 367 ASN A CA 1
ATOM 2954 C C . ASN A 1 367 ? -12.754 16.827 13.704 1.00 94.75 367 ASN A C 1
ATOM 2956 O O . ASN A 1 367 ? -12.918 16.726 12.490 1.00 94.75 367 ASN A O 1
ATOM 2960 N N . LEU A 1 368 ? -13.559 17.583 14.462 1.00 95.50 368 LEU A N 1
ATOM 2961 C CA . LEU A 1 368 ? -14.639 18.402 13.903 1.00 95.50 368 LEU A CA 1
ATOM 2962 C C . LEU A 1 368 ? -14.097 19.507 12.983 1.00 95.50 368 LEU A C 1
ATOM 2964 O O . LEU A 1 368 ? -14.631 19.703 11.894 1.00 95.50 368 LEU A O 1
ATOM 2968 N N . PHE A 1 369 ? -13.011 20.187 13.369 1.00 95.06 369 PHE A N 1
ATOM 2969 C CA . PHE A 1 369 ? -12.336 21.150 12.493 1.00 95.06 369 PHE A CA 1
ATOM 2970 C C . PHE A 1 369 ? -11.851 20.484 11.198 1.00 95.06 369 PHE A C 1
ATOM 2972 O O . PHE A 1 369 ? -12.065 21.028 10.121 1.00 95.06 369 PHE A O 1
ATOM 2979 N N . THR A 1 370 ? -11.275 19.283 11.280 1.00 93.25 370 THR A N 1
ATOM 2980 C CA . THR A 1 370 ? -10.816 18.527 10.100 1.00 93.25 370 THR A CA 1
ATOM 2981 C C . THR A 1 370 ? -11.979 18.148 9.174 1.00 93.25 370 THR A C 1
ATOM 2983 O O . THR A 1 370 ? -11.894 18.384 7.971 1.00 93.25 370 THR A O 1
ATOM 2986 N N . ILE A 1 371 ? -13.098 17.653 9.720 1.00 94.75 371 ILE A N 1
ATOM 2987 C CA . ILE A 1 371 ? -14.337 17.371 8.967 1.00 94.75 371 ILE A CA 1
ATOM 2988 C C . ILE A 1 371 ? -14.842 18.630 8.247 1.00 94.75 371 ILE A C 1
ATOM 2990 O O . ILE A 1 371 ? -15.140 18.586 7.053 1.00 94.75 371 ILE A O 1
ATOM 2994 N N . LEU A 1 372 ? -14.898 19.764 8.953 1.00 93.31 372 LEU A N 1
ATOM 2995 C CA . LEU A 1 372 ? -15.324 21.040 8.379 1.00 93.31 372 LEU A CA 1
ATOM 2996 C C . LEU A 1 372 ? -14.361 21.525 7.288 1.00 93.31 372 LEU A C 1
ATOM 2998 O O . LEU A 1 372 ? -14.821 21.972 6.242 1.00 93.31 372 LEU A O 1
ATOM 3002 N N . GLN A 1 373 ? -13.044 21.403 7.476 1.00 92.12 373 GLN A N 1
ATOM 3003 C CA . GLN A 1 373 ? -12.073 21.787 6.449 1.00 92.12 373 GLN A CA 1
ATOM 3004 C C . GLN A 1 373 ? -12.208 20.928 5.189 1.00 92.12 373 GLN A C 1
ATOM 3006 O O . GLN A 1 373 ? -12.239 21.500 4.107 1.00 92.12 373 GLN A O 1
ATOM 3011 N N . ILE A 1 374 ? -12.381 19.601 5.301 1.00 90.56 374 ILE A N 1
ATOM 3012 C CA . ILE A 1 374 ? -12.598 18.714 4.138 1.00 90.56 374 ILE A CA 1
ATOM 3013 C C . ILE A 1 374 ? -13.813 19.167 3.312 1.00 90.56 374 ILE A C 1
ATOM 3015 O O . ILE A 1 374 ? -13.725 19.245 2.090 1.00 90.56 374 ILE A O 1
ATOM 3019 N N . ILE A 1 375 ? -14.923 19.520 3.965 1.00 92.25 375 ILE A N 1
ATOM 3020 C CA . ILE A 1 375 ? -16.166 19.916 3.282 1.00 92.25 375 ILE A CA 1
ATOM 3021 C C . ILE A 1 375 ? -16.086 21.343 2.695 1.00 92.25 375 ILE A C 1
ATOM 3023 O O . ILE A 1 375 ? -16.754 21.644 1.706 1.00 92.25 375 ILE A O 1
ATOM 3027 N N . LEU A 1 376 ? -15.280 22.236 3.282 1.00 91.88 376 LEU A N 1
ATOM 3028 C CA . LEU A 1 376 ? -15.293 23.681 2.997 1.00 91.88 376 LEU A CA 1
ATOM 3029 C C . LEU A 1 376 ? -14.059 24.198 2.220 1.00 91.88 376 LEU A C 1
ATOM 3031 O O . LEU A 1 376 ? -13.889 25.420 2.102 1.00 91.88 376 LEU A O 1
ATOM 3035 N N . GLN A 1 377 ? -13.222 23.302 1.669 1.00 89.31 377 GLN A N 1
ATOM 3036 C CA . GLN A 1 377 ? -11.992 23.656 0.931 1.00 89.31 377 GLN A CA 1
ATOM 3037 C C . GLN A 1 377 ? -12.234 24.575 -0.276 1.00 89.31 377 GLN A C 1
ATOM 3039 O O . GLN A 1 377 ? -11.363 25.375 -0.622 1.00 89.31 377 GLN A O 1
ATOM 3044 N N . CYS A 1 378 ? -13.395 24.464 -0.926 1.00 90.88 378 CYS A N 1
ATOM 3045 C CA . CYS A 1 378 ? -13.761 25.229 -2.118 1.00 90.88 378 CYS A CA 1
ATOM 3046 C C . CYS A 1 378 ? -14.753 26.358 -1.800 1.00 90.88 378 CYS A C 1
ATOM 3048 O O . CYS A 1 378 ? -15.533 26.291 -0.848 1.00 90.88 378 CYS A O 1
ATOM 3050 N N . GLY A 1 379 ? -14.731 27.421 -2.604 1.00 91.06 379 GLY A N 1
ATOM 3051 C CA . GLY A 1 379 ? -15.676 28.529 -2.488 1.00 91.06 379 GLY A CA 1
ATOM 3052 C C . GLY A 1 379 ? -15.567 29.537 -3.635 1.00 91.06 379 GLY A C 1
ATOM 3053 O O . GLY A 1 379 ? -14.709 29.384 -4.508 1.00 91.06 379 GLY A O 1
ATOM 3054 N N . PRO A 1 380 ? -16.429 30.569 -3.648 1.00 91.19 380 PRO A N 1
ATOM 3055 C CA . PRO A 1 380 ? -16.434 31.580 -4.696 1.00 91.19 380 PRO A CA 1
ATOM 3056 C C . PRO A 1 380 ? -15.185 32.468 -4.652 1.00 91.19 380 PRO A C 1
ATOM 3058 O O . PRO A 1 380 ? -14.664 32.795 -3.581 1.00 91.19 380 PRO A O 1
ATOM 3061 N N . ASN A 1 381 ? -14.757 32.897 -5.835 1.00 87.94 381 ASN A N 1
ATOM 3062 C CA . ASN A 1 381 ? -13.666 33.833 -6.057 1.00 87.94 381 ASN A CA 1
ATOM 3063 C C . ASN A 1 381 ? -14.138 34.929 -7.042 1.00 87.94 381 ASN A C 1
ATOM 3065 O O . ASN A 1 381 ? -14.486 34.590 -8.171 1.00 87.94 381 ASN A O 1
ATOM 3069 N N . PRO A 1 382 ? -14.188 36.222 -6.657 1.00 86.38 382 PRO A N 1
ATOM 3070 C CA . PRO A 1 382 ? -13.889 36.773 -5.332 1.00 86.38 382 PRO A CA 1
ATOM 3071 C C . PRO A 1 382 ? -14.861 36.286 -4.242 1.00 86.38 382 PRO A C 1
ATOM 3073 O O . PRO A 1 382 ? -15.955 35.799 -4.528 1.00 86.38 382 PRO A O 1
ATOM 3076 N N . TYR A 1 383 ? -14.451 36.429 -2.979 1.00 85.56 383 TYR A N 1
ATOM 3077 C CA . TYR A 1 383 ? -15.210 35.963 -1.816 1.00 85.56 383 TYR A CA 1
ATOM 3078 C C . TYR A 1 383 ? -16.612 36.590 -1.741 1.00 85.56 383 TYR A C 1
ATOM 3080 O O . TYR A 1 383 ? -16.772 37.807 -1.841 1.00 85.56 383 TYR A O 1
ATOM 3088 N N . ARG A 1 384 ? -17.628 35.751 -1.511 1.00 86.38 384 ARG A N 1
ATOM 3089 C CA . ARG A 1 384 ? -19.030 36.141 -1.291 1.00 86.38 384 ARG A CA 1
ATOM 3090 C C . ARG A 1 384 ? -19.631 35.294 -0.168 1.00 86.38 384 ARG A C 1
ATOM 3092 O O . ARG A 1 384 ? -19.242 34.140 0.012 1.00 86.38 384 ARG A O 1
ATOM 3099 N N . LEU A 1 385 ? -20.595 35.856 0.560 1.00 84.44 385 LEU A N 1
ATOM 3100 C CA . LEU A 1 385 ? -21.376 35.144 1.576 1.00 84.44 385 LEU A CA 1
ATOM 3101 C C . LEU A 1 385 ? -22.372 34.194 0.893 1.00 84.44 385 LEU A C 1
ATOM 3103 O O . LEU A 1 385 ? -23.434 34.606 0.437 1.00 84.44 385 LEU A O 1
ATOM 3107 N N . VAL A 1 386 ? -21.991 32.920 0.798 1.00 86.31 386 VAL A N 1
ATOM 3108 C CA . VAL A 1 386 ? -22.774 31.826 0.202 1.00 86.31 386 VAL A CA 1
ATOM 3109 C C . VAL A 1 386 ? -22.607 30.554 1.033 1.00 86.31 386 VAL A C 1
ATOM 3111 O O . VAL A 1 386 ? -21.637 30.417 1.784 1.00 86.31 386 VAL A O 1
ATOM 3114 N N . ASN A 1 387 ? -23.510 29.585 0.872 1.00 87.94 387 ASN A N 1
ATOM 3115 C CA . ASN A 1 387 ? -23.341 28.265 1.476 1.00 87.94 387 ASN A CA 1
ATOM 3116 C C . ASN A 1 387 ? -22.167 27.518 0.812 1.00 87.94 387 ASN A C 1
ATOM 3118 O O . ASN A 1 387 ? -22.321 26.938 -0.258 1.00 87.94 387 ASN A O 1
ATOM 3122 N N . ARG A 1 388 ? -20.996 27.506 1.459 1.00 86.94 388 ARG A N 1
ATOM 3123 C CA . ARG A 1 388 ? -19.790 26.819 0.960 1.00 86.94 388 ARG A CA 1
ATOM 3124 C C . ARG A 1 388 ? -19.959 25.309 0.762 1.00 86.94 388 ARG A C 1
ATOM 3126 O O . ARG A 1 388 ? -19.259 24.753 -0.075 1.00 86.94 388 ARG A O 1
ATOM 3133 N N . VAL A 1 389 ? -20.891 24.649 1.456 1.00 89.69 389 VAL A N 1
ATOM 3134 C CA . VAL A 1 389 ? -21.092 23.190 1.339 1.00 89.69 389 VAL A CA 1
ATOM 3135 C C . VAL A 1 389 ? -21.504 22.786 -0.083 1.00 89.69 389 VAL A C 1
ATOM 3137 O O . VAL A 1 389 ? -21.127 21.710 -0.541 1.00 89.69 389 VAL A O 1
ATOM 3140 N N . SER A 1 390 ? -22.193 23.654 -0.837 1.00 88.81 390 SER A N 1
ATOM 3141 C CA . SER A 1 390 ? -22.530 23.358 -2.239 1.00 88.81 390 SER A CA 1
ATOM 3142 C C . SER A 1 390 ? -21.304 23.296 -3.158 1.00 88.81 390 SER A C 1
ATOM 3144 O O . SER A 1 390 ? -21.374 22.661 -4.205 1.00 88.81 390 SER A O 1
ATOM 3146 N N . TYR A 1 391 ? -20.167 23.884 -2.767 1.00 90.19 391 TYR A N 1
ATOM 3147 C CA . TYR A 1 391 ? -18.925 23.891 -3.546 1.00 90.19 391 TYR A CA 1
ATOM 3148 C C . TYR A 1 391 ? -18.057 22.643 -3.314 1.00 90.19 391 TYR A C 1
ATOM 3150 O O . TYR A 1 391 ? -17.058 22.475 -4.008 1.00 90.19 391 TYR A O 1
ATOM 3158 N N . PHE A 1 392 ? -18.435 21.743 -2.396 1.00 90.94 392 PHE A N 1
ATOM 3159 C CA . PHE A 1 392 ? -17.686 20.510 -2.111 1.00 90.94 392 PHE A CA 1
ATOM 3160 C C . PHE A 1 392 ? -17.519 19.602 -3.347 1.00 90.94 392 PHE A C 1
ATOM 3162 O O . PHE A 1 392 ? -16.530 18.884 -3.455 1.00 90.94 392 PHE A O 1
ATOM 3169 N N . HIS A 1 393 ? -18.431 19.676 -4.325 1.00 89.06 393 HIS A N 1
ATOM 3170 C CA . HIS A 1 393 ? -18.347 18.861 -5.542 1.00 89.06 393 HIS A CA 1
ATOM 3171 C C . HIS A 1 393 ? -17.150 19.192 -6.450 1.00 89.06 393 HIS A C 1
ATOM 3173 O O . HIS A 1 393 ? -16.634 18.302 -7.124 1.00 89.06 393 HIS A O 1
ATOM 3179 N N . TYR A 1 394 ? -16.610 20.414 -6.377 1.00 89.25 394 TYR A N 1
ATOM 3180 C CA . TYR A 1 394 ? -15.383 20.815 -7.084 1.00 89.25 394 TYR A CA 1
ATOM 3181 C C . TYR A 1 394 ? -14.098 20.148 -6.543 1.00 89.25 394 TYR A C 1
ATOM 3183 O O . TYR A 1 394 ? -12.993 20.498 -6.954 1.00 89.25 394 TYR A O 1
ATOM 3191 N N . MET A 1 395 ? -14.217 19.183 -5.620 1.00 86.81 395 MET A N 1
ATOM 3192 C CA . MET A 1 395 ? -13.127 18.280 -5.230 1.00 86.81 395 MET A CA 1
ATOM 3193 C C . MET A 1 395 ? -12.942 17.109 -6.211 1.00 86.81 395 MET A C 1
ATOM 3195 O O . MET A 1 395 ? -11.865 16.520 -6.252 1.00 86.81 395 MET A O 1
ATOM 3199 N N . TRP A 1 396 ? -13.959 16.783 -7.018 1.00 87.88 396 TRP A N 1
ATOM 3200 C CA . TRP A 1 396 ? -13.901 15.738 -8.053 1.00 87.88 396 TRP A CA 1
ATOM 3201 C C . TRP A 1 396 ? -14.378 16.223 -9.434 1.00 87.88 396 TRP A C 1
ATOM 3203 O O . TRP A 1 396 ? -13.900 15.720 -10.451 1.00 87.88 396 TRP A O 1
ATOM 3213 N N . ASP A 1 397 ? -15.290 17.201 -9.479 1.00 87.50 397 ASP A N 1
ATOM 3214 C CA . ASP A 1 397 ? -15.760 17.848 -10.707 1.00 87.50 397 ASP A CA 1
ATOM 3215 C C . ASP A 1 397 ? -14.802 18.986 -11.134 1.00 87.50 397 ASP A C 1
ATOM 3217 O O . ASP A 1 397 ? -14.208 19.647 -10.276 1.00 87.50 397 ASP A O 1
ATOM 3221 N N . PRO A 1 398 ? -14.609 19.228 -12.447 1.00 83.75 398 PRO A N 1
ATOM 3222 C CA . PRO A 1 398 ? -13.661 20.227 -12.937 1.00 83.75 398 PRO A CA 1
ATOM 3223 C C . PRO A 1 398 ? -14.052 21.657 -12.534 1.00 83.75 398 PRO A C 1
ATOM 3225 O O . PRO A 1 398 ? -15.224 22.032 -12.538 1.00 83.75 398 PRO A O 1
ATOM 3228 N N . LEU A 1 399 ? -13.044 22.473 -12.220 1.00 87.50 399 LEU A N 1
ATOM 3229 C CA . LEU A 1 399 ? -13.218 23.888 -11.887 1.00 87.50 399 LEU A CA 1
ATOM 3230 C C . LEU A 1 399 ? -13.698 24.697 -13.113 1.00 87.50 399 LEU A C 1
ATOM 3232 O O . LEU A 1 399 ? -13.205 24.450 -14.216 1.00 87.50 399 LEU A O 1
ATOM 3236 N N . PRO A 1 400 ? -14.599 25.687 -12.944 1.00 88.88 400 PRO A N 1
ATOM 3237 C CA . PRO A 1 400 ? -15.037 26.552 -14.037 1.00 88.88 400 PRO A CA 1
ATOM 3238 C C . PRO A 1 400 ? -13.884 27.366 -14.636 1.00 88.88 400 PRO A C 1
ATOM 3240 O O . PRO A 1 400 ? -13.045 27.903 -13.907 1.00 88.88 400 PRO A O 1
ATOM 3243 N N . THR A 1 401 ? -13.896 27.523 -15.960 1.00 85.69 401 THR A N 1
ATOM 3244 C CA . THR A 1 401 ? -12.933 28.328 -16.737 1.00 85.69 401 THR A CA 1
ATOM 3245 C C . THR A 1 401 ? -12.834 29.776 -16.271 1.00 85.69 401 THR A C 1
ATOM 3247 O O . THR A 1 401 ? -11.773 30.387 -16.347 1.00 85.69 401 THR A O 1
ATOM 3250 N N . ASP A 1 402 ? -13.932 30.310 -15.746 1.00 85.44 402 ASP A N 1
ATOM 3251 C CA . ASP A 1 402 ? -14.123 31.738 -15.486 1.00 85.44 402 ASP A CA 1
ATOM 3252 C C . ASP A 1 402 ? -13.439 32.203 -14.184 1.00 85.44 402 ASP A C 1
ATOM 3254 O O . ASP A 1 402 ? -13.618 33.337 -13.745 1.00 85.44 402 ASP A O 1
ATOM 3258 N N . GLY A 1 403 ? -12.710 31.308 -13.501 1.00 84.50 403 GLY A N 1
ATOM 3259 C CA . GLY A 1 403 ? -12.028 31.587 -12.231 1.00 84.50 403 GLY A CA 1
ATOM 3260 C C . GLY A 1 403 ? -12.967 31.876 -11.051 1.00 84.50 403 GLY A C 1
ATOM 3261 O O . GLY A 1 403 ? -12.500 32.274 -9.981 1.00 84.50 403 GLY A O 1
ATOM 3262 N N . SER A 1 404 ? -14.275 31.670 -11.236 1.00 87.62 404 SER A N 1
ATOM 3263 C CA . SER A 1 404 ? -15.360 32.000 -10.301 1.00 87.62 404 SER A CA 1
ATOM 3264 C C . SER A 1 404 ? -15.390 31.132 -9.037 1.00 87.62 404 SER A C 1
ATOM 3266 O O . SER A 1 404 ? -16.025 31.497 -8.043 1.00 87.62 404 SER A O 1
ATOM 3268 N N . VAL A 1 405 ? -14.676 30.003 -9.049 1.00 90.12 405 VAL A N 1
ATOM 3269 C CA . VAL A 1 405 ? -14.487 29.088 -7.918 1.00 90.12 405 VAL A CA 1
ATOM 3270 C C . VAL A 1 405 ? -12.997 28.863 -7.702 1.00 90.12 405 VAL A C 1
ATOM 3272 O O . VAL A 1 405 ? -12.243 28.673 -8.655 1.00 90.12 405 VAL A O 1
ATOM 3275 N N . LYS A 1 406 ? -12.571 28.841 -6.438 1.00 89.12 406 LYS A N 1
ATOM 3276 C CA . LYS A 1 406 ? -11.207 28.483 -6.045 1.00 89.12 406 LYS A CA 1
ATOM 3277 C C . LYS A 1 406 ? -11.236 27.544 -4.842 1.00 89.12 406 LYS A C 1
ATOM 3279 O O . LYS A 1 406 ? -11.966 27.782 -3.878 1.00 89.12 406 LYS A O 1
ATOM 3284 N N . CYS A 1 407 ? -10.428 26.491 -4.900 1.00 89.50 407 CYS A N 1
ATOM 3285 C CA . CYS A 1 407 ? -10.193 25.573 -3.786 1.00 89.50 407 CYS A CA 1
ATOM 3286 C C . CYS A 1 407 ? -8.845 25.866 -3.111 1.00 89.50 407 CYS A C 1
ATOM 3288 O O . CYS A 1 407 ? -7.973 26.513 -3.700 1.00 89.50 407 CYS A O 1
ATOM 3290 N N . GLN A 1 408 ? -8.680 25.405 -1.870 1.00 87.81 408 GLN A N 1
ATOM 3291 C CA . GLN A 1 408 ? -7.406 25.451 -1.148 1.00 87.81 408 GLN A CA 1
ATOM 3292 C C . GLN A 1 408 ? -6.291 24.702 -1.907 1.00 87.81 408 GLN A C 1
ATOM 3294 O O . GLN A 1 408 ? -6.540 23.752 -2.653 1.00 87.81 408 GLN A O 1
ATOM 3299 N N . ALA A 1 409 ? -5.045 25.139 -1.706 1.00 82.75 409 ALA A N 1
ATOM 3300 C CA . ALA A 1 409 ? -3.870 24.439 -2.217 1.00 82.75 409 ALA A CA 1
ATOM 3301 C C . ALA A 1 409 ? -3.639 23.129 -1.432 1.00 82.75 409 ALA A C 1
ATOM 3303 O O . ALA A 1 409 ? -3.917 23.092 -0.228 1.00 82.75 409 ALA A O 1
ATOM 3304 N N . PRO A 1 410 ? -3.133 22.052 -2.065 1.00 78.69 410 PRO A N 1
ATOM 3305 C CA . PRO A 1 410 ? -2.977 20.756 -1.405 1.00 78.69 410 PRO A CA 1
ATOM 3306 C C . PRO A 1 410 ? -2.011 20.793 -0.210 1.00 78.69 410 PRO A C 1
ATOM 3308 O O . PRO A 1 410 ? -2.209 20.026 0.731 1.00 78.69 410 PRO A O 1
ATOM 3311 N N . GLU A 1 411 ? -1.035 21.713 -0.173 1.00 81.00 411 GLU A N 1
ATOM 3312 C CA . GLU A 1 411 ? -0.164 21.877 1.003 1.00 81.00 411 GLU A CA 1
ATOM 3313 C C . GLU A 1 411 ? -0.960 22.209 2.281 1.00 81.00 411 GLU A C 1
ATOM 3315 O O . GLU A 1 411 ? -0.589 21.777 3.374 1.00 81.00 411 GLU A O 1
ATOM 3320 N N . ILE A 1 412 ? -2.076 22.939 2.154 1.00 85.25 412 ILE A N 1
ATOM 3321 C CA . ILE A 1 412 ? -2.944 23.328 3.276 1.00 85.25 412 ILE A CA 1
ATOM 3322 C C . ILE A 1 412 ? -3.667 22.094 3.830 1.00 85.25 412 ILE A C 1
ATOM 3324 O O . ILE A 1 412 ? -3.658 21.867 5.039 1.00 85.25 412 ILE A O 1
ATOM 3328 N N . GLN A 1 413 ? -4.227 21.256 2.952 1.00 81.44 413 GLN A N 1
ATOM 3329 C CA . GLN A 1 413 ? -4.881 20.000 3.333 1.00 81.44 413 GLN A CA 1
ATOM 3330 C C . GLN A 1 413 ? -3.899 19.046 4.030 1.00 81.44 413 GLN A C 1
ATOM 3332 O O . GLN A 1 413 ? -4.219 18.496 5.085 1.00 81.44 413 GLN A O 1
ATOM 3337 N N . VAL A 1 414 ? -2.686 18.898 3.484 1.00 84.25 414 VAL A N 1
ATOM 3338 C CA . VAL A 1 414 ? -1.617 18.084 4.086 1.00 84.25 414 VAL A CA 1
ATOM 3339 C C . VAL A 1 414 ? -1.210 18.637 5.462 1.00 84.25 414 VAL A C 1
ATOM 3341 O O . VAL A 1 414 ? -1.119 17.879 6.423 1.00 84.25 414 VAL A O 1
ATOM 3344 N N . SER A 1 415 ? -1.064 19.958 5.608 1.00 87.44 415 SER A N 1
ATOM 3345 C CA . SER A 1 415 ? -0.704 20.604 6.886 1.00 87.44 415 SER A CA 1
ATOM 3346 C C . SER A 1 415 ? -1.785 20.465 7.971 1.00 87.44 415 SER A C 1
ATOM 3348 O O . SER A 1 415 ? -1.475 20.262 9.151 1.00 87.44 415 SER A O 1
ATOM 3350 N N . ILE A 1 416 ? -3.064 20.530 7.586 1.00 89.00 416 ILE A N 1
ATOM 3351 C CA . ILE A 1 416 ? -4.196 20.282 8.492 1.00 89.00 416 ILE A CA 1
ATOM 3352 C C . ILE A 1 416 ? -4.215 18.808 8.922 1.00 89.00 416 ILE A C 1
ATOM 3354 O O . ILE A 1 416 ? -4.362 18.518 10.110 1.00 89.00 416 ILE A O 1
ATOM 3358 N N . GLY A 1 417 ? -4.003 17.876 7.987 1.00 88.62 417 GLY A N 1
ATOM 3359 C CA . GLY A 1 417 ? -3.956 16.445 8.289 1.00 88.62 417 GLY A CA 1
ATOM 3360 C C . GLY A 1 417 ? -2.754 16.036 9.149 1.00 88.62 417 GLY A C 1
ATOM 3361 O O . GLY A 1 417 ? -2.925 15.229 10.058 1.00 88.62 417 GLY A O 1
ATOM 3362 N N . TYR A 1 418 ? -1.573 16.639 8.964 1.00 91.12 418 TYR A N 1
ATOM 3363 C CA . TYR A 1 418 ? -0.439 16.463 9.884 1.00 91.12 418 TYR A CA 1
ATOM 3364 C C . TYR A 1 418 ? -0.784 16.924 11.307 1.00 91.12 418 TYR A C 1
ATOM 3366 O O . TYR A 1 418 ? -0.498 16.217 12.273 1.00 91.12 418 TYR A O 1
ATOM 3374 N N . THR A 1 419 ? -1.442 18.081 11.442 1.00 91.44 419 THR A N 1
ATOM 3375 C CA . THR A 1 419 ? -1.897 18.601 12.741 1.00 91.44 419 THR A CA 1
ATOM 3376 C C . THR A 1 419 ? -2.890 17.639 13.410 1.00 91.44 419 THR A C 1
ATOM 3378 O O . THR A 1 419 ? -2.725 17.299 14.582 1.00 91.44 419 THR A O 1
ATOM 3381 N N . GLN A 1 420 ? -3.891 17.142 12.672 1.00 92.12 420 GLN A N 1
ATOM 3382 C CA . GLN A 1 420 ? -4.868 16.170 13.185 1.00 92.12 420 GLN A CA 1
ATOM 3383 C C . GLN A 1 420 ? -4.221 14.830 13.559 1.00 92.12 420 GLN A C 1
ATOM 3385 O O . GLN A 1 420 ? -4.492 14.300 14.638 1.00 92.12 420 GLN A O 1
ATOM 3390 N N . GLY A 1 421 ? -3.321 14.321 12.717 1.00 90.75 421 GLY A N 1
ATOM 3391 C CA . GLY A 1 421 ? -2.557 13.104 12.967 1.00 90.75 421 GLY A CA 1
ATOM 3392 C C . GLY A 1 421 ? -1.704 13.197 14.231 1.00 90.75 421 GLY A C 1
ATOM 3393 O O . GLY A 1 421 ? -1.719 12.277 15.050 1.00 90.75 421 GLY A O 1
ATOM 3394 N N . ALA A 1 422 ? -1.032 14.329 14.458 1.00 92.38 422 ALA A N 1
ATOM 3395 C CA . ALA A 1 422 ? -0.257 14.574 15.673 1.00 92.38 422 ALA A CA 1
ATOM 3396 C C . ALA A 1 422 ? -1.134 14.556 16.940 1.00 92.38 422 ALA A C 1
ATOM 3398 O O . ALA A 1 422 ? -0.805 13.855 17.899 1.00 92.38 422 ALA A O 1
ATOM 3399 N N . PHE A 1 423 ? -2.277 15.255 16.942 1.00 93.06 423 PHE A N 1
ATOM 3400 C CA . PHE A 1 423 ? -3.196 15.252 18.088 1.00 93.06 423 PHE A CA 1
ATOM 3401 C C . PHE A 1 423 ? -3.806 13.869 18.357 1.00 93.06 423 PHE A C 1
ATOM 3403 O O . PHE A 1 423 ? -3.766 13.416 19.501 1.00 93.06 423 PHE A O 1
ATOM 3410 N N . ASN A 1 424 ? -4.303 13.170 17.330 1.00 91.12 424 ASN A N 1
ATOM 3411 C CA . ASN A 1 424 ? -4.839 11.810 17.474 1.00 91.12 424 ASN A CA 1
ATOM 3412 C C . ASN A 1 424 ? -3.778 10.842 18.027 1.00 91.12 424 ASN A C 1
ATOM 3414 O O . ASN A 1 424 ? -4.062 10.070 18.940 1.00 91.12 424 ASN A O 1
ATOM 3418 N N . THR A 1 425 ? -2.538 10.936 17.536 1.00 92.44 425 THR A N 1
ATOM 3419 C CA . THR A 1 425 ? -1.403 10.134 18.020 1.00 92.44 425 THR A CA 1
ATOM 3420 C C . THR A 1 425 ? -1.136 10.392 19.506 1.00 92.44 425 THR A C 1
ATOM 3422 O O . THR A 1 425 ? -1.094 9.451 20.296 1.00 92.44 425 THR A O 1
ATOM 3425 N N . ILE A 1 426 ? -1.013 11.661 19.919 1.00 93.19 426 ILE A N 1
ATOM 3426 C CA . ILE A 1 426 ? -0.806 12.039 21.330 1.00 93.19 426 ILE A CA 1
ATOM 3427 C C . ILE A 1 426 ? -1.933 11.490 22.217 1.00 93.19 426 ILE A C 1
ATOM 3429 O O . ILE A 1 426 ? -1.670 11.000 23.317 1.00 93.19 426 ILE A O 1
ATOM 3433 N N . ILE A 1 427 ? -3.178 11.538 21.738 1.00 91.69 427 ILE A N 1
ATOM 3434 C CA . ILE A 1 427 ? -4.353 11.054 22.467 1.00 91.69 427 ILE A CA 1
ATOM 3435 C C . ILE A 1 427 ? -4.330 9.526 22.605 1.00 91.69 427 ILE A C 1
ATOM 3437 O O . ILE A 1 427 ? -4.523 9.033 23.714 1.00 91.69 427 ILE A O 1
ATOM 3441 N N . ASP A 1 428 ? -4.000 8.766 21.561 1.00 91.38 428 ASP A N 1
ATOM 3442 C CA . ASP A 1 428 ? -3.902 7.300 21.642 1.00 91.38 428 ASP A CA 1
ATOM 3443 C C . ASP A 1 428 ? -2.791 6.834 22.593 1.00 91.38 428 ASP A C 1
ATOM 3445 O O . ASP A 1 428 ? -3.009 5.942 23.421 1.00 91.38 428 ASP A O 1
ATOM 3449 N N . PHE A 1 429 ? -1.616 7.473 22.551 1.00 92.38 429 PHE A N 1
ATOM 3450 C CA . PHE A 1 429 ? -0.538 7.192 23.505 1.00 92.38 429 PHE A CA 1
ATOM 3451 C C . PHE A 1 429 ? -0.924 7.586 24.941 1.00 92.38 429 PHE A C 1
ATOM 3453 O O . PHE A 1 429 ? -0.647 6.828 25.874 1.00 92.38 429 PHE A O 1
ATOM 3460 N N . ALA A 1 430 ? -1.626 8.707 25.139 1.00 90.50 430 ALA A N 1
ATOM 3461 C CA . ALA A 1 430 ? -2.138 9.102 26.451 1.00 90.50 430 ALA A CA 1
ATOM 3462 C C . ALA A 1 430 ? -3.180 8.105 26.990 1.00 90.50 430 ALA A C 1
ATOM 3464 O O . ALA A 1 430 ? -3.101 7.708 28.153 1.00 90.50 430 ALA A O 1
ATOM 3465 N N . LEU A 1 431 ? -4.120 7.642 26.159 1.00 87.50 431 LEU A N 1
ATOM 3466 C CA . LEU A 1 431 ? -5.125 6.643 26.541 1.00 87.50 431 LEU A CA 1
ATOM 3467 C C . LEU A 1 431 ? -4.483 5.286 26.852 1.00 87.50 431 LEU A C 1
ATOM 3469 O O . LEU A 1 431 ? -4.835 4.667 27.857 1.00 87.50 431 LEU A O 1
ATOM 3473 N N . THR A 1 432 ? -3.491 4.869 26.061 1.00 90.44 432 THR A N 1
ATOM 3474 C CA . THR A 1 432 ? -2.670 3.673 26.315 1.00 90.44 432 THR A CA 1
ATOM 3475 C C . THR A 1 432 ? -1.971 3.760 27.675 1.00 90.44 432 THR A C 1
ATOM 3477 O O . THR A 1 432 ? -2.066 2.837 28.487 1.00 90.44 432 THR A O 1
ATOM 3480 N N . TYR A 1 433 ? -1.312 4.889 27.961 1.00 88.94 433 TYR A N 1
ATOM 3481 C CA . TYR A 1 433 ? -0.623 5.121 29.230 1.00 88.94 433 TYR A CA 1
ATOM 3482 C C . TYR A 1 433 ? -1.589 5.128 30.424 1.00 88.94 433 TYR A C 1
ATOM 3484 O O . TYR A 1 433 ? -1.340 4.445 31.417 1.00 88.94 433 TYR A O 1
ATOM 3492 N N . LEU A 1 434 ? -2.713 5.847 30.325 1.00 85.31 434 LEU A N 1
ATOM 3493 C CA . LEU A 1 434 ? -3.722 5.934 31.387 1.00 85.31 434 LEU A CA 1
ATOM 3494 C C . LEU A 1 434 ? -4.359 4.566 31.682 1.00 85.31 434 LEU A C 1
ATOM 3496 O O . LEU A 1 434 ? -4.494 4.190 32.849 1.00 85.31 434 LEU A O 1
ATOM 3500 N N . ALA A 1 435 ? -4.695 3.796 30.641 1.00 82.75 435 ALA A N 1
ATOM 3501 C CA . ALA A 1 435 ? -5.239 2.446 30.771 1.00 82.75 435 ALA A CA 1
ATOM 3502 C C . ALA A 1 435 ? -4.245 1.483 31.446 1.00 82.75 435 ALA A C 1
ATOM 3504 O O . ALA A 1 435 ? -4.624 0.737 32.353 1.00 82.75 435 ALA A O 1
ATOM 3505 N N . GLY A 1 436 ? -2.966 1.532 31.056 1.00 84.38 436 GLY A N 1
ATOM 3506 C CA . GLY A 1 436 ? -1.905 0.740 31.679 1.00 84.38 436 GLY A CA 1
ATOM 3507 C C . GLY A 1 436 ? -1.657 1.133 33.139 1.00 84.38 436 GLY A C 1
ATOM 3508 O O . GLY A 1 436 ? -1.639 0.271 34.021 1.00 84.38 436 GLY A O 1
ATOM 3509 N N . PHE A 1 437 ? -1.521 2.433 33.415 1.00 82.69 437 PHE A N 1
ATOM 3510 C CA . PHE A 1 437 ? -1.246 2.961 34.752 1.00 82.69 437 PHE A CA 1
ATOM 3511 C C . PHE A 1 437 ? -2.321 2.550 35.768 1.00 82.69 437 PHE A C 1
ATOM 3513 O O . PHE A 1 437 ? -1.995 2.006 36.825 1.00 82.69 437 PHE A O 1
ATOM 3520 N N . GLU A 1 438 ? -3.603 2.744 35.444 1.00 75.44 438 GLU A N 1
ATOM 3521 C CA . GLU A 1 438 ? -4.707 2.386 36.343 1.00 75.44 438 GLU A CA 1
ATOM 3522 C C . GLU A 1 438 ? -4.817 0.871 36.577 1.00 75.44 438 GLU A C 1
ATOM 3524 O O . GLU A 1 438 ? -5.124 0.440 37.694 1.00 75.44 438 GLU A O 1
ATOM 3529 N N . LEU A 1 439 ? -4.499 0.038 35.575 1.00 76.06 439 LEU A N 1
ATOM 3530 C CA . LEU A 1 439 ? -4.523 -1.419 35.730 1.00 76.06 439 LEU A CA 1
ATOM 3531 C C . LEU A 1 439 ? -3.460 -1.919 36.728 1.00 76.06 439 LEU A C 1
ATOM 3533 O O . LEU A 1 439 ? -3.744 -2.831 37.513 1.00 76.06 439 LEU A O 1
ATOM 3537 N N . TRP A 1 440 ? -2.265 -1.315 36.719 1.00 77.94 440 TRP A N 1
ATOM 3538 C CA . TRP A 1 440 ? -1.117 -1.693 37.558 1.00 77.94 440 TRP A CA 1
ATOM 3539 C C . TRP A 1 440 ? -0.997 -0.907 38.870 1.00 77.94 440 TRP A C 1
ATOM 3541 O O . TRP A 1 440 ? -0.194 -1.262 39.735 1.00 77.94 440 TRP A O 1
ATOM 3551 N N . GLN A 1 441 ? -1.827 0.117 39.079 1.00 73.94 441 GLN A N 1
ATOM 3552 C CA . GLN A 1 441 ? -1.727 1.050 40.203 1.00 73.94 441 GLN A CA 1
ATOM 3553 C C . GLN A 1 441 ? -1.671 0.394 41.597 1.00 73.94 441 GLN A C 1
ATOM 3555 O O . GLN A 1 441 ? -1.046 0.943 42.504 1.00 73.94 441 GLN A O 1
ATOM 3560 N N . PHE A 1 442 ? -2.296 -0.769 41.800 1.00 64.94 442 PHE A N 1
ATOM 3561 C CA . PHE A 1 442 ? -2.276 -1.466 43.094 1.00 64.94 442 PHE A CA 1
ATOM 3562 C C . PHE A 1 442 ? -0.851 -1.878 43.526 1.00 64.94 442 PHE A C 1
ATOM 3564 O O . PHE A 1 442 ? -0.527 -1.806 44.710 1.00 64.94 442 PHE A O 1
ATOM 3571 N N . LEU A 1 443 ? 0.024 -2.216 42.571 1.00 59.72 443 LEU A N 1
ATOM 3572 C CA . LEU A 1 443 ? 1.450 -2.486 42.805 1.00 59.72 443 LEU A CA 1
ATOM 3573 C C . LEU A 1 443 ? 2.248 -1.212 43.123 1.00 59.72 443 LEU A C 1
ATOM 3575 O O . LEU A 1 443 ? 3.212 -1.262 43.889 1.00 59.72 443 LEU A O 1
ATOM 3579 N N . LEU A 1 444 ? 1.836 -0.076 42.551 1.00 58.34 444 LEU A N 1
ATOM 3580 C CA . LEU A 1 444 ? 2.466 1.231 42.755 1.00 58.34 444 LEU A CA 1
ATOM 3581 C C . LEU A 1 444 ? 2.076 1.859 44.105 1.00 58.34 444 LEU A C 1
ATOM 3583 O O . LEU A 1 444 ? 2.905 2.496 44.746 1.00 58.34 444 LEU A O 1
ATOM 3587 N N . ARG A 1 445 ? 0.829 1.666 44.558 1.00 60.56 445 ARG A N 1
ATOM 3588 C CA . ARG A 1 445 ? 0.281 2.310 45.769 1.00 60.56 445 ARG A CA 1
ATOM 3589 C C . ARG A 1 445 ? 0.480 1.550 47.077 1.00 60.56 445 ARG A C 1
ATOM 3591 O O . ARG A 1 445 ? 0.254 2.138 48.132 1.00 60.56 445 ARG A O 1
ATOM 3598 N 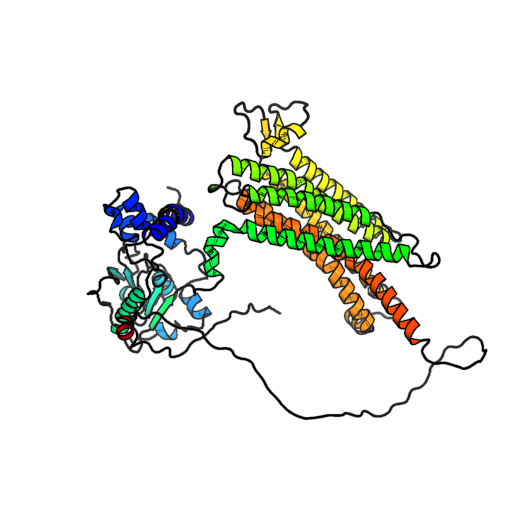N . HIS A 1 446 ? 0.905 0.285 47.061 1.00 54.22 446 HIS A N 1
ATOM 3599 C CA . HIS A 1 446 ? 1.255 -0.405 48.306 1.00 54.22 446 HIS A CA 1
ATOM 3600 C C . HIS A 1 446 ? 2.635 0.073 48.797 1.00 54.22 446 HIS A C 1
ATOM 3602 O O . HIS A 1 446 ? 3.682 -0.479 48.432 1.00 54.22 446 HIS A O 1
ATOM 3608 N N . ASN A 1 447 ? 2.601 1.175 49.556 1.00 50.78 447 ASN A N 1
ATOM 3609 C CA . ASN A 1 447 ? 3.752 1.992 49.951 1.00 50.78 447 ASN A CA 1
ATOM 3610 C C . ASN A 1 447 ? 3.755 2.368 51.450 1.00 50.78 447 ASN A C 1
ATOM 3612 O O . ASN A 1 447 ? 4.247 3.427 51.817 1.00 50.78 447 ASN A O 1
ATOM 3616 N N . ASN A 1 448 ? 3.223 1.497 52.313 1.00 47.09 448 ASN A N 1
ATOM 3617 C CA . ASN A 1 448 ? 3.363 1.596 53.769 1.00 47.09 448 ASN A CA 1
ATOM 3618 C C . ASN A 1 448 ? 4.020 0.307 54.286 1.00 47.09 448 ASN A C 1
ATOM 3620 O O . ASN A 1 448 ? 3.338 -0.709 54.361 1.00 47.09 448 ASN A O 1
ATOM 3624 N N . SER A 1 449 ? 5.330 0.355 54.585 1.00 47.28 449 SER A N 1
ATOM 3625 C CA . SER A 1 449 ? 6.071 -0.469 55.576 1.00 47.28 449 SER A CA 1
ATOM 3626 C C . SER A 1 449 ? 7.524 -0.771 55.168 1.00 47.28 449 SER A C 1
ATOM 3628 O O . SER A 1 449 ? 8.381 -0.793 56.044 1.00 47.28 449 SER A O 1
ATOM 3630 N N . VAL A 1 450 ? 7.828 -0.999 53.879 1.00 48.88 450 VAL A N 1
ATOM 3631 C CA . VAL A 1 450 ? 9.163 -1.478 53.448 1.00 48.88 450 VAL A CA 1
ATOM 3632 C C . VAL A 1 450 ? 9.703 -0.706 52.235 1.00 48.88 450 VAL A C 1
ATOM 3634 O O . VAL A 1 450 ? 9.259 -0.909 51.101 1.00 48.88 450 VAL A O 1
ATOM 3637 N N . GLN A 1 451 ? 10.703 0.147 52.479 1.00 51.88 451 GLN A N 1
ATOM 3638 C CA . GLN A 1 451 ? 11.550 0.774 51.455 1.00 51.88 451 GLN A CA 1
ATOM 3639 C C . GLN A 1 451 ? 12.321 -0.277 50.618 1.00 51.88 451 GLN A C 1
ATOM 3641 O O . GLN A 1 451 ? 12.531 -1.414 51.034 1.00 51.88 451 GLN A O 1
ATOM 3646 N N . CYS A 1 452 ? 12.815 0.127 49.443 1.00 45.91 452 CYS A N 1
ATOM 3647 C CA . CYS A 1 452 ? 13.838 -0.594 48.661 1.00 45.91 452 CYS A CA 1
ATOM 3648 C C . CYS A 1 452 ? 13.485 -1.996 48.102 1.00 45.91 452 CYS A C 1
ATOM 3650 O O . CYS A 1 452 ? 14.372 -2.766 47.729 1.00 45.91 452 CYS A O 1
ATOM 3652 N N . ALA A 1 453 ? 12.200 -2.307 47.902 1.00 55.22 453 ALA A N 1
ATOM 3653 C CA . ALA A 1 453 ? 11.788 -3.387 46.999 1.00 55.22 453 ALA A CA 1
ATOM 3654 C C . ALA A 1 453 ? 11.590 -2.860 45.561 1.00 55.22 453 ALA A C 1
ATOM 3656 O O . ALA A 1 453 ? 10.572 -2.231 45.269 1.00 55.22 453 ALA A O 1
ATOM 3657 N N . SER A 1 454 ? 12.539 -3.153 44.657 1.00 68.12 454 SER A N 1
ATOM 3658 C CA . SER A 1 454 ? 12.404 -2.888 43.209 1.00 68.12 454 SER A CA 1
ATOM 3659 C C . SER A 1 454 ? 11.074 -3.427 42.659 1.00 68.12 454 SER A C 1
ATOM 3661 O O . SER A 1 454 ? 10.610 -4.487 43.090 1.00 68.12 454 SER A O 1
ATOM 3663 N N . MET A 1 455 ? 10.482 -2.731 41.679 1.00 64.94 455 MET A N 1
ATOM 3664 C CA . MET A 1 455 ? 9.201 -3.103 41.057 1.00 64.94 455 MET A CA 1
ATOM 3665 C C . MET A 1 455 ? 9.191 -4.573 40.605 1.00 64.94 455 MET A C 1
ATOM 3667 O O . MET A 1 455 ? 8.217 -5.284 40.846 1.00 64.94 455 MET A O 1
ATOM 3671 N N . TYR A 1 456 ? 10.315 -5.059 40.067 1.00 67.69 456 TYR A N 1
ATOM 3672 C CA . TYR A 1 456 ? 10.513 -6.457 39.681 1.00 67.69 456 TYR A CA 1
ATOM 3673 C C . TYR A 1 456 ? 10.316 -7.435 40.856 1.00 67.69 456 TYR A C 1
ATOM 3675 O O . TYR A 1 456 ? 9.599 -8.422 40.720 1.00 67.69 456 TYR A O 1
ATOM 3683 N N . LYS A 1 457 ? 10.856 -7.128 42.047 1.00 66.75 457 LYS A N 1
ATOM 3684 C CA . LYS A 1 457 ? 10.667 -7.939 43.269 1.00 66.75 457 LYS A CA 1
ATOM 3685 C C . LYS A 1 457 ? 9.237 -7.861 43.825 1.00 66.75 457 LYS A C 1
ATOM 3687 O O . LYS A 1 457 ? 8.802 -8.809 44.474 1.00 66.75 457 LYS A O 1
ATOM 3692 N N . LYS A 1 458 ? 8.490 -6.774 43.582 1.00 68.62 458 LYS A N 1
ATOM 3693 C CA . LYS A 1 458 ? 7.045 -6.721 43.894 1.00 68.62 458 LYS A CA 1
ATOM 3694 C C . LYS A 1 458 ? 6.220 -7.549 42.890 1.00 68.62 458 LYS A C 1
ATOM 3696 O O . LYS A 1 458 ? 5.271 -8.216 43.285 1.00 68.62 458 LYS A O 1
ATOM 3701 N N . PHE A 1 459 ? 6.611 -7.557 41.615 1.00 74.19 459 PHE A N 1
ATOM 3702 C CA . PHE A 1 459 ? 5.957 -8.302 40.533 1.00 74.19 459 PHE A CA 1
ATOM 3703 C C . PHE A 1 459 ? 6.173 -9.825 40.615 1.00 74.19 459 PHE A C 1
ATOM 3705 O O . PHE A 1 459 ? 5.222 -10.590 40.447 1.00 74.19 459 PHE A O 1
ATOM 3712 N N . THR A 1 460 ? 7.384 -10.296 40.931 1.00 73.12 460 THR A N 1
ATOM 3713 C CA . THR A 1 460 ? 7.654 -11.741 41.084 1.00 73.12 460 THR A CA 1
ATOM 3714 C C . THR A 1 460 ? 6.967 -12.351 42.308 1.00 73.12 460 THR A C 1
ATOM 3716 O O . THR A 1 460 ? 6.598 -13.522 42.262 1.00 73.12 460 THR A O 1
ATOM 3719 N N . ARG A 1 461 ? 6.715 -11.554 43.359 1.00 71.81 461 ARG A N 1
ATOM 3720 C CA . ARG A 1 461 ? 5.965 -11.948 44.569 1.00 71.81 461 ARG A CA 1
ATOM 3721 C C . ARG A 1 461 ? 4.448 -12.095 44.378 1.00 71.81 461 ARG A C 1
ATOM 3723 O O . ARG A 1 461 ? 3.788 -12.592 45.284 1.00 71.81 461 ARG A O 1
ATOM 3730 N N . LEU A 1 462 ? 3.878 -11.673 43.247 1.00 74.38 462 LEU A N 1
ATOM 3731 C CA . LEU A 1 462 ? 2.459 -11.911 42.955 1.00 74.38 462 LEU A CA 1
ATOM 3732 C C . LEU A 1 462 ? 2.198 -13.374 42.590 1.00 74.38 462 LEU A C 1
ATOM 3734 O O . LEU A 1 462 ? 2.954 -13.972 41.824 1.00 74.38 462 LEU A O 1
ATOM 3738 N N . GLU A 1 463 ? 1.070 -13.901 43.069 1.00 79.81 463 GLU A N 1
ATOM 3739 C CA . GLU A 1 463 ? 0.539 -15.205 42.668 1.00 79.81 463 GLU A CA 1
ATOM 3740 C C . GLU A 1 463 ? 0.482 -15.310 41.135 1.00 79.81 463 GLU A C 1
ATOM 3742 O O . GLU A 1 463 ? -0.070 -14.435 40.458 1.00 79.81 463 GLU A O 1
ATOM 3747 N N . SER A 1 464 ? 1.027 -16.395 40.576 1.00 75.12 464 SER A N 1
ATOM 3748 C CA . SER A 1 464 ? 1.149 -16.589 39.124 1.00 75.12 464 SER A CA 1
ATOM 3749 C C . SER A 1 464 ? -0.185 -16.446 38.379 1.00 75.12 464 SER A C 1
ATOM 3751 O O . SER A 1 464 ? -0.204 -15.910 37.272 1.00 75.12 464 SER A O 1
ATOM 3753 N N . ARG A 1 465 ? -1.311 -16.847 38.990 1.00 75.19 465 ARG A N 1
ATOM 3754 C CA . ARG A 1 465 ? -2.658 -16.699 38.415 1.00 75.19 465 ARG A CA 1
ATOM 3755 C C . ARG A 1 465 ? -3.053 -15.229 38.256 1.00 75.19 465 ARG A C 1
ATOM 3757 O O . ARG A 1 465 ? -3.443 -14.814 37.165 1.00 75.19 465 ARG A O 1
ATOM 3764 N N . VAL A 1 466 ? -2.900 -14.431 39.315 1.00 75.62 466 VAL A N 1
ATOM 3765 C CA . VAL A 1 466 ? -3.202 -12.988 39.314 1.00 75.62 466 VAL A CA 1
ATOM 3766 C C . VAL A 1 466 ? -2.240 -12.236 38.395 1.00 75.62 466 VAL A C 1
ATOM 3768 O O . VAL A 1 466 ? -2.678 -11.398 37.606 1.00 75.62 466 VAL A O 1
ATOM 3771 N N . ARG A 1 467 ? -0.941 -12.565 38.437 1.00 79.19 467 ARG A N 1
ATOM 3772 C CA . ARG A 1 467 ? 0.082 -11.975 37.562 1.00 79.19 467 ARG A CA 1
ATOM 3773 C C . ARG A 1 467 ? -0.248 -12.202 36.088 1.00 79.19 467 ARG A C 1
ATOM 3775 O O . ARG A 1 467 ? -0.338 -11.232 35.338 1.00 79.19 467 ARG A O 1
ATOM 3782 N N . ASN A 1 468 ? -0.509 -13.446 35.687 1.00 80.19 468 ASN A N 1
ATOM 3783 C CA . ASN A 1 468 ? -0.839 -13.773 34.300 1.00 80.19 468 ASN A CA 1
ATOM 3784 C C . ASN A 1 468 ? -2.167 -13.129 33.870 1.00 80.19 468 ASN A C 1
ATOM 3786 O O . ASN A 1 468 ? -2.243 -12.576 32.776 1.00 80.19 468 ASN A O 1
ATOM 3790 N N . GLN A 1 469 ? -3.191 -13.107 34.734 1.00 77.38 469 GLN A N 1
ATOM 3791 C CA . GLN A 1 469 ? -4.461 -12.436 34.429 1.00 77.38 469 GLN A CA 1
ATOM 3792 C C . GLN A 1 469 ? -4.278 -10.925 34.187 1.00 77.38 469 GLN A C 1
ATOM 3794 O O . GLN A 1 469 ? -4.893 -10.374 33.273 1.00 77.38 469 GLN A O 1
ATOM 3799 N N . ARG A 1 470 ? -3.425 -10.249 34.970 1.00 77.81 470 ARG A N 1
ATOM 3800 C CA . ARG A 1 470 ? -3.120 -8.820 34.780 1.00 77.81 470 ARG A CA 1
ATOM 3801 C C . ARG A 1 470 ? -2.273 -8.560 33.537 1.00 77.81 470 ARG A C 1
ATOM 3803 O O . ARG A 1 470 ? -2.563 -7.604 32.823 1.00 77.81 470 ARG A O 1
ATOM 3810 N N . LEU A 1 471 ? -1.297 -9.416 33.229 1.00 82.44 471 LEU A N 1
ATOM 3811 C CA . LEU A 1 471 ? -0.530 -9.340 31.980 1.00 82.44 471 LEU A CA 1
ATOM 3812 C C . LEU A 1 471 ? -1.449 -9.436 30.754 1.00 82.44 471 LEU A C 1
ATOM 3814 O O . LEU A 1 471 ? -1.430 -8.534 29.922 1.00 82.44 471 LEU A O 1
ATOM 3818 N N . TRP A 1 472 ? -2.325 -10.444 30.692 1.00 81.06 472 TRP A N 1
ATOM 3819 C CA . TRP A 1 472 ? -3.289 -10.595 29.594 1.00 81.06 472 TRP A CA 1
ATOM 3820 C C . TRP A 1 472 ? -4.270 -9.418 29.489 1.00 81.06 472 TRP A C 1
ATOM 3822 O O . TRP A 1 472 ? -4.522 -8.934 28.388 1.00 81.06 472 TRP A O 1
ATOM 3832 N N . GLN A 1 473 ? -4.768 -8.894 30.616 1.00 80.00 473 GLN A N 1
ATOM 3833 C CA . GLN A 1 473 ? -5.592 -7.674 30.623 1.00 80.00 473 GLN A CA 1
ATOM 3834 C C . GLN A 1 473 ? -4.827 -6.437 30.130 1.00 80.00 473 GLN A C 1
ATOM 3836 O O . GLN A 1 473 ? -5.428 -5.572 29.504 1.00 80.00 473 GLN A O 1
ATOM 3841 N N . THR A 1 474 ? -3.517 -6.352 30.380 1.00 83.75 474 THR A N 1
ATOM 3842 C CA . THR A 1 474 ? -2.675 -5.253 29.878 1.00 83.75 474 THR A CA 1
ATOM 3843 C C . THR A 1 474 ? -2.470 -5.382 28.378 1.00 83.75 474 THR A C 1
ATOM 3845 O O . THR A 1 474 ? -2.741 -4.437 27.648 1.00 83.75 474 THR A O 1
ATOM 3848 N N . ALA A 1 475 ? -2.039 -6.557 27.914 1.00 84.56 475 ALA A N 1
ATOM 3849 C CA . ALA A 1 475 ? -1.747 -6.815 26.509 1.00 84.56 475 ALA A CA 1
ATOM 3850 C C . ALA A 1 475 ? -2.981 -6.597 25.621 1.00 84.56 475 ALA A C 1
ATOM 3852 O O . ALA A 1 475 ? -2.888 -5.920 24.603 1.00 84.56 475 ALA A O 1
ATOM 3853 N N . LEU A 1 476 ? -4.149 -7.094 26.037 1.00 83.62 476 LEU A N 1
ATOM 3854 C CA . LEU A 1 476 ? -5.374 -7.019 25.237 1.00 83.62 476 LEU A CA 1
ATOM 3855 C C . LEU A 1 476 ? -6.066 -5.636 25.287 1.00 83.62 476 LEU A C 1
ATOM 3857 O O . LEU A 1 476 ? -6.876 -5.341 24.417 1.00 83.62 476 LEU A O 1
ATOM 3861 N N . LEU A 1 477 ? -5.744 -4.779 26.270 1.00 84.31 477 LEU A N 1
ATOM 3862 C CA . LEU A 1 477 ? -6.289 -3.412 26.387 1.00 84.31 477 LEU A CA 1
ATOM 3863 C C . LEU A 1 477 ? -5.328 -2.364 25.815 1.00 84.31 477 LEU A C 1
ATOM 3865 O O . LEU A 1 477 ? -5.721 -1.520 25.019 1.00 84.31 477 LEU A O 1
ATOM 3869 N N . CYS A 1 478 ? -4.063 -2.415 26.229 1.00 88.06 478 CYS A N 1
ATOM 3870 C CA . CYS A 1 478 ? -3.044 -1.436 25.856 1.00 88.06 478 CYS A CA 1
ATOM 3871 C C . CYS A 1 478 ? -2.395 -1.773 24.508 1.00 88.06 478 CYS A C 1
ATOM 3873 O O . CYS A 1 478 ? -1.961 -0.863 23.817 1.00 88.06 478 CYS A O 1
ATOM 3875 N N . GLY A 1 479 ? -2.342 -3.051 24.113 1.00 89.19 479 GLY A N 1
ATOM 3876 C CA . GLY A 1 479 ? -1.772 -3.478 22.831 1.00 89.19 479 GLY A CA 1
ATOM 3877 C C . GLY A 1 479 ? -2.503 -2.891 21.619 1.00 89.19 479 GLY A C 1
ATOM 3878 O O . GLY A 1 479 ? -1.844 -2.272 20.786 1.00 89.19 479 GLY A O 1
ATOM 3879 N N . PRO A 1 480 ? -3.844 -2.997 21.520 1.00 90.94 480 PRO A N 1
ATOM 3880 C CA . PRO A 1 480 ? -4.575 -2.378 20.419 1.00 90.94 480 PRO A CA 1
ATOM 3881 C C . PRO A 1 480 ? -4.533 -0.843 20.473 1.00 90.94 480 PRO A C 1
ATOM 3883 O O . PRO A 1 480 ? -4.323 -0.217 19.443 1.00 90.94 480 PRO A O 1
ATOM 3886 N N . LEU A 1 481 ? -4.635 -0.209 21.650 1.00 89.25 481 LEU A N 1
ATOM 3887 C CA . LEU A 1 481 ? -4.512 1.258 21.753 1.00 89.25 481 LEU A CA 1
ATOM 3888 C C . LEU A 1 481 ? -3.117 1.762 21.325 1.00 89.25 481 LEU A C 1
ATOM 3890 O O . LEU A 1 481 ? -3.014 2.772 20.630 1.00 89.25 481 LEU A O 1
ATOM 3894 N N . LEU A 1 482 ? -2.053 1.018 21.646 1.00 92.56 482 LEU A N 1
ATOM 3895 C CA . LEU A 1 482 ? -0.698 1.282 21.156 1.00 92.56 482 LEU A CA 1
ATOM 3896 C C . LEU A 1 482 ? -0.604 1.111 19.631 1.00 92.56 482 LEU A C 1
ATOM 3898 O O . LEU A 1 482 ? 0.010 1.937 18.959 1.00 92.56 482 LEU A O 1
ATOM 3902 N N . LEU A 1 483 ? -1.231 0.067 19.079 1.00 92.88 483 LEU A N 1
ATOM 3903 C CA . LEU A 1 483 ? -1.270 -0.171 17.636 1.00 92.88 483 LEU A CA 1
ATOM 3904 C C . LEU A 1 483 ? -2.062 0.917 16.891 1.00 92.88 483 LEU A C 1
ATOM 3906 O O . LEU A 1 483 ? -1.645 1.308 15.806 1.00 92.88 483 LEU A O 1
ATOM 3910 N N . SER A 1 484 ? -3.117 1.475 17.497 1.00 92.19 484 SER A N 1
ATOM 3911 C CA . SER A 1 484 ? -3.826 2.665 16.999 1.00 92.19 484 SER A CA 1
ATOM 3912 C C . SER A 1 484 ? -2.899 3.883 16.921 1.00 92.19 484 SER A C 1
ATOM 3914 O O . SER A 1 484 ? -2.785 4.508 15.867 1.00 92.19 484 SER A O 1
ATOM 3916 N N . GLY A 1 485 ? -2.140 4.161 17.989 1.00 91.38 485 GLY A N 1
ATOM 3917 C CA . GLY A 1 485 ? -1.152 5.246 18.002 1.00 91.38 485 GLY A CA 1
ATOM 3918 C C . GLY A 1 485 ? -0.051 5.075 16.946 1.00 91.38 485 GLY A C 1
ATOM 3919 O O . GLY A 1 485 ? 0.318 6.039 16.278 1.00 91.38 485 GLY A O 1
ATOM 3920 N N . ILE A 1 486 ? 0.438 3.848 16.738 1.00 93.25 486 ILE A N 1
ATOM 3921 C CA . ILE A 1 486 ? 1.419 3.525 15.686 1.00 93.25 486 ILE A CA 1
ATOM 3922 C C . ILE A 1 486 ? 0.802 3.678 14.286 1.00 93.25 486 ILE A C 1
ATOM 3924 O O . ILE A 1 486 ? 1.416 4.292 13.414 1.00 93.25 486 ILE A O 1
ATOM 3928 N N . ALA A 1 487 ? -0.416 3.175 14.068 1.00 92.06 487 ALA A N 1
ATOM 3929 C CA . ALA A 1 487 ? -1.133 3.311 12.802 1.00 92.06 487 ALA A CA 1
ATOM 3930 C C . ALA A 1 487 ? -1.377 4.784 12.443 1.00 92.06 487 ALA A C 1
ATOM 3932 O O . ALA A 1 487 ? -1.147 5.179 11.300 1.00 92.06 487 ALA A O 1
ATOM 3933 N N . SER A 1 488 ? -1.720 5.613 13.434 1.00 90.69 488 SER A N 1
ATOM 3934 C CA . SER A 1 488 ? -1.873 7.059 13.274 1.00 90.69 488 SER A CA 1
ATOM 3935 C C . SER A 1 488 ? -0.568 7.735 12.826 1.00 90.69 488 SER A C 1
ATOM 3937 O O . SER A 1 488 ? -0.609 8.580 11.931 1.00 90.69 488 SER A O 1
ATOM 3939 N N . ILE A 1 489 ? 0.605 7.322 13.332 1.00 91.31 489 ILE A N 1
ATOM 3940 C CA . ILE A 1 489 ? 1.911 7.810 12.835 1.00 91.31 489 ILE A CA 1
ATOM 3941 C C . ILE A 1 489 ? 2.120 7.428 11.362 1.00 91.31 489 ILE A C 1
ATOM 3943 O O . ILE A 1 489 ? 2.455 8.291 10.548 1.00 91.31 489 ILE A O 1
ATOM 3947 N N . VAL A 1 490 ? 1.902 6.161 10.992 1.00 90.50 490 VAL A N 1
ATOM 3948 C CA . VAL A 1 490 ? 2.138 5.686 9.613 1.00 90.50 490 VAL A CA 1
ATOM 3949 C C . VAL A 1 490 ? 1.167 6.340 8.623 1.00 90.50 490 VAL A C 1
ATOM 3951 O O . VAL A 1 490 ? 1.592 6.826 7.574 1.00 90.50 490 VAL A O 1
ATOM 3954 N N . LYS A 1 491 ? -0.116 6.456 8.988 1.00 88.81 491 LYS A N 1
ATOM 3955 C CA . LYS A 1 491 ? -1.133 7.230 8.259 1.00 88.81 491 LYS A CA 1
ATOM 3956 C C . LYS A 1 491 ? -0.695 8.685 8.055 1.00 88.81 491 LYS A C 1
ATOM 3958 O O . LYS A 1 491 ? -0.802 9.211 6.949 1.00 88.81 491 LYS A O 1
ATOM 3963 N N . THR A 1 492 ? -0.180 9.324 9.109 1.00 88.69 492 THR A N 1
ATOM 3964 C CA . THR A 1 492 ? 0.290 10.718 9.069 1.00 88.69 492 THR A CA 1
ATOM 3965 C C . THR A 1 492 ? 1.462 10.880 8.100 1.00 88.69 492 THR A C 1
ATOM 3967 O O . THR A 1 492 ? 1.456 11.812 7.302 1.00 88.69 492 THR A O 1
ATOM 3970 N N . TYR A 1 493 ? 2.426 9.953 8.094 1.00 85.62 493 TYR A N 1
ATOM 3971 C CA . TYR A 1 493 ? 3.531 9.954 7.128 1.00 85.62 493 TYR A CA 1
ATOM 3972 C C . TYR A 1 493 ? 3.044 9.775 5.677 1.00 85.62 493 TYR A C 1
ATOM 3974 O O . TYR A 1 493 ? 3.445 10.533 4.790 1.00 85.62 493 TYR A O 1
ATOM 3982 N N . LEU A 1 494 ? 2.135 8.824 5.432 1.00 84.88 494 LEU A N 1
ATOM 3983 C CA . LEU A 1 494 ? 1.588 8.530 4.099 1.00 84.88 494 LEU A CA 1
ATOM 3984 C C . LEU A 1 494 ? 0.790 9.689 3.483 1.00 84.88 494 LEU A C 1
ATOM 3986 O O . LEU A 1 494 ? 0.685 9.769 2.259 1.00 84.88 494 LEU A O 1
ATOM 3990 N N . LEU A 1 495 ? 0.289 10.622 4.297 1.00 80.56 495 LEU A N 1
ATOM 3991 C CA . LEU A 1 495 ? -0.389 11.833 3.826 1.00 80.56 495 LEU A CA 1
ATOM 3992 C C . LEU A 1 495 ? 0.491 12.675 2.875 1.00 80.56 495 LEU A C 1
ATOM 3994 O O . LEU A 1 495 ? -0.028 13.329 1.970 1.00 80.56 495 LEU A O 1
ATOM 3998 N N . SER A 1 496 ? 1.820 12.603 3.023 1.00 74.38 496 SER A N 1
ATOM 3999 C CA . SER A 1 496 ? 2.782 13.231 2.105 1.00 74.38 496 SER A CA 1
ATOM 4000 C C . SER A 1 496 ? 2.657 12.717 0.661 1.00 74.38 496 SER A C 1
ATOM 4002 O O . SER A 1 496 ? 2.653 13.510 -0.280 1.00 74.38 496 SER A O 1
ATOM 4004 N N . ALA A 1 497 ? 2.485 11.403 0.479 1.00 64.31 497 ALA A N 1
ATOM 4005 C CA . ALA A 1 497 ? 2.347 10.764 -0.830 1.00 64.31 497 ALA A CA 1
ATOM 4006 C C . ALA A 1 497 ? 0.980 11.051 -1.475 1.00 64.31 497 ALA A C 1
ATOM 4008 O O . ALA A 1 497 ? 0.892 11.203 -2.694 1.00 64.31 497 ALA A O 1
ATOM 4009 N N . VAL A 1 498 ? -0.071 11.194 -0.660 1.00 63.16 498 VAL A N 1
ATOM 4010 C CA . VAL A 1 498 ? -1.418 11.602 -1.104 1.00 63.16 498 VAL A CA 1
ATOM 4011 C C . VAL A 1 498 ? -1.425 13.044 -1.639 1.00 63.16 498 VAL A C 1
ATOM 4013 O O . VAL A 1 498 ? -2.190 13.361 -2.549 1.00 63.16 498 VAL A O 1
ATOM 4016 N N . GLY A 1 499 ? -0.527 13.909 -1.150 1.00 60.62 499 GLY A N 1
ATOM 4017 C CA . GLY A 1 499 ? -0.324 15.258 -1.692 1.00 60.62 499 GLY A CA 1
ATOM 4018 C C . GLY A 1 499 ? 0.161 15.290 -3.151 1.00 60.62 499 GLY A C 1
ATOM 4019 O O . GLY A 1 499 ? -0.062 16.282 -3.849 1.00 60.62 499 GLY A O 1
ATOM 4020 N N . ASN A 1 500 ? 0.778 14.210 -3.651 1.00 63.47 500 ASN A N 1
ATOM 4021 C CA . ASN A 1 500 ? 1.229 14.120 -5.038 1.00 63.47 500 ASN A CA 1
ATOM 4022 C C . ASN A 1 500 ? 0.071 13.753 -5.985 1.00 63.47 500 ASN A C 1
ATOM 4024 O O . ASN A 1 500 ? -0.230 12.581 -6.226 1.00 63.47 500 ASN A O 1
ATOM 4028 N N . ARG A 1 501 ? -0.546 14.784 -6.574 1.00 63.28 501 ARG A N 1
ATOM 4029 C CA . ARG A 1 501 ? -1.706 14.669 -7.476 1.00 63.28 501 ARG A CA 1
ATOM 4030 C C . ARG A 1 501 ? -1.455 13.906 -8.786 1.00 63.28 501 ARG A C 1
ATOM 4032 O O . ARG A 1 501 ? -2.425 13.631 -9.484 1.00 63.28 501 ARG A O 1
ATOM 4039 N N . LEU A 1 502 ? -0.210 13.556 -9.130 1.00 64.31 502 LEU A N 1
ATOM 4040 C CA . LEU A 1 502 ? 0.096 12.802 -10.356 1.00 64.31 502 LEU A CA 1
ATOM 4041 C C . LEU A 1 502 ? -0.488 11.379 -10.352 1.00 64.31 502 LEU A C 1
ATOM 4043 O O . LEU A 1 502 ? -0.801 10.858 -11.420 1.00 64.31 502 LEU A O 1
ATOM 4047 N N . ASP A 1 503 ? -0.648 10.763 -9.174 1.00 71.88 503 ASP A N 1
ATOM 4048 C CA . ASP A 1 503 ? -1.165 9.394 -9.052 1.00 71.88 503 ASP A CA 1
ATOM 4049 C C . ASP A 1 503 ? -1.976 9.166 -7.762 1.00 71.88 503 ASP A C 1
ATOM 4051 O O . ASP A 1 503 ? -1.751 8.239 -6.978 1.00 71.88 503 ASP A O 1
ATOM 4055 N N . PHE A 1 504 ? -2.934 10.064 -7.522 1.00 81.62 504 PHE A N 1
ATOM 4056 C CA . PHE A 1 504 ? -3.777 10.053 -6.323 1.00 81.62 504 PHE A CA 1
ATOM 4057 C C . PHE A 1 504 ? -4.501 8.710 -6.113 1.00 81.62 504 PHE A C 1
ATOM 4059 O O . PHE A 1 504 ? -4.516 8.188 -5.000 1.00 81.62 504 PHE A O 1
ATOM 4066 N N . THR A 1 505 ? -5.063 8.118 -7.176 1.00 83.75 505 THR A N 1
ATOM 4067 C CA . THR A 1 505 ? -5.876 6.891 -7.077 1.00 83.75 505 THR A CA 1
ATOM 4068 C C . THR A 1 505 ? -5.081 5.656 -6.671 1.00 83.75 505 THR A C 1
ATOM 4070 O O . THR A 1 505 ? -5.683 4.719 -6.152 1.00 83.75 505 THR A O 1
ATOM 4073 N N . TRP A 1 506 ? -3.759 5.643 -6.858 1.00 81.56 506 TRP A N 1
ATOM 4074 C CA . TRP A 1 506 ? -2.881 4.585 -6.355 1.00 81.56 506 TRP A CA 1
ATOM 4075 C C . TRP A 1 506 ? -2.407 4.873 -4.925 1.00 81.56 506 TRP A C 1
ATOM 4077 O O . TRP A 1 506 ? -2.598 4.056 -4.023 1.00 81.56 506 TRP A O 1
ATOM 4087 N N . ASN A 1 507 ? -1.851 6.068 -4.696 1.00 82.38 507 ASN A N 1
ATOM 4088 C CA . ASN A 1 507 ? -1.189 6.434 -3.436 1.00 82.38 507 ASN A CA 1
ATOM 4089 C C . ASN A 1 507 ? -2.137 6.485 -2.222 1.00 82.38 507 ASN A C 1
ATOM 4091 O O . ASN A 1 507 ? -1.692 6.342 -1.083 1.00 82.38 507 ASN A O 1
ATOM 4095 N N . ILE A 1 508 ? -3.443 6.649 -2.449 1.00 86.62 508 ILE A N 1
ATOM 4096 C CA . ILE A 1 508 ? -4.476 6.661 -1.403 1.00 86.62 508 ILE A CA 1
ATOM 4097 C C . ILE A 1 508 ? -4.765 5.269 -0.796 1.00 86.62 508 ILE A C 1
ATOM 4099 O O . ILE A 1 508 ? -5.192 5.183 0.354 1.00 86.62 508 ILE A O 1
ATOM 4103 N N . VAL A 1 509 ? -4.476 4.165 -1.502 1.00 88.19 509 VAL A N 1
ATOM 4104 C CA . VAL A 1 509 ? -4.740 2.787 -1.023 1.00 88.19 509 VAL A CA 1
ATOM 4105 C C . VAL A 1 509 ? -4.059 2.464 0.318 1.00 88.19 509 VAL A C 1
ATOM 4107 O O . VAL A 1 509 ? -4.767 2.073 1.252 1.00 88.19 509 VAL A O 1
ATOM 4110 N N . PRO A 1 510 ? -2.725 2.617 0.480 1.00 86.06 510 PRO A N 1
ATOM 4111 C CA . PRO A 1 510 ? -2.080 2.352 1.765 1.00 86.06 510 PRO A CA 1
ATOM 4112 C C . PRO A 1 510 ? -2.564 3.310 2.862 1.00 86.06 510 PRO A C 1
ATOM 4114 O O . PRO A 1 510 ? -2.687 2.893 4.010 1.00 86.06 510 PRO A O 1
ATOM 4117 N N . PHE A 1 511 ? -2.893 4.563 2.533 1.00 89.12 511 PHE A N 1
ATOM 4118 C CA . PHE A 1 511 ? -3.450 5.510 3.502 1.00 89.12 511 PHE A CA 1
ATOM 4119 C C . PHE A 1 511 ? -4.787 5.008 4.078 1.00 89.12 511 PHE A C 1
ATOM 4121 O O . PHE A 1 511 ? -4.938 4.954 5.299 1.00 89.12 511 PHE A O 1
ATOM 4128 N N . VAL A 1 512 ? -5.715 4.549 3.228 1.00 90.69 512 VAL A N 1
ATOM 4129 C CA . VAL A 1 512 ? -7.009 3.982 3.659 1.00 90.69 512 VAL A CA 1
ATOM 4130 C C . VAL A 1 512 ? -6.830 2.712 4.503 1.00 90.69 512 VAL A C 1
ATOM 4132 O O . VAL A 1 512 ? -7.559 2.519 5.476 1.00 90.69 512 VAL A O 1
ATOM 4135 N N . LEU A 1 513 ? -5.835 1.869 4.203 1.00 91.38 513 LEU A N 1
ATOM 4136 C CA . LEU A 1 513 ? -5.516 0.707 5.041 1.00 91.38 513 LEU A CA 1
ATOM 4137 C C . LEU A 1 513 ? -5.086 1.117 6.461 1.00 91.38 513 LEU A C 1
ATOM 4139 O O . LEU A 1 513 ? -5.561 0.538 7.437 1.00 91.38 513 LEU A O 1
ATOM 4143 N N . TRP A 1 514 ? -4.223 2.127 6.601 1.00 92.06 514 TRP A N 1
ATOM 4144 C CA . TRP A 1 514 ? -3.753 2.572 7.919 1.00 92.06 514 TRP A CA 1
ATOM 4145 C C . TRP A 1 514 ? -4.808 3.359 8.711 1.00 92.06 514 TRP A C 1
ATOM 4147 O O . TRP A 1 514 ? -4.881 3.171 9.924 1.00 92.06 514 TRP A O 1
ATOM 4157 N N . VAL A 1 515 ? -5.687 4.126 8.045 1.00 91.38 515 VAL A N 1
ATOM 4158 C CA . VAL A 1 515 ? -6.932 4.661 8.647 1.00 91.38 515 VAL A CA 1
ATOM 4159 C C . VAL A 1 515 ? -7.736 3.532 9.299 1.00 91.38 515 VAL A C 1
ATOM 4161 O O . VAL A 1 515 ? -8.144 3.632 10.451 1.00 91.38 515 VAL A O 1
ATOM 4164 N N . LYS A 1 516 ? -7.918 2.419 8.584 1.00 92.00 516 LYS A N 1
ATOM 4165 C CA . LYS A 1 516 ? -8.724 1.289 9.058 1.00 92.00 516 LYS A CA 1
ATOM 4166 C C . LYS A 1 516 ? -8.071 0.529 10.206 1.00 92.00 516 LYS A C 1
ATOM 4168 O O . LYS A 1 516 ? -8.760 0.143 11.144 1.00 92.00 516 LYS A O 1
ATOM 4173 N N . ILE A 1 517 ? -6.752 0.339 10.178 1.00 92.12 517 ILE A N 1
ATOM 4174 C CA . ILE A 1 517 ? -6.026 -0.290 11.293 1.00 92.12 517 ILE A CA 1
ATOM 4175 C C . ILE A 1 517 ? -6.158 0.560 12.569 1.00 92.12 517 ILE A C 1
ATOM 4177 O O . ILE A 1 517 ? -6.417 0.000 13.633 1.00 92.12 517 ILE A O 1
ATOM 4181 N N . GLU A 1 518 ? -6.045 1.887 12.466 1.00 91.62 518 GLU A N 1
ATOM 4182 C CA . GLU A 1 518 ? -6.290 2.830 13.567 1.00 91.62 518 GLU A CA 1
ATOM 4183 C C . GLU A 1 518 ? -7.721 2.688 14.120 1.00 91.62 518 GLU A C 1
ATOM 4185 O O . GLU A 1 518 ? -7.909 2.315 15.283 1.00 91.62 518 GLU A O 1
ATOM 4190 N N . ASP A 1 519 ? -8.729 2.880 13.266 1.00 89.94 519 ASP A N 1
ATOM 4191 C CA . ASP A 1 519 ? -10.139 2.919 13.670 1.00 89.94 519 ASP A CA 1
ATOM 4192 C C . ASP A 1 519 ? -10.648 1.586 14.241 1.00 89.94 519 ASP A C 1
ATOM 4194 O O . ASP A 1 519 ? -11.467 1.581 15.163 1.00 89.94 519 ASP A O 1
ATOM 4198 N N . TYR A 1 520 ? -10.127 0.448 13.768 1.00 91.19 520 TYR A N 1
ATOM 4199 C CA . TYR A 1 520 ? -10.501 -0.884 14.254 1.00 91.19 520 TYR A CA 1
ATOM 4200 C C . TYR A 1 520 ? -9.766 -1.331 15.521 1.00 91.19 520 TYR A C 1
ATOM 4202 O O . TYR A 1 520 ? -10.327 -2.097 16.310 1.00 91.19 520 TYR A O 1
ATOM 4210 N N . CYS A 1 521 ? -8.556 -0.837 15.788 1.00 90.56 521 CYS A N 1
ATOM 4211 C CA . CYS A 1 521 ? -7.844 -1.163 17.026 1.00 90.56 521 CYS A CA 1
ATOM 4212 C C . CYS A 1 521 ? -8.576 -0.660 18.284 1.00 90.56 521 CYS A C 1
ATOM 4214 O O . CYS A 1 521 ? -8.580 -1.326 19.325 1.00 90.56 521 CYS A O 1
ATOM 4216 N N . ILE A 1 522 ? -9.240 0.491 18.174 1.00 87.62 522 ILE A N 1
ATOM 4217 C CA . ILE A 1 522 ? -9.959 1.162 19.262 1.00 87.62 522 ILE A CA 1
ATOM 4218 C C . ILE A 1 522 ? -11.113 0.300 19.837 1.00 87.62 522 ILE A C 1
ATOM 4220 O O . ILE A 1 522 ? -11.082 0.019 21.039 1.00 87.62 522 ILE A O 1
ATOM 4224 N N . PRO A 1 523 ? -12.108 -0.187 19.058 1.00 87.12 523 PRO A N 1
ATOM 4225 C CA . PRO A 1 523 ? -13.179 -1.049 19.572 1.00 87.12 523 PRO A CA 1
ATOM 4226 C C . PRO A 1 523 ? -12.684 -2.426 20.054 1.00 87.12 523 PRO A C 1
ATOM 4228 O O . PRO A 1 523 ? -13.255 -2.973 21.006 1.00 87.12 523 PRO A O 1
ATOM 4231 N N . ILE A 1 524 ? -11.603 -2.968 19.472 1.00 88.00 524 ILE A N 1
ATOM 4232 C CA . ILE A 1 524 ? -10.997 -4.249 19.888 1.00 88.00 524 ILE A CA 1
ATOM 4233 C C . ILE A 1 524 ? -10.493 -4.182 21.338 1.00 88.00 524 ILE A C 1
ATOM 4235 O O . ILE A 1 524 ? -10.800 -5.080 22.131 1.00 88.00 524 ILE A O 1
ATOM 4239 N N . ALA A 1 525 ? -9.814 -3.093 21.724 1.00 84.19 525 ALA A N 1
ATOM 4240 C CA . ALA A 1 525 ? -9.321 -2.868 23.092 1.00 84.19 525 ALA A CA 1
ATOM 4241 C C . ALA A 1 525 ? -10.421 -2.998 24.166 1.00 84.19 525 ALA A C 1
ATOM 4243 O O . ALA A 1 525 ? -10.176 -3.391 25.309 1.00 84.19 525 ALA A O 1
ATOM 4244 N N . THR A 1 526 ? -11.666 -2.680 23.804 1.00 76.44 526 THR A N 1
ATOM 4245 C CA . THR A 1 526 ? -12.794 -2.610 24.740 1.00 76.44 526 THR A CA 1
ATOM 4246 C C . THR A 1 526 ? -13.231 -3.981 25.260 1.00 76.44 526 THR A C 1
ATOM 4248 O O . THR A 1 526 ? -13.820 -4.070 26.344 1.00 76.44 526 THR A O 1
ATOM 4251 N N . THR A 1 527 ? -12.932 -5.054 24.518 1.00 74.62 527 THR A N 1
ATOM 4252 C CA . THR A 1 527 ? -13.357 -6.434 24.815 1.00 74.62 527 THR A CA 1
ATOM 4253 C C . THR A 1 527 ? -12.898 -6.916 26.188 1.00 74.62 527 THR A C 1
ATOM 4255 O O . THR A 1 527 ? -13.642 -7.629 26.864 1.00 74.62 527 THR A O 1
ATOM 4258 N N . VAL A 1 528 ? -11.731 -6.459 26.659 1.00 70.06 528 VAL A N 1
ATOM 4259 C CA . VAL A 1 528 ? -11.150 -6.801 27.971 1.00 70.06 528 VAL A CA 1
ATOM 4260 C C . VAL A 1 528 ? -12.121 -6.551 29.123 1.00 70.06 528 VAL A C 1
ATOM 4262 O O . VAL A 1 528 ? -12.204 -7.354 30.056 1.00 70.06 528 VAL A O 1
ATOM 4265 N N . SER A 1 529 ? -12.887 -5.458 29.046 1.00 64.94 529 SER A N 1
ATOM 4266 C CA . SER A 1 529 ? -13.864 -5.083 30.074 1.00 64.94 529 SER A CA 1
ATOM 4267 C C . SER A 1 529 ? -14.983 -6.123 30.232 1.00 64.94 529 SER A C 1
ATOM 4269 O O . SER A 1 529 ? -15.402 -6.417 31.350 1.00 64.94 529 SER A O 1
ATOM 4271 N N . ILE A 1 530 ? -15.409 -6.735 29.124 1.00 69.69 530 ILE A N 1
ATOM 4272 C CA . ILE A 1 530 ? -16.558 -7.648 29.048 1.00 69.69 530 ILE A CA 1
ATOM 4273 C C . ILE A 1 530 ? -16.120 -9.108 29.180 1.00 69.69 530 ILE A C 1
ATOM 4275 O O . ILE A 1 530 ? -16.759 -9.868 29.906 1.00 69.69 530 ILE A O 1
ATOM 4279 N N . MET A 1 531 ? -14.973 -9.474 28.600 1.00 66.06 531 MET A N 1
ATOM 4280 C CA . MET A 1 531 ? -14.307 -10.764 28.814 1.00 66.06 531 MET A CA 1
ATOM 4281 C C . MET A 1 531 ? -14.158 -11.065 30.316 1.00 66.06 531 MET A C 1
ATOM 4283 O O . MET A 1 531 ? -14.384 -12.187 30.762 1.00 66.06 531 MET A O 1
ATOM 4287 N N . ARG A 1 532 ? -13.846 -10.044 31.129 1.00 65.62 532 ARG A N 1
ATOM 4288 C CA . ARG A 1 532 ? -13.728 -10.176 32.588 1.00 65.62 532 ARG A CA 1
ATOM 4289 C C . ARG A 1 532 ? -15.057 -10.487 33.288 1.00 65.62 532 ARG A C 1
ATOM 4291 O O . ARG A 1 532 ? -15.052 -11.255 34.248 1.00 65.62 532 ARG A O 1
ATOM 4298 N N . LEU A 1 533 ? -16.168 -9.907 32.827 1.00 62.09 533 LEU A N 1
ATOM 4299 C CA . LEU A 1 533 ? -17.511 -10.184 33.356 1.00 62.09 533 LEU A CA 1
ATOM 4300 C C . LEU A 1 533 ? -17.963 -11.601 32.977 1.00 62.09 533 LEU A C 1
ATOM 4302 O O . LEU A 1 533 ? -18.419 -12.348 33.838 1.00 62.09 533 LEU A O 1
ATOM 4306 N N . PHE A 1 534 ? -17.751 -11.983 31.714 1.00 65.44 534 PHE A N 1
ATOM 4307 C CA . PHE A 1 534 ? -18.068 -13.307 31.179 1.00 65.44 534 PHE A CA 1
ATOM 4308 C C . PHE A 1 534 ? -17.292 -14.428 31.888 1.00 65.44 534 PHE A C 1
ATOM 4310 O O . PHE A 1 534 ? -17.884 -15.389 32.371 1.00 65.44 534 PHE A O 1
ATOM 4317 N N . ILE A 1 535 ? -15.967 -14.286 32.030 1.00 64.75 535 ILE A N 1
ATOM 4318 C CA . ILE A 1 535 ? -15.141 -15.277 32.738 1.00 64.75 535 ILE A CA 1
ATOM 4319 C C . ILE A 1 535 ? -15.612 -15.439 34.186 1.00 64.75 535 ILE A C 1
ATOM 4321 O O . ILE A 1 535 ? -15.678 -16.564 34.675 1.00 64.75 535 ILE A O 1
ATOM 4325 N N . ARG A 1 536 ? -15.974 -14.346 34.873 1.00 62.06 536 ARG A N 1
ATOM 4326 C CA . ARG A 1 536 ? -16.450 -14.431 36.257 1.00 62.06 536 ARG A CA 1
ATOM 4327 C C . ARG A 1 536 ? -17.767 -15.204 36.363 1.00 62.06 536 ARG A C 1
ATOM 4329 O O . ARG A 1 536 ? -17.838 -16.131 37.160 1.00 62.06 536 ARG A O 1
ATOM 4336 N N . SER A 1 537 ? -18.773 -14.894 35.543 1.00 59.31 537 SER A N 1
ATOM 4337 C CA . SER A 1 537 ? -20.078 -15.569 35.633 1.00 59.31 537 SER A CA 1
ATOM 4338 C C . SER A 1 537 ? -20.038 -17.057 35.255 1.00 59.31 537 SER A C 1
ATOM 4340 O O . SER A 1 537 ? -20.847 -17.827 35.770 1.00 59.31 537 SER A O 1
ATOM 4342 N N . PHE A 1 538 ? -19.089 -17.489 34.417 1.00 60.69 538 PHE A N 1
ATOM 4343 C CA . PHE A 1 538 ? -18.880 -18.911 34.110 1.00 60.69 538 PHE A CA 1
ATOM 4344 C C . PHE A 1 538 ? -17.997 -19.648 35.131 1.00 60.69 538 PHE A C 1
ATOM 4346 O O . PHE A 1 538 ? -18.235 -20.828 35.395 1.00 60.69 538 PHE A O 1
ATOM 4353 N N . VAL A 1 539 ? -17.001 -18.985 35.729 1.00 58.81 539 VAL A N 1
ATOM 4354 C CA . VAL A 1 539 ? -16.165 -19.585 36.787 1.00 58.81 539 VAL A CA 1
ATOM 4355 C C . VAL A 1 539 ? -16.941 -19.714 38.098 1.00 58.81 539 VAL A C 1
ATOM 4357 O O . VAL A 1 539 ? -16.884 -20.776 38.712 1.00 58.81 539 VAL A O 1
ATOM 4360 N N . ASP A 1 540 ? -17.712 -18.695 38.488 1.00 51.12 540 ASP A N 1
ATOM 4361 C CA . ASP A 1 540 ? -18.501 -18.723 39.725 1.00 51.12 540 ASP A CA 1
ATOM 4362 C C . ASP A 1 540 ? -19.601 -19.815 39.655 1.00 51.12 540 ASP A C 1
ATOM 4364 O O . ASP A 1 540 ? -19.852 -20.493 40.650 1.00 51.12 540 ASP A O 1
ATOM 4368 N N . LYS A 1 541 ? -20.169 -20.099 38.465 1.00 47.75 541 LYS A N 1
ATOM 4369 C CA . LYS A 1 541 ? -21.070 -21.255 38.243 1.00 47.75 541 LYS A CA 1
ATOM 4370 C C . LYS A 1 541 ? -20.379 -22.606 38.451 1.00 47.75 541 LYS A C 1
ATOM 4372 O O . LYS A 1 541 ? -20.843 -23.393 39.266 1.00 47.75 541 LYS A O 1
ATOM 4377 N N . ARG A 1 542 ? -19.218 -22.836 37.819 1.00 42.16 542 ARG A N 1
ATOM 4378 C CA . ARG A 1 542 ? -18.421 -24.064 38.042 1.00 42.16 542 ARG A CA 1
ATOM 4379 C C . ARG A 1 542 ? -17.944 -24.222 39.494 1.00 42.16 542 ARG A C 1
ATOM 4381 O O . ARG A 1 542 ? -17.612 -25.330 39.903 1.00 42.16 542 ARG A O 1
ATOM 4388 N N . GLY A 1 543 ? -17.895 -23.134 40.264 1.00 38.72 543 GLY A N 1
ATOM 4389 C CA . GLY A 1 543 ? -17.691 -23.171 41.712 1.00 38.72 543 GLY A CA 1
ATOM 4390 C C . GLY A 1 543 ? -18.907 -23.705 42.473 1.00 38.72 543 GLY A C 1
ATOM 4391 O O . GLY A 1 543 ? -18.738 -24.532 43.361 1.00 38.72 543 GLY A O 1
ATOM 4392 N N . ALA A 1 544 ? -20.120 -23.277 42.111 1.00 40.16 544 ALA A N 1
ATOM 4393 C CA . ALA A 1 544 ? -21.362 -23.737 42.736 1.00 40.16 544 ALA A CA 1
ATOM 4394 C C . ALA A 1 544 ? -21.685 -25.207 42.408 1.00 40.16 544 ALA A C 1
ATOM 4396 O O . ALA A 1 544 ? -22.002 -25.979 43.315 1.00 40.16 544 ALA A O 1
ATOM 4397 N N . ASP A 1 545 ? -21.539 -25.607 41.141 1.00 38.75 545 ASP A N 1
ATOM 4398 C CA . ASP A 1 545 ? -21.855 -26.967 40.674 1.00 38.75 545 ASP A CA 1
ATOM 4399 C C . ASP A 1 545 ? -20.987 -28.036 41.377 1.00 38.75 545 ASP A C 1
ATOM 4401 O O . ASP A 1 545 ? -21.457 -29.131 41.677 1.00 38.75 545 ASP A O 1
ATOM 4405 N N . ASN A 1 546 ? -19.739 -27.696 41.729 1.00 33.66 546 ASN A N 1
ATOM 4406 C CA . ASN A 1 546 ? -18.814 -28.578 42.454 1.00 33.66 546 ASN A CA 1
ATOM 4407 C C . ASN A 1 546 ? -19.067 -28.673 43.975 1.00 33.66 546 ASN A C 1
ATOM 4409 O O . ASN A 1 546 ? -18.399 -29.464 44.640 1.00 33.66 546 ASN A O 1
ATOM 4413 N N . VAL A 1 547 ? -19.984 -27.884 44.551 1.00 38.12 547 VAL A N 1
ATOM 4414 C CA . VAL A 1 547 ? -20.260 -27.876 46.006 1.00 38.12 547 VAL A CA 1
ATOM 4415 C C . VAL A 1 547 ? -21.506 -28.690 46.375 1.00 38.12 547 VAL A C 1
ATOM 4417 O O . VAL A 1 547 ? -21.589 -29.201 47.487 1.00 38.12 547 VAL A O 1
ATOM 4420 N N . TYR A 1 548 ? -22.432 -28.916 45.439 1.00 30.70 548 TYR A N 1
ATOM 4421 C CA . TYR A 1 548 ? -23.625 -29.755 45.650 1.00 30.70 548 TYR A CA 1
ATOM 4422 C C . TYR A 1 548 ? -23.394 -31.260 45.371 1.00 30.70 548 TYR A C 1
ATOM 4424 O O . TYR A 1 548 ? -24.344 -32.015 45.175 1.00 30.70 548 TYR A O 1
ATOM 4432 N N . GLY A 1 549 ? -22.129 -31.704 45.354 1.00 32.62 549 GLY A N 1
ATOM 4433 C CA . GLY A 1 549 ? -21.699 -33.032 44.888 1.00 32.62 549 GLY A CA 1
ATOM 4434 C C . GLY A 1 549 ? -21.305 -34.064 45.956 1.00 32.62 549 GLY A C 1
ATOM 4435 O O . GLY A 1 549 ? -20.782 -35.113 45.594 1.00 32.62 549 GLY A O 1
ATOM 4436 N N . SER A 1 550 ? -21.505 -33.801 47.252 1.00 27.98 550 SER A N 1
ATOM 4437 C CA . SER A 1 550 ? -21.390 -34.814 48.320 1.00 27.98 550 SER A CA 1
ATOM 4438 C C . SER A 1 550 ? -22.206 -34.392 49.545 1.00 27.98 550 SER A C 1
ATOM 4440 O O . SER A 1 550 ? -22.344 -33.197 49.804 1.00 27.98 550 SER A O 1
ATOM 4442 N N . GLY A 1 551 ? -22.808 -35.343 50.264 1.00 27.88 551 GLY A N 1
ATOM 4443 C CA . GLY A 1 551 ? -23.925 -35.060 51.175 1.00 27.88 551 GLY A CA 1
ATOM 4444 C C . GLY A 1 551 ? -23.696 -35.366 52.657 1.00 27.88 551 GLY A C 1
ATOM 4445 O O . GLY A 1 551 ? -22.836 -36.158 53.021 1.00 27.88 551 GLY A O 1
ATOM 4446 N N . GLY A 1 552 ? -24.580 -34.799 53.488 1.00 27.19 552 GLY A N 1
ATOM 4447 C CA . GLY A 1 552 ? -24.991 -35.372 54.776 1.00 27.19 552 GLY A CA 1
ATOM 4448 C C . GLY A 1 552 ? -24.086 -35.119 55.989 1.00 27.19 552 GLY A C 1
ATOM 4449 O O . GLY A 1 552 ? -23.190 -35.902 56.278 1.00 27.19 552 GLY A O 1
ATOM 4450 N N . GLY A 1 553 ? -24.416 -34.103 56.790 1.00 25.34 553 GLY A N 1
ATOM 4451 C CA . GLY A 1 553 ? -23.861 -33.928 58.138 1.00 25.34 553 GLY A CA 1
ATOM 4452 C C . GLY A 1 553 ? -24.383 -32.661 58.816 1.00 25.34 553 GLY A C 1
ATOM 4453 O O . GLY A 1 553 ? -24.173 -31.564 58.308 1.00 25.34 553 GLY A O 1
ATOM 4454 N N . ALA A 1 554 ? -25.085 -32.798 59.944 1.00 28.31 554 ALA A N 1
ATOM 4455 C CA . ALA A 1 554 ? -25.629 -31.666 60.696 1.00 28.31 554 ALA A CA 1
ATOM 4456 C C . ALA A 1 554 ? -24.689 -31.233 61.834 1.00 28.31 554 ALA A C 1
ATOM 4458 O O . ALA A 1 554 ? -24.087 -32.073 62.499 1.00 28.31 554 ALA A O 1
ATOM 4459 N N . GLY A 1 555 ? -24.611 -29.927 62.100 1.00 25.22 555 GLY A N 1
ATOM 4460 C CA . GLY A 1 555 ? -23.877 -29.377 63.242 1.00 25.22 555 GLY A CA 1
ATOM 4461 C C . GLY A 1 555 ? -23.894 -27.850 63.254 1.00 25.22 555 GLY A C 1
ATOM 4462 O O . GLY A 1 555 ? -23.450 -27.217 62.301 1.00 25.22 555 GLY A O 1
ATOM 4463 N N . ALA A 1 556 ? -24.413 -27.251 64.328 1.00 29.52 556 ALA A N 1
ATOM 4464 C CA . ALA A 1 556 ? -24.396 -25.803 64.534 1.00 29.52 556 ALA A CA 1
ATOM 4465 C C . ALA A 1 556 ? -23.207 -25.394 65.423 1.00 29.52 556 ALA A C 1
ATOM 4467 O O . ALA A 1 556 ? -22.894 -26.075 66.396 1.00 29.52 556 ALA A O 1
ATOM 4468 N N . GLY A 1 557 ? -22.568 -24.265 65.112 1.00 24.61 557 GLY A N 1
ATOM 4469 C CA . GLY A 1 557 ? -21.424 -23.723 65.854 1.00 24.61 557 GLY A CA 1
ATOM 4470 C C . GLY A 1 557 ? -21.109 -22.290 65.414 1.00 24.61 557 GLY A C 1
ATOM 4471 O O . GLY A 1 557 ? -21.503 -21.881 64.323 1.00 24.61 557 GLY A O 1
ATOM 4472 N N . ALA A 1 558 ? -20.449 -21.500 66.266 1.00 25.36 558 ALA A N 1
ATOM 4473 C CA . ALA A 1 558 ? -20.347 -20.047 66.094 1.00 25.36 558 ALA A CA 1
ATOM 4474 C C . ALA A 1 558 ? -18.911 -19.493 66.172 1.00 25.36 558 ALA A C 1
ATOM 4476 O O . ALA A 1 558 ? -18.093 -20.005 66.921 1.00 25.36 558 ALA A O 1
ATOM 4477 N N . ARG A 1 559 ? -18.703 -18.366 65.467 1.00 25.52 559 ARG A N 1
ATOM 4478 C CA . ARG A 1 559 ? -17.725 -17.270 65.690 1.00 25.52 559 ARG A CA 1
ATOM 4479 C C . ARG A 1 559 ? -16.228 -17.574 65.963 1.00 25.52 559 ARG A C 1
ATOM 4481 O O . ARG A 1 559 ? -15.870 -18.160 66.972 1.00 25.52 559 ARG A O 1
ATOM 4488 N N . SER A 1 560 ? -15.404 -16.775 65.263 1.00 23.48 560 SER A N 1
ATOM 4489 C CA . SER A 1 560 ? -14.101 -16.210 65.699 1.00 23.48 560 SER A CA 1
ATOM 4490 C C . SER A 1 560 ? -12.819 -17.024 65.450 1.00 23.48 560 SER A C 1
ATOM 4492 O O . SER A 1 560 ? -12.852 -18.244 65.365 1.00 23.48 560 SER A O 1
ATOM 4494 N N . GLY A 1 561 ? -11.678 -16.315 65.396 1.00 21.86 561 GLY A N 1
ATOM 4495 C CA . GLY A 1 561 ? -10.324 -16.877 65.550 1.00 21.86 561 GLY A CA 1
ATOM 4496 C C . GLY A 1 561 ? -9.316 -16.567 64.428 1.00 21.86 561 GLY A C 1
ATOM 4497 O O . GLY A 1 561 ? -9.628 -16.709 63.252 1.00 21.86 561 GLY A O 1
ATOM 4498 N N . ASN A 1 562 ? -8.084 -16.199 64.812 1.00 24.69 562 ASN A N 1
ATOM 4499 C CA . ASN A 1 562 ? -6.877 -16.146 63.963 1.00 24.69 562 ASN A CA 1
ATOM 4500 C C . ASN A 1 562 ? -5.828 -17.154 64.494 1.00 24.69 562 ASN A C 1
ATOM 4502 O O . ASN A 1 562 ? -5.768 -17.374 65.701 1.00 24.69 562 ASN A O 1
ATOM 4506 N N . GLY A 1 563 ? -4.961 -17.678 63.617 1.00 21.64 563 GLY A N 1
ATOM 4507 C CA . GLY A 1 563 ? -3.834 -18.597 63.911 1.00 21.64 563 GLY A CA 1
ATOM 4508 C C . GLY A 1 563 ? -3.672 -19.612 62.761 1.00 21.64 563 GLY A C 1
ATOM 4509 O O . GLY A 1 563 ? -4.686 -20.010 62.202 1.00 21.64 563 GLY A O 1
ATOM 4510 N N . ILE A 1 564 ? -2.501 -20.005 62.230 1.00 23.30 564 ILE A N 1
ATOM 4511 C CA . ILE A 1 564 ? -1.125 -20.154 62.765 1.00 23.30 564 ILE A CA 1
ATOM 4512 C C . ILE A 1 564 ? -1.090 -21.192 63.906 1.00 23.30 564 ILE A C 1
ATOM 4514 O O . ILE A 1 564 ? -1.626 -20.907 64.968 1.00 23.30 564 ILE A O 1
ATOM 4518 N N . GLU A 1 565 ? -0.495 -22.389 63.776 1.00 23.53 565 GLU A N 1
ATOM 4519 C CA . GLU A 1 565 ? 0.112 -23.059 62.595 1.00 23.53 565 GLU A CA 1
ATOM 4520 C C . GLU A 1 565 ? -0.292 -24.573 62.555 1.00 23.53 565 GLU A C 1
ATOM 4522 O O . GLU A 1 565 ? -1.426 -24.845 62.931 1.00 23.53 565 GLU A O 1
ATOM 4527 N N . LEU A 1 566 ? 0.420 -25.626 62.102 1.00 21.67 566 LEU A N 1
ATOM 4528 C CA . LEU A 1 566 ? 1.827 -25.898 61.732 1.00 21.67 566 LEU A CA 1
ATOM 4529 C C . LEU A 1 566 ? 1.907 -27.015 60.651 1.00 21.67 566 LEU A C 1
ATOM 4531 O O . LEU A 1 566 ? 0.907 -27.673 60.363 1.00 21.67 566 LEU A O 1
ATOM 4535 N N . GLY A 1 567 ? 3.071 -27.223 60.018 1.00 21.61 567 GLY A N 1
ATOM 4536 C CA . GLY A 1 567 ? 3.229 -28.088 58.829 1.00 21.61 567 GLY A CA 1
ATOM 4537 C C . GLY A 1 567 ? 3.479 -29.600 59.034 1.00 21.61 567 GLY A C 1
ATOM 4538 O O . GLY A 1 567 ? 3.749 -30.082 60.129 1.00 21.61 567 GLY A O 1
ATOM 4539 N N . SER A 1 568 ? 3.462 -30.347 57.919 1.00 22.70 568 SER A N 1
ATOM 4540 C CA . SER A 1 568 ? 3.978 -31.725 57.795 1.00 22.70 568 SER A CA 1
ATOM 4541 C C . SER A 1 568 ? 4.496 -31.982 56.370 1.00 22.70 568 SER A C 1
ATOM 4543 O O . SER A 1 568 ? 4.012 -31.379 55.412 1.00 22.70 568 SER A O 1
ATOM 4545 N N . CYS A 1 569 ? 5.494 -32.858 56.215 1.00 21.11 569 CYS A N 1
ATOM 4546 C CA . CYS A 1 569 ? 6.191 -33.117 54.950 1.00 21.11 569 CYS A CA 1
ATOM 4547 C C . CYS A 1 569 ? 6.276 -34.623 54.657 1.00 21.11 569 CYS A C 1
ATOM 4549 O O . CYS A 1 569 ? 6.770 -35.389 55.486 1.00 21.11 569 CYS A O 1
ATOM 4551 N N . SER A 1 570 ? 5.864 -35.065 53.459 1.00 22.06 570 SER A N 1
ATOM 4552 C CA . SER A 1 570 ? 6.232 -36.404 52.983 1.00 22.06 570 SER A CA 1
ATOM 4553 C C . SER A 1 570 ? 6.186 -36.605 51.465 1.00 22.06 570 SER A C 1
ATOM 4555 O O . SER A 1 570 ? 5.187 -36.335 50.809 1.00 22.06 570 SER A O 1
ATOM 4557 N N . LYS A 1 571 ? 7.271 -37.211 50.969 1.00 24.05 571 LYS A N 1
ATOM 4558 C CA . LYS A 1 571 ? 7.352 -38.156 49.839 1.00 24.05 571 LYS A CA 1
ATOM 4559 C C . LYS A 1 571 ? 6.846 -37.710 48.459 1.00 24.05 571 LYS A C 1
ATOM 4561 O O . LYS A 1 571 ? 5.750 -38.025 48.010 1.00 24.05 571 LYS A O 1
ATOM 4566 N N . SER A 1 572 ? 7.815 -37.187 47.708 1.00 22.05 572 SER A N 1
ATOM 4567 C CA . SER A 1 572 ? 8.016 -37.505 46.287 1.00 22.05 572 SER A CA 1
ATOM 4568 C C . SER A 1 572 ? 7.684 -38.966 45.934 1.00 22.05 572 SER A C 1
ATOM 4570 O O . SER A 1 572 ? 8.123 -39.888 46.627 1.00 22.05 572 SER A O 1
ATOM 4572 N N . ARG A 1 573 ? 7.038 -39.177 44.780 1.00 22.52 573 ARG A N 1
ATOM 4573 C CA . ARG A 1 573 ? 7.174 -40.411 43.995 1.00 22.52 573 ARG A CA 1
ATOM 4574 C C . ARG A 1 573 ? 7.159 -40.078 42.502 1.00 22.52 573 ARG A C 1
ATOM 4576 O O . ARG A 1 573 ? 6.135 -39.665 41.967 1.00 22.52 573 ARG A O 1
ATOM 4583 N N . ARG A 1 574 ? 8.296 -40.257 41.821 1.00 21.69 574 ARG A N 1
ATOM 4584 C CA . ARG A 1 574 ? 8.335 -40.300 40.350 1.00 21.69 574 ARG A CA 1
ATOM 4585 C C . ARG A 1 574 ? 7.663 -41.591 39.881 1.00 21.69 574 ARG A C 1
ATOM 4587 O O . ARG A 1 574 ? 7.919 -42.640 40.466 1.00 21.69 574 ARG A O 1
ATOM 4594 N N . HIS A 1 575 ? 6.916 -41.525 38.785 1.00 24.73 575 HIS A N 1
ATOM 4595 C CA . HIS A 1 575 ? 6.677 -42.678 37.923 1.00 24.73 575 HIS A CA 1
ATOM 4596 C C . HIS A 1 575 ? 7.108 -42.323 36.502 1.00 24.73 575 HIS A C 1
ATOM 4598 O O . HIS A 1 575 ? 6.480 -41.515 35.826 1.00 24.73 575 HIS A O 1
ATOM 4604 N N . THR A 1 576 ? 8.219 -42.915 36.080 1.00 22.25 576 THR A N 1
ATOM 4605 C CA . THR A 1 576 ? 8.573 -43.087 34.670 1.00 22.25 576 THR A CA 1
ATOM 4606 C C . THR A 1 576 ? 7.745 -44.225 34.086 1.00 22.25 576 THR A C 1
ATOM 4608 O O . THR A 1 576 ? 7.581 -45.252 34.744 1.00 22.25 576 THR A O 1
ATOM 4611 N N . LEU A 1 577 ? 7.308 -44.079 32.837 1.00 23.62 577 LEU A N 1
ATOM 4612 C CA . LEU A 1 577 ? 6.924 -45.197 31.978 1.00 23.62 577 LEU A CA 1
ATOM 4613 C C . LEU A 1 577 ? 7.623 -45.032 30.621 1.00 23.62 577 LEU A C 1
ATOM 4615 O O . LEU A 1 577 ? 7.974 -43.916 30.241 1.00 23.62 577 LEU A O 1
ATOM 4619 N N . HIS A 1 578 ? 7.859 -46.145 29.934 1.00 22.41 578 HIS A N 1
ATOM 4620 C CA . HIS A 1 578 ? 8.646 -46.237 28.704 1.00 22.41 578 HIS A CA 1
ATOM 4621 C C . HIS A 1 578 ? 7.949 -47.237 27.768 1.00 22.41 578 HIS A C 1
ATOM 4623 O O . HIS A 1 578 ? 7.377 -48.209 28.259 1.00 22.41 578 HIS A O 1
ATOM 4629 N N . GLY A 1 579 ? 7.999 -47.007 26.454 1.00 23.72 579 GLY A N 1
ATOM 4630 C CA . GLY A 1 579 ? 7.314 -47.827 25.441 1.00 23.72 579 GLY A CA 1
ATOM 4631 C C . GLY A 1 579 ? 6.676 -46.927 24.375 1.00 23.72 579 GLY A C 1
ATOM 4632 O O . GLY A 1 579 ? 5.682 -46.273 24.670 1.00 23.72 579 GLY A O 1
ATOM 4633 N N . THR A 1 580 ? 7.359 -46.593 23.275 1.00 23.44 580 THR A N 1
ATOM 4634 C CA . THR A 1 580 ? 7.650 -47.393 22.055 1.00 23.44 580 THR A CA 1
ATOM 4635 C C . THR A 1 580 ? 6.523 -47.348 21.021 1.00 23.44 580 THR A C 1
ATOM 4637 O O . THR A 1 580 ? 5.497 -47.995 21.187 1.00 23.44 580 THR A O 1
ATOM 4640 N N . GLU A 1 581 ? 6.792 -46.577 19.965 1.00 23.41 581 GLU A N 1
ATOM 4641 C CA . GLU A 1 581 ? 6.540 -46.879 18.547 1.00 23.41 581 GLU A CA 1
ATOM 4642 C C . GLU A 1 581 ? 5.191 -47.491 18.126 1.00 23.41 581 GLU A C 1
ATOM 4644 O O . GLU A 1 581 ? 4.896 -48.659 18.354 1.00 23.41 581 GLU A O 1
ATOM 4649 N N . ASN A 1 582 ? 4.479 -46.748 17.278 1.00 23.11 582 ASN A N 1
ATOM 4650 C CA . ASN A 1 582 ? 4.454 -47.127 15.864 1.00 23.11 582 ASN A CA 1
ATOM 4651 C C . ASN A 1 582 ? 4.308 -45.886 14.974 1.00 23.11 582 ASN A C 1
ATOM 4653 O O . ASN A 1 582 ? 3.882 -44.827 15.439 1.00 23.11 582 ASN A O 1
ATOM 4657 N N . ALA A 1 583 ? 4.714 -46.011 13.713 1.00 24.67 583 ALA A N 1
ATOM 4658 C CA . ALA A 1 583 ? 4.689 -44.935 12.730 1.00 24.67 583 ALA A CA 1
ATOM 4659 C C . ALA A 1 583 ? 3.726 -45.266 11.590 1.00 24.67 583 ALA A C 1
ATOM 4661 O O . ALA A 1 583 ? 3.673 -46.406 11.144 1.00 24.67 583 ALA A O 1
ATOM 4662 N N . GLU A 1 584 ? 3.052 -44.250 11.057 1.00 24.36 584 GLU A N 1
ATOM 4663 C CA . GLU A 1 584 ? 2.486 -44.301 9.711 1.00 24.36 584 GLU A CA 1
ATOM 4664 C C . GLU A 1 584 ? 2.471 -42.883 9.129 1.00 24.36 584 GLU A C 1
ATOM 4666 O O . GLU A 1 584 ? 1.929 -41.951 9.724 1.00 24.36 584 GLU A O 1
ATOM 4671 N N . GLY A 1 585 ? 3.147 -42.702 7.995 1.00 23.48 585 GLY A N 1
ATOM 4672 C CA . GLY A 1 585 ? 3.252 -41.428 7.292 1.00 23.48 585 GLY A CA 1
ATOM 4673 C C . GLY A 1 585 ? 2.756 -41.598 5.867 1.00 23.48 585 GLY A C 1
ATOM 4674 O O . GLY A 1 585 ? 3.352 -42.347 5.095 1.00 23.48 585 GLY A O 1
ATOM 4675 N N . ILE A 1 586 ? 1.669 -40.913 5.516 1.00 24.11 586 ILE A N 1
ATOM 4676 C CA . ILE A 1 586 ? 1.082 -41.005 4.178 1.00 24.11 586 ILE A CA 1
ATOM 4677 C C . ILE A 1 586 ? 1.849 -40.077 3.233 1.00 24.11 586 ILE A C 1
ATOM 4679 O O . ILE A 1 586 ? 1.875 -38.860 3.410 1.00 24.11 586 ILE A O 1
ATOM 4683 N N . SER A 1 587 ? 2.471 -40.676 2.219 1.00 22.05 587 SER A N 1
ATOM 4684 C CA . SER A 1 587 ? 3.085 -39.991 1.086 1.00 22.05 587 SER A CA 1
ATOM 4685 C C . SER A 1 587 ? 2.378 -40.450 -0.182 1.00 22.05 587 SER A C 1
ATOM 4687 O O . SER A 1 587 ? 2.465 -41.622 -0.544 1.00 22.05 587 SER A O 1
ATOM 4689 N N . GLU A 1 588 ? 1.700 -39.530 -0.862 1.00 23.72 588 GLU A N 1
ATOM 4690 C CA . GLU A 1 588 ? 1.174 -39.777 -2.204 1.00 23.72 588 GLU A CA 1
ATOM 4691 C C . GLU A 1 588 ? 2.130 -39.213 -3.257 1.00 23.72 588 GLU A C 1
ATOM 4693 O O . GLU A 1 588 ? 2.738 -38.152 -3.085 1.00 23.72 588 GLU A O 1
ATOM 4698 N N . ARG A 1 589 ? 2.299 -39.968 -4.344 1.00 21.39 589 ARG A N 1
ATOM 4699 C CA . ARG A 1 589 ? 3.189 -39.645 -5.462 1.00 21.39 589 ARG A CA 1
ATOM 4700 C C . ARG A 1 589 ? 2.374 -39.303 -6.705 1.00 21.39 589 ARG A C 1
ATOM 4702 O O . ARG A 1 589 ? 1.322 -39.884 -6.923 1.00 21.39 589 ARG A O 1
ATOM 4709 N N . ALA A 1 590 ? 2.955 -38.423 -7.517 1.00 21.61 590 ALA A N 1
ATOM 4710 C CA . ALA A 1 590 ? 2.882 -38.348 -8.978 1.00 21.61 590 ALA A CA 1
ATOM 4711 C C . ALA A 1 590 ? 1.633 -38.885 -9.715 1.00 21.61 590 ALA A C 1
ATOM 4713 O O . ALA A 1 590 ? 1.357 -40.080 -9.746 1.00 21.61 590 ALA A O 1
ATOM 4714 N N . CYS A 1 591 ? 1.046 -38.011 -10.533 1.00 21.02 591 CYS A N 1
ATOM 4715 C CA . CYS A 1 591 ? 0.525 -38.396 -11.845 1.00 21.02 591 CYS A CA 1
ATOM 4716 C C . CYS A 1 591 ? 1.265 -37.562 -12.897 1.00 21.02 591 CYS A C 1
ATOM 4718 O O . CYS A 1 591 ? 1.173 -36.336 -12.889 1.00 21.02 591 CYS A O 1
ATOM 4720 N N . SER A 1 592 ? 2.041 -38.220 -13.759 1.00 22.34 592 SER A N 1
ATOM 4721 C CA . SER A 1 592 ? 2.810 -37.579 -14.833 1.00 22.34 592 SER A CA 1
ATOM 4722 C C . SER A 1 592 ? 2.850 -38.482 -16.067 1.00 22.34 592 SER A C 1
ATOM 4724 O O . SER A 1 592 ? 3.862 -39.111 -16.371 1.00 22.34 592 SER A O 1
ATOM 4726 N N . GLU A 1 593 ? 1.721 -38.529 -16.764 1.00 24.06 593 GLU A N 1
ATOM 4727 C CA . GLU A 1 593 ? 1.535 -39.131 -18.084 1.00 24.06 593 GLU A CA 1
ATOM 4728 C C . GLU A 1 593 ? 0.750 -38.124 -18.942 1.00 24.06 593 GLU A C 1
ATOM 4730 O O . GLU A 1 593 ? -0.100 -37.409 -18.416 1.00 24.06 593 GLU A O 1
ATOM 4735 N N . SER A 1 594 ? 0.929 -38.021 -20.256 1.00 23.28 594 SER A N 1
ATOM 4736 C CA . SER A 1 594 ? 2.071 -38.372 -21.117 1.00 23.28 594 SER A CA 1
ATOM 4737 C C . SER A 1 594 ? 1.852 -37.646 -22.454 1.00 23.28 594 SER A C 1
ATOM 4739 O O . SER A 1 594 ? 0.716 -37.584 -22.919 1.00 23.28 594 SER A O 1
ATOM 4741 N N . LEU A 1 595 ? 2.888 -37.063 -23.067 1.00 25.36 595 LEU A N 1
ATOM 4742 C CA . LEU A 1 595 ? 2.813 -36.537 -24.440 1.00 25.36 595 LEU A CA 1
ATOM 4743 C C . LEU A 1 595 ? 4.221 -36.465 -25.052 1.00 25.36 595 LEU A C 1
ATOM 4745 O O . LEU A 1 595 ? 5.021 -35.590 -24.720 1.00 25.36 595 LEU A O 1
ATOM 4749 N N . ASP A 1 596 ? 4.533 -37.414 -25.933 1.00 26.58 596 ASP A N 1
ATOM 4750 C CA . ASP A 1 596 ? 5.868 -37.578 -26.505 1.00 26.58 596 ASP A CA 1
ATOM 4751 C C . ASP A 1 596 ? 6.158 -36.609 -27.661 1.00 26.58 596 ASP A C 1
ATOM 4753 O O . ASP A 1 596 ? 5.666 -36.766 -28.777 1.00 26.58 596 ASP A O 1
ATOM 4757 N N . ALA A 1 597 ? 7.046 -35.644 -27.405 1.00 27.19 597 ALA A N 1
ATOM 4758 C CA . ALA A 1 597 ? 7.711 -34.822 -28.428 1.00 27.19 597 ALA A CA 1
ATOM 4759 C C . ALA A 1 597 ? 9.239 -34.693 -28.197 1.00 27.19 597 ALA A C 1
ATOM 4761 O O . ALA A 1 597 ? 9.928 -33.910 -28.851 1.00 27.19 597 ALA A O 1
ATOM 4762 N N . CYS A 1 598 ? 9.796 -35.473 -27.262 1.00 27.55 598 CYS A N 1
ATOM 4763 C CA . CYS A 1 598 ? 11.160 -35.322 -26.743 1.00 27.55 598 CYS A CA 1
ATOM 4764 C C . CYS A 1 598 ? 12.211 -36.077 -27.589 1.00 27.55 598 CYS A C 1
ATOM 4766 O O . CYS A 1 598 ? 12.850 -37.027 -27.125 1.00 27.55 598 CYS A O 1
ATOM 4768 N N . GLY A 1 599 ? 12.366 -35.666 -28.854 1.00 26.81 599 GLY A N 1
ATOM 4769 C CA . GLY A 1 599 ? 13.375 -36.208 -29.778 1.00 26.81 599 GLY A CA 1
ATOM 4770 C C . GLY A 1 599 ? 14.740 -35.506 -29.715 1.00 26.81 599 GLY A C 1
ATOM 4771 O O . GLY A 1 599 ? 15.765 -36.163 -29.840 1.00 26.81 599 GLY A O 1
ATOM 4772 N N . SER A 1 600 ? 14.767 -34.185 -29.491 1.00 38.31 600 SER A N 1
ATOM 4773 C CA . SER A 1 600 ? 15.992 -33.361 -29.593 1.00 38.31 600 SER A CA 1
ATOM 4774 C C . SER A 1 600 ? 16.633 -33.000 -28.243 1.00 38.31 600 SER A C 1
ATOM 4776 O O . SER A 1 600 ? 17.842 -32.792 -28.161 1.00 38.31 600 SER A O 1
ATOM 4778 N N . GLU A 1 601 ? 15.859 -32.948 -27.156 1.00 35.00 601 GLU A N 1
ATOM 4779 C CA . GLU A 1 601 ? 16.359 -32.477 -25.853 1.00 35.00 601 GLU A CA 1
ATOM 4780 C C . GLU A 1 601 ? 17.340 -33.458 -25.196 1.00 35.00 601 GLU A C 1
ATOM 4782 O O . GLU A 1 601 ? 18.272 -33.038 -24.511 1.00 35.00 601 GLU A O 1
ATOM 4787 N N . LYS A 1 602 ? 17.176 -34.768 -25.421 1.00 34.38 602 LYS A N 1
ATOM 4788 C CA . LYS A 1 602 ? 17.986 -35.807 -24.761 1.00 34.38 602 LYS A CA 1
ATOM 4789 C C . LYS A 1 602 ? 19.467 -35.758 -25.165 1.00 34.38 602 LYS A C 1
ATOM 4791 O O . LYS A 1 602 ? 20.325 -35.948 -24.308 1.00 34.38 602 LYS A O 1
ATOM 4796 N N . GLU A 1 603 ? 19.780 -35.402 -26.413 1.00 43.69 603 GLU A N 1
ATOM 4797 C CA . GLU A 1 603 ? 21.163 -35.137 -26.858 1.00 43.69 603 GLU A CA 1
ATOM 4798 C C . GLU A 1 603 ? 21.720 -33.808 -26.306 1.00 43.69 603 GLU A C 1
ATOM 4800 O O . GLU A 1 603 ? 22.931 -33.626 -26.131 1.00 43.69 603 GLU A O 1
ATOM 4805 N N . LEU A 1 604 ? 20.843 -32.852 -25.983 1.00 42.66 604 LEU A N 1
ATOM 4806 C CA . LEU A 1 604 ? 21.237 -31.579 -25.386 1.00 42.66 604 LEU A CA 1
ATOM 4807 C C . LEU A 1 604 ? 21.545 -31.703 -23.885 1.00 42.66 604 LEU A C 1
ATOM 4809 O O . LEU A 1 604 ? 22.542 -31.136 -23.443 1.00 42.66 604 LEU A O 1
ATOM 4813 N N . VAL A 1 605 ? 20.768 -32.475 -23.123 1.00 43.69 605 VAL A N 1
ATOM 4814 C CA . VAL A 1 605 ? 20.863 -32.556 -21.650 1.00 43.69 605 VAL A CA 1
ATOM 4815 C C . VAL A 1 605 ? 22.042 -33.404 -21.135 1.00 43.69 605 VAL A C 1
ATOM 4817 O O . VAL A 1 605 ? 22.499 -33.183 -20.014 1.00 43.69 605 VAL A O 1
ATOM 4820 N N . GLY A 1 606 ? 22.589 -34.323 -21.942 1.00 38.44 606 GLY A N 1
ATOM 4821 C CA . GLY A 1 606 ? 23.571 -35.355 -21.547 1.00 38.44 606 GLY A CA 1
ATOM 4822 C C . GLY A 1 606 ? 24.967 -34.919 -21.050 1.00 38.44 606 GLY A C 1
ATOM 4823 O O . GLY A 1 606 ? 25.904 -35.704 -21.148 1.00 38.44 606 GLY A O 1
ATOM 4824 N N . GLY A 1 607 ? 25.138 -33.695 -20.539 1.00 42.00 607 GLY A N 1
ATOM 4825 C CA . GLY A 1 607 ? 26.404 -33.180 -19.995 1.00 42.00 607 GLY A CA 1
ATOM 4826 C C . GLY A 1 607 ? 26.296 -32.388 -18.684 1.00 42.00 607 GLY A C 1
ATOM 4827 O O . GLY A 1 607 ? 27.309 -31.872 -18.219 1.00 42.00 607 GLY A O 1
ATOM 4828 N N . ILE A 1 608 ? 25.106 -32.264 -18.081 1.00 45.22 608 ILE A N 1
ATOM 4829 C CA . ILE A 1 608 ? 24.892 -31.472 -16.857 1.00 45.22 608 ILE A CA 1
ATOM 4830 C C . ILE A 1 608 ? 24.582 -32.403 -15.680 1.00 45.22 608 ILE A C 1
ATOM 4832 O O . ILE A 1 608 ? 23.553 -33.072 -15.661 1.00 45.22 608 ILE A O 1
ATOM 4836 N N . VAL A 1 609 ? 25.457 -32.414 -14.669 1.00 38.22 609 VAL A N 1
ATOM 4837 C CA . VAL A 1 609 ? 25.257 -33.156 -13.413 1.00 38.22 609 VAL A CA 1
ATOM 4838 C C . VAL A 1 609 ? 25.090 -32.162 -12.266 1.00 38.22 609 VAL A C 1
ATOM 4840 O O . VAL A 1 609 ? 26.034 -31.457 -11.905 1.00 38.22 609 VAL A O 1
ATOM 4843 N N . VAL A 1 610 ? 23.896 -32.118 -11.667 1.00 45.00 610 VAL A N 1
ATOM 4844 C CA . VAL A 1 610 ? 23.637 -31.326 -10.454 1.00 45.00 610 VAL A CA 1
ATOM 4845 C C . VAL A 1 610 ? 24.396 -31.963 -9.293 1.00 45.00 610 VAL A C 1
ATOM 4847 O O . VAL A 1 610 ? 24.014 -33.013 -8.784 1.00 45.00 610 VAL A O 1
ATOM 4850 N N . LYS A 1 611 ? 25.518 -31.350 -8.905 1.00 39.66 611 LYS A N 1
ATOM 4851 C CA . LYS A 1 611 ? 26.426 -31.916 -7.898 1.00 39.66 611 LYS A CA 1
ATOM 4852 C C . LYS A 1 611 ? 25.981 -31.639 -6.459 1.00 39.66 611 LYS A C 1
ATOM 4854 O O . LYS A 1 611 ? 26.272 -32.443 -5.579 1.00 39.66 611 LYS A O 1
ATOM 4859 N N . GLN A 1 612 ? 25.312 -30.508 -6.223 1.00 31.98 612 GLN A N 1
ATOM 4860 C CA . GLN A 1 612 ? 24.769 -30.114 -4.922 1.00 31.98 612 GLN A CA 1
ATOM 4861 C C . GLN A 1 612 ? 23.736 -28.989 -5.102 1.00 31.98 612 GLN A C 1
ATOM 4863 O O . GLN A 1 612 ? 23.908 -28.137 -5.972 1.00 31.98 612 GLN A O 1
ATOM 4868 N N . GLU A 1 613 ? 22.689 -28.977 -4.277 1.00 31.30 613 GLU A N 1
ATOM 4869 C CA . GLU A 1 613 ? 21.646 -27.943 -4.240 1.00 31.30 613 GLU A CA 1
ATOM 4870 C C . GLU A 1 613 ? 21.595 -27.317 -2.835 1.00 31.30 613 GLU A C 1
ATOM 4872 O O . GLU A 1 613 ? 21.828 -28.007 -1.840 1.00 31.30 613 GLU A O 1
ATOM 4877 N N . TYR A 1 614 ? 21.320 -26.011 -2.749 1.00 36.44 614 TYR A N 1
ATOM 4878 C CA . TYR A 1 614 ? 21.312 -25.253 -1.493 1.00 36.44 614 TYR A CA 1
ATOM 4879 C C . TYR A 1 614 ? 20.158 -24.235 -1.460 1.00 36.44 614 TYR A C 1
ATOM 4881 O O . TYR A 1 614 ? 20.202 -23.219 -2.153 1.00 36.44 614 TYR A O 1
ATOM 4889 N N . GLU A 1 615 ? 19.152 -24.457 -0.609 1.00 32.22 615 GLU A N 1
ATOM 4890 C CA . GLU A 1 615 ? 18.091 -23.473 -0.350 1.00 32.22 615 GLU A CA 1
ATOM 4891 C C . GLU A 1 615 ? 18.500 -22.523 0.795 1.00 32.22 615 GLU A C 1
ATOM 4893 O O . GLU A 1 615 ? 18.360 -22.846 1.976 1.00 32.22 615 GLU A O 1
ATOM 4898 N N . VAL A 1 616 ? 18.997 -21.326 0.467 1.00 32.56 616 VAL A N 1
ATOM 4899 C CA . VAL A 1 616 ? 19.372 -20.317 1.477 1.00 32.56 616 VAL A CA 1
ATOM 4900 C C . VAL A 1 616 ? 18.140 -19.523 1.927 1.00 32.56 616 VAL A C 1
ATOM 4902 O O . VAL A 1 616 ? 17.775 -18.509 1.328 1.00 32.56 616 VAL A O 1
ATOM 4905 N N . ARG A 1 617 ? 17.500 -19.961 3.018 1.00 28.31 617 ARG A N 1
ATOM 4906 C CA . ARG A 1 617 ? 16.448 -19.185 3.694 1.00 28.31 617 ARG A CA 1
ATOM 4907 C C . ARG A 1 617 ? 17.062 -18.107 4.582 1.00 28.31 617 ARG A C 1
ATOM 4909 O O . ARG A 1 617 ? 17.646 -18.405 5.619 1.00 28.31 617 ARG A O 1
ATOM 4916 N N . VAL A 1 618 ? 16.889 -16.846 4.193 1.00 30.50 618 VAL A N 1
ATOM 4917 C CA . VAL A 1 618 ? 17.260 -15.691 5.021 1.00 30.50 618 VAL A CA 1
ATOM 4918 C C . VAL A 1 618 ? 16.191 -15.483 6.096 1.00 30.50 618 VAL A C 1
ATOM 4920 O O . VAL A 1 618 ? 15.181 -14.816 5.862 1.00 30.50 618 VAL A O 1
ATOM 4923 N N . GLU A 1 619 ? 16.399 -16.055 7.282 1.00 29.53 619 GLU A N 1
ATOM 4924 C CA . GLU A 1 619 ? 15.637 -15.648 8.463 1.00 29.53 619 GLU A CA 1
ATOM 4925 C C . GLU A 1 619 ? 16.074 -14.243 8.902 1.00 29.53 619 GLU A C 1
ATOM 4927 O O . GLU A 1 619 ? 17.260 -13.964 9.074 1.00 29.53 619 GLU A O 1
ATOM 4932 N N . ASN A 1 620 ? 15.111 -13.338 9.091 1.00 30.02 620 ASN A N 1
ATOM 4933 C CA . ASN A 1 620 ? 15.392 -12.005 9.623 1.00 30.02 620 ASN A CA 1
ATOM 4934 C C . ASN A 1 620 ? 15.697 -12.106 11.124 1.00 30.02 620 ASN A C 1
ATOM 4936 O O . ASN A 1 620 ? 14.773 -12.187 11.940 1.00 30.02 620 ASN A O 1
ATOM 4940 N N . GLU A 1 621 ? 16.982 -12.080 11.486 1.00 31.66 621 GLU A N 1
ATOM 4941 C CA . GLU A 1 621 ? 17.423 -12.090 12.882 1.00 31.66 621 GLU A CA 1
ATOM 4942 C C . GLU A 1 621 ? 16.761 -10.969 13.695 1.00 31.66 621 GLU A C 1
ATOM 4944 O O . GLU A 1 621 ? 16.928 -9.771 13.441 1.00 31.66 621 GLU A O 1
ATOM 4949 N N . LYS A 1 622 ? 16.034 -11.363 14.743 1.00 37.06 622 LYS A N 1
ATOM 4950 C CA . LYS A 1 622 ? 15.591 -10.433 15.781 1.00 37.06 622 LYS A CA 1
ATOM 4951 C C . LYS A 1 622 ? 16.796 -10.080 16.645 1.00 37.06 622 LYS A C 1
ATOM 4953 O O . LYS A 1 622 ? 17.223 -10.904 17.450 1.00 37.06 622 LYS A O 1
ATOM 4958 N N . ARG A 1 623 ? 17.300 -8.849 16.516 1.00 38.00 623 ARG A N 1
ATOM 4959 C CA . ARG A 1 623 ? 18.243 -8.283 17.493 1.00 38.00 623 ARG A CA 1
ATOM 4960 C C . ARG A 1 623 ? 17.668 -8.411 18.908 1.00 38.00 623 ARG A C 1
ATOM 4962 O O . ARG A 1 623 ? 16.505 -8.060 19.128 1.00 38.00 623 ARG A O 1
ATOM 4969 N N . GLN A 1 624 ? 18.496 -8.912 19.822 1.00 33.44 624 GLN A N 1
ATOM 4970 C CA . GLN A 1 624 ? 18.322 -8.767 21.271 1.00 33.44 624 GLN A CA 1
ATOM 4971 C C . GLN A 1 624 ? 18.899 -7.422 21.734 1.00 33.44 624 GLN A C 1
ATOM 4973 O O . GLN A 1 624 ? 19.768 -6.885 21.008 1.00 33.44 624 GLN A O 1
#

Foldseek 3Di:
DDDDALVVLVVVCCCPQVVQLVVQQVVLCVVVVNDDDADFLRGSRLVSCVVVVNNVSNNDGPVVVCVVVVSLVSVLSNVVNCVPDDDAPCVVCVVVVHDLVVQQVDPQDLAAEEEAQCAQLVNVVSVCVVPVVRQQRNAEYEHQDNPNHPVVGHHYDYADLQDQPGADPAAAHSEYEYAPDPVVDDPVSVLSSVVSVVVRHDPNHDYHYHDDDDDPVVVCPVVCLFAVQVVLLVVLVVLLVVLVVLLVVLVVLLVCLVPPDDPVPRDPDSDDPLNVLLVLLSVLVVQLSVLQVQLVVLPQQGFPVPHDLVSQLSNQVSNLVSVLSLLSSLLSLLLSLLRVLCVPPVPVDPVSVVVSVVLNVLSCVLSVVLSCCSQQQKDFPVDDPDDSNVVNSCSRDPDDPVSGMDGHQLVVNLVSLLVNLVSSLVSLVVSLVSQLCVLCVVLVPPPPDDPDDDSVNSLVPDDPVVSVLSVVLSCQQNVLSVQLSVLSVVLSVLSVVCSPPNGNSNSCSVNVSSSSSNSSSSSRNVSSVSVVVVVVVVVVVVVVVVVVPDDDDDDDDDDDDDDDDDDDDDDDDDDDDDDDDDDDDDDDDDDDDDDDPPPPVVVSPVPDDPPDDDDDDDDDDDDD

Secondary structure (DSSP, 8-state):
-PPPPHHHHHHHHHHHTHHHHHHHHHHHHHHTTT--SPPTT-SHHHHHHHHTT-HHHHTS-HHHHHHHTT-HHHHHHHHTT-TT--S-HHHHHHHTT--SHHHHT--S-S--EEEET-TT-HHHHHHHHH-TT--GGGEEEEESS-TT--TTTSEEEE--TTSTT------S-SEEEEES-GGGS-HHHHHHHHHHHHTT--TT-EEEEE-----TTHHHHHHHTT-HHHHHHHHHHHHHHHHHHHHHHHHHHHHHHHHHS-GGGS-S-SS-HHHHHHHHHHHHHHHHHHHHHHHHHHTTTS-GGGS-HHHHHHHHHHHHHHHHHHHHHHHHHHHHHHHHHIIIIITT-HHHHHHHHHHHHHHHHHHHHHHHHHHHSEEESS---S-GGGGGGGGTSPPPTTS-EEEPPHHHHHHHHHHHHHHHHHHHHHHHHHHHHHHHHHHHH--SS-S---HHHHHHTS-HHHHHHHHHHHHHHHHHHHHHHHHHHHHHHHHHHHT-GGGHHHHHHHHHHHHHHHHHHHHHHTHHHHHHHHHHHHHHHHHHHTTSSS------------------------------------------------SSHHHHHTT-----------------

pLDDT: mean 75.96, std 21.93, range [21.02, 97.44]

Sequence (624 aa):
MAAVPSSIHGILHFTTEPLWAAAFLMRQLQATKFEYPFREKETPMQYGYKLVGEDRFATEHTYSIMAMQGRMPSFNRFMEGKFGSFGTMPERAKRLGYDLDAVLLRNDSEIAVVDIGGGRGEMLLEVKRAYPRLTKQSLILQDYHPELVNAEELTVMNWNFKDNDSPQPIQGALVYSLTHIYHNLSDLEALRLMKKIAAAMAPHSRMLIHEFSKNATYGKMHATMIELGTSVFIGCWVLTGFVFLVLAFRYAVKAWVAWLLPTVSKPERVWGLEDLFYGLGYAFDVVHMVFIWKSHQWGLGRHFYYLSPVQRNLSMKYDFISQPLAVAAAMLSRTAVIIFLYSCFAQNRKSLRIIVLVCLVVQIVVNLFTILQIILQCGPNPYRLVNRVSYFHYMWDPLPTDGSVKCQAPEIQVSIGYTQGAFNTIIDFALTYLAGFELWQFLLRHNNSVQCASMYKKFTRLESRVRNQRLWQTALLCGPLLLSGIASIVKTYLLSAVGNRLDFTWNIVPFVLWVKIEDYCIPIATTVSIMRLFIRSFVDKRGADNVYGSGGGAGAGARSGNGIELGSCSKSRRHTLHGTENAEGISERACSESLDACGSEKELVGGIVVKQEYEVRVENEKRQ